Protein AF-A0A2A4X3H1-F1 (afdb_monomer)

Foldseek 3Di:
DDDPVRLLLLQLLCCLQLVFQCFQPSSVVLSVVVVVVQDQLNSLVVVCPDCLDQNPPHPQHPPDQQLRSLLSSLCSQCNPQADPVVSVVSSVVSSVVVVVPDDPSNSSSVVSVCLCPDPDPRSLFSNLQSVLLSLQSCCLRPVVRGDDPDSVLRNQLSVQQTSDPCSNVVSNVVSVVSVVVVPVVVVVVVVVVVVVVVVVVVVVVVVDDPPPPDDDDDPPVVVVVVVVVVVVVVVVVSVPVVVLVVDDPVVVVVVVVVVVVVVVVVVVVVVVVVVVVVVVCVVLPCLVVLVVQLVVLLVQLLVLVLQLVVLVVQLVVLVVVQQVVQVVVVPDDDDDDDDDDPPDPPDDPDQPQWDADPVRQIDGDPPRDCVVRPSSVSNSVSVRSNVVSVVSNVVSVVSSVVSVVVSVVSLVVVLVVVVVVVVVVVVPPDPDPPDDDPVRVVVVVVVVVVVLVVVLVVLLVQLVPLDDPPDPDDPVVSLVSLLVSLVVCCVVVQAPPVLSVVLSVLVVVVVVVPDPPCVVVSSVVSSVSSVVRNVVSVCPPVVVVVVVVVCVVCVCVPDDDVVVVVVCVVVVVSVVVVVVSVVVVVVVVVVVVVVSVVSNVVSVVVVVVVVVVVVVVVCVVQVEAEEEAAEEEEDDLEAYEYEDDLAEYEYECAQPNYWYKYADDQAQEDEDQDDPQADADQPGWYWYWDADPQQKIKIWGAPHRDGSPDPDTRTHIYIYHNHHSVQWDQDNRRMITGD

Solvent-accessible surface area (backbone atoms only — not comparable to full-atom values): 40283 Å² total; per-residue (Å²): 122,56,50,73,70,52,48,52,50,52,46,38,49,41,30,57,68,72,50,22,33,63,16,30,63,55,42,54,54,53,37,54,48,40,57,73,70,49,50,73,50,59,47,36,36,54,51,49,69,32,54,73,30,25,24,98,86,19,82,56,34,68,87,52,52,58,60,57,46,28,43,57,50,47,45,70,57,37,46,89,42,37,52,72,69,56,50,52,53,49,28,53,51,48,24,52,44,42,74,74,66,51,51,71,20,51,52,50,45,54,50,50,54,48,41,69,67,54,83,52,77,75,43,47,43,26,29,40,16,54,50,31,29,31,52,24,27,44,41,37,20,62,73,71,50,40,67,72,94,47,67,68,62,28,22,58,47,32,66,84,31,40,55,56,94,55,24,41,64,56,24,42,51,52,36,50,49,59,57,58,59,52,58,58,52,57,49,52,53,50,53,50,51,51,49,50,50,49,51,54,49,49,58,54,53,74,68,54,66,88,90,74,83,79,84,84,94,82,81,50,72,67,50,57,52,43,49,49,50,46,52,51,49,49,48,56,60,69,69,35,69,84,46,57,86,74,46,55,72,67,54,44,50,51,52,49,51,51,51,51,49,54,52,46,54,51,50,50,53,51,48,51,54,51,50,53,51,48,52,57,38,56,69,42,85,64,42,52,64,29,49,54,49,25,55,55,24,47,51,42,25,50,56,25,45,54,50,24,54,53,27,48,52,51,30,50,54,26,48,53,51,22,50,54,43,41,60,70,63,73,77,60,77,88,76,81,89,72,83,97,56,94,77,65,74,92,84,64,89,88,74,62,65,63,39,72,43,99,85,69,50,77,41,66,28,94,87,62,41,59,91,79,41,48,46,52,64,57,32,51,52,27,51,52,50,26,55,53,26,46,51,47,23,54,51,23,51,51,51,24,53,55,29,49,54,52,37,60,53,54,56,55,49,57,57,52,49,52,52,50,51,52,54,54,53,61,73,66,59,82,71,64,92,84,64,82,48,75,68,53,51,52,51,49,53,54,47,50,53,53,54,49,53,52,51,53,55,49,52,54,51,55,64,66,65,62,74,83,86,85,61,96,74,72,68,59,70,54,53,54,50,51,53,53,50,46,53,52,33,36,75,69,66,57,35,51,74,68,47,45,56,51,49,49,50,52,55,54,56,51,68,71,52,91,51,98,81,46,64,68,57,51,54,46,53,46,48,54,49,51,53,52,40,32,58,56,46,56,62,52,54,57,48,47,54,49,49,48,51,48,45,56,61,56,62,42,67,79,82,77,38,69,68,56,54,51,42,50,68,50,43,53,59,52,50,50,52,49,51,53,51,50,48,54,51,51,53,50,51,53,52,50,52,52,51,52,54,53,50,53,51,54,48,54,52,51,52,48,52,51,48,49,51,52,50,53,51,51,36,54,74,71,57,33,50,77,46,68,34,58,49,79,44,70,54,55,70,45,41,34,39,33,36,65,52,98,41,40,28,38,32,34,49,57,49,71,61,22,74,28,34,36,39,74,49,84,64,80,65,45,85,37,78,52,52,75,69,75,61,39,49,63,84,48,36,42,32,30,46,42,62,46,100,84,40,26,18,39,38,34,38,47,81,53,61,47,37,38,78,58,94,68,82,58,57,41,45,35,36,32,45,76,31,53,48,88,38,56,42,76,47,100,72,29,34,36,31,63,113

pLDDT: mean 74.13, std 17.54, range [36.34, 98.5]

Secondary structure (DSSP, 8-state):
---HHHHHHHHHHHHHHHSS--HHHHHHHHHHHHHTT--HHHHHHHHHTSHHHHSTTSSS-TTS-HHHHHHHHHHHHHGGGS-HHHHHHHHHHHHHHHHHT--HHHHHHHHHHHHHT---GGGHHHHHHHHHHHHHHHIIIIIS----S-HHHHHHTTTT--SSTTHHHHHHHHHHHHHHHHHHHHHHHHHHHHHHHHHHHHHHHHTS-GGG-SS-----HHHHHHHHHHHHHHHHHHTTHHHHTTS-HHHHHHHHHHHHHHHHHHHHHHHHHHHHHHHHHHHSTTHHHHHHHHHHHHHHHHHHHHHHHHHHHHHHHHHHHHHHHHHHTS-S------SSS----TTSS---SEEE-TTS-EEEPTT--TTTSTTHHHHHHHHHHHHHHHHHHHHHHHHHHHHHHHHHHHHHHHHHHHHHHHHHHHTTS---TTSPPHHHHHHHHHHHHHHHHHHHHHHHHHHHH------SS--HHHHHHHHHHHHHHHHTTSS-HHHHHHHHHHHHHHHTS--TTSHHHHHHHHHHHHHHHHHHHHTTHHHHHHHHHHHHHHTTTTT--HHHHHHHHHHHHHHHHHHHHHHHHHHHHHHHHHHHHHHHHHHHHHHHHHHHHHHHHHHHHTT--EEEESS-EE--SS--EEEE-SS-EEEETTTTSS--EEE--SS-EEEE-S-TTTS--TTSEEEEEEE-TTS-EEEEEESS---TT-SS--EEEEEEET--GGGEEEETTTEEEE-

Structure (mmCIF, N/CA/C/O backbone):
data_AF-A0A2A4X3H1-F1
#
_entry.id   AF-A0A2A4X3H1-F1
#
loop_
_atom_site.group_PDB
_atom_site.id
_atom_site.type_symbol
_atom_site.label_atom_id
_atom_site.label_alt_id
_atom_site.label_comp_id
_atom_site.label_asym_id
_atom_site.label_entity_id
_atom_site.label_seq_id
_atom_site.pdbx_PDB_ins_code
_atom_site.Cartn_x
_atom_site.Cartn_y
_atom_site.Cartn_z
_atom_site.occupancy
_atom_site.B_iso_or_equiv
_atom_site.auth_seq_id
_atom_site.auth_comp_id
_atom_site.auth_asym_id
_atom_site.auth_atom_id
_atom_site.pdbx_PDB_model_num
ATOM 1 N N . MET A 1 1 ? -20.933 -8.069 47.876 1.00 69.81 1 MET A N 1
ATOM 2 C CA . MET A 1 1 ? -21.358 -8.147 46.479 1.00 69.81 1 MET A CA 1
ATOM 3 C C . MET A 1 1 ? -22.723 -7.532 46.434 1.00 69.81 1 MET A C 1
ATOM 5 O O . MET A 1 1 ? -23.604 -8.050 47.132 1.00 69.81 1 MET A O 1
ATOM 9 N N . ALA A 1 2 ? -22.853 -6.470 45.643 1.00 80.19 2 ALA A N 1
ATOM 10 C CA . ALA A 1 2 ? -24.124 -5.848 45.338 1.00 80.19 2 ALA A CA 1
ATOM 11 C C . ALA A 1 2 ? -25.121 -6.923 44.880 1.00 80.19 2 ALA A C 1
ATOM 13 O O . ALA A 1 2 ? -24.773 -7.917 44.232 1.00 80.19 2 ALA A O 1
ATOM 14 N N . THR A 1 3 ? -26.368 -6.786 45.306 1.00 90.81 3 THR A N 1
ATOM 15 C CA . THR A 1 3 ? -27.463 -7.588 44.766 1.00 90.81 3 THR A CA 1
ATOM 16 C C . THR A 1 3 ? -27.736 -7.171 43.324 1.00 90.81 3 THR A C 1
ATOM 18 O O . THR A 1 3 ? -27.481 -6.032 42.963 1.00 90.81 3 THR A O 1
ATOM 21 N N . ALA A 1 4 ? -28.343 -8.044 42.515 1.00 89.88 4 ALA A N 1
ATOM 22 C CA . ALA A 1 4 ? -28.697 -7.699 41.131 1.00 89.88 4 ALA A CA 1
ATOM 23 C C . ALA A 1 4 ? -29.527 -6.401 41.029 1.00 89.88 4 ALA A C 1
ATOM 25 O O . ALA A 1 4 ? -29.328 -5.611 40.121 1.00 89.88 4 ALA A O 1
ATOM 26 N N . ALA A 1 5 ? -30.409 -6.145 42.003 1.00 91.12 5 ALA A N 1
ATOM 27 C CA . ALA A 1 5 ? -31.168 -4.897 42.055 1.00 91.12 5 ALA A CA 1
ATOM 28 C C . ALA A 1 5 ? -30.280 -3.672 42.338 1.00 91.12 5 ALA A C 1
ATOM 30 O O . ALA A 1 5 ? -30.509 -2.616 41.764 1.00 91.12 5 ALA A O 1
ATOM 31 N N . GLU A 1 6 ? -29.271 -3.807 43.205 1.00 93.75 6 GLU A N 1
ATOM 32 C CA . GLU A 1 6 ? -28.295 -2.741 43.460 1.00 93.75 6 GLU A CA 1
ATOM 33 C C . GLU A 1 6 ? -27.394 -2.516 42.238 1.00 93.75 6 GLU A C 1
ATOM 35 O O . GLU A 1 6 ? -27.163 -1.365 41.886 1.00 93.75 6 GLU A O 1
ATOM 40 N N . THR A 1 7 ? -26.966 -3.576 41.543 1.00 95.56 7 THR A N 1
ATOM 41 C CA . THR A 1 7 ? -26.215 -3.486 40.279 1.00 95.56 7 THR A CA 1
ATOM 42 C C . THR A 1 7 ? -27.001 -2.712 39.218 1.00 95.56 7 THR A C 1
ATOM 44 O O . THR A 1 7 ? -26.487 -1.736 38.678 1.00 95.56 7 THR A O 1
ATOM 47 N N . THR A 1 8 ? -28.270 -3.061 38.973 1.00 96.19 8 THR A N 1
ATOM 48 C CA . THR A 1 8 ? -29.120 -2.318 38.026 1.00 96.19 8 THR A CA 1
ATOM 49 C C . THR A 1 8 ? -29.305 -0.858 38.458 1.00 96.19 8 THR A C 1
ATOM 51 O O . THR A 1 8 ? -29.253 0.029 37.613 1.00 96.19 8 THR A O 1
ATOM 54 N N . SER A 1 9 ? -29.455 -0.564 39.758 1.00 96.69 9 SER A N 1
ATOM 55 C CA . SER A 1 9 ? -29.528 0.825 40.243 1.00 96.69 9 SER A CA 1
ATOM 56 C C . SER A 1 9 ? -28.227 1.608 40.034 1.00 96.69 9 SER A C 1
ATOM 58 O O . SER A 1 9 ? -28.285 2.790 39.707 1.00 96.69 9 SER A O 1
ATOM 60 N N . ILE A 1 10 ? -27.059 0.973 40.188 1.00 97.44 10 ILE A N 1
ATOM 61 C CA . ILE A 1 10 ? -25.761 1.598 39.888 1.00 97.44 10 ILE A CA 1
ATOM 62 C C . ILE A 1 10 ? -25.666 1.910 38.391 1.00 97.44 10 ILE A C 1
ATOM 64 O O . ILE A 1 10 ? -25.318 3.029 38.023 1.00 97.44 10 ILE A O 1
ATOM 68 N N . ILE A 1 11 ? -26.015 0.951 37.529 1.00 97.69 11 ILE A N 1
ATOM 69 C CA . ILE A 1 11 ? -25.985 1.130 36.071 1.00 97.69 11 ILE A CA 1
ATOM 70 C C . ILE A 1 11 ? -26.954 2.236 35.651 1.00 97.69 11 ILE A C 1
ATOM 72 O O . ILE A 1 11 ? -26.564 3.123 34.901 1.00 97.69 11 ILE A O 1
ATOM 76 N N . GLN A 1 12 ? -28.181 2.239 36.176 1.00 98.06 12 GLN A N 1
ATOM 77 C CA . GLN A 1 12 ? -29.174 3.273 35.885 1.00 98.06 12 GLN A CA 1
ATOM 78 C C . GLN A 1 12 ? -28.701 4.663 36.322 1.00 98.06 12 GLN A C 1
ATOM 80 O O . GLN A 1 12 ? -28.912 5.633 35.594 1.00 98.06 12 GLN A O 1
ATOM 85 N N . LEU A 1 13 ? -28.041 4.768 37.482 1.00 97.56 13 LEU A N 1
ATOM 86 C CA . LEU A 1 13 ? -27.441 6.022 37.924 1.00 97.56 13 LEU A CA 1
ATOM 87 C C . LEU A 1 13 ? -26.372 6.489 36.929 1.00 97.56 13 LEU A C 1
ATOM 89 O O . LEU A 1 13 ? -26.417 7.637 36.502 1.00 97.56 13 LEU A O 1
ATOM 93 N N . VAL A 1 14 ? -25.441 5.616 36.530 1.00 96.44 14 VAL A N 1
ATOM 94 C CA . VAL A 1 14 ? -24.383 5.961 35.566 1.00 96.44 14 VAL A CA 1
ATOM 95 C C . VAL A 1 14 ? -24.992 6.364 34.224 1.00 96.44 14 VAL A C 1
ATOM 97 O O . VAL A 1 14 ? -24.710 7.454 33.742 1.00 96.44 14 VAL A O 1
ATOM 100 N N . VAL A 1 15 ? -25.892 5.560 33.659 1.00 97.00 15 VAL A N 1
ATOM 101 C CA . VAL A 1 15 ? -26.581 5.870 32.398 1.00 97.00 15 VAL A CA 1
ATOM 102 C C . VAL A 1 15 ? -27.314 7.209 32.484 1.00 97.00 15 VAL A C 1
ATOM 104 O O . VAL A 1 15 ? -27.185 8.031 31.584 1.00 97.00 15 VAL A O 1
ATOM 107 N N . GLY A 1 16 ? -28.039 7.474 33.572 1.00 96.06 16 GLY A N 1
ATOM 108 C CA . GLY A 1 16 ? -28.747 8.740 33.751 1.00 96.06 16 GLY A CA 1
ATOM 109 C C . GLY A 1 16 ? -27.826 9.939 34.002 1.00 96.06 16 GLY A C 1
ATOM 110 O O . GLY A 1 16 ? -28.188 11.058 33.653 1.00 96.06 16 GLY A O 1
ATOM 111 N N . MET A 1 17 ? -26.647 9.726 34.597 1.00 94.88 17 MET A N 1
ATOM 112 C CA . MET A 1 17 ? -25.642 10.766 34.824 1.00 94.88 17 MET A CA 1
ATOM 113 C C . MET A 1 17 ? -24.845 11.049 33.551 1.00 94.88 17 MET A C 1
ATOM 115 O O . MET A 1 17 ? -24.894 12.148 33.023 1.00 94.88 17 MET A O 1
ATOM 119 N N . VAL A 1 18 ? -24.089 10.080 33.045 1.00 92.00 18 VAL A N 1
ATOM 120 C CA . VAL A 1 18 ? -23.115 10.291 31.962 1.00 92.00 18 VAL A CA 1
ATOM 121 C C . VAL A 1 18 ? -23.662 9.982 30.569 1.00 92.00 18 VAL A C 1
ATOM 123 O O . VAL A 1 18 ? -23.009 10.341 29.593 1.00 92.00 18 VAL A O 1
ATOM 126 N N . ASN A 1 19 ? -24.838 9.354 30.451 1.00 94.56 19 ASN A N 1
ATOM 127 C CA . ASN A 1 19 ? -25.351 8.805 29.189 1.00 94.56 19 ASN A CA 1
ATOM 128 C C . ASN A 1 19 ? -24.338 7.860 28.517 1.00 94.56 19 ASN A C 1
ATOM 130 O O . ASN A 1 19 ? -24.066 7.962 27.324 1.00 94.56 19 ASN A O 1
ATOM 134 N N . ALA A 1 20 ? -23.762 6.967 29.322 1.00 94.06 20 ALA A N 1
ATOM 135 C CA . ALA A 1 20 ? -22.770 5.979 28.918 1.00 94.06 20 ALA A CA 1
ATOM 136 C C . ALA A 1 20 ? -22.974 4.675 29.699 1.00 94.06 20 ALA A C 1
ATOM 138 O O . ALA A 1 20 ? -23.498 4.693 30.819 1.00 94.06 20 ALA A O 1
ATOM 139 N N . ALA A 1 21 ? -22.529 3.553 29.137 1.00 95.75 21 ALA A N 1
ATOM 140 C CA . ALA A 1 21 ? -22.396 2.316 29.898 1.00 95.75 21 ALA A CA 1
ATOM 141 C C . ALA A 1 21 ? -21.182 2.412 30.847 1.00 95.75 21 ALA A C 1
ATOM 143 O O . ALA A 1 21 ? -20.152 2.953 30.452 1.00 95.75 21 ALA A O 1
ATOM 144 N N . PRO A 1 22 ? -21.243 1.890 32.087 1.00 94.81 22 PRO A N 1
ATOM 145 C CA . PRO A 1 22 ? -20.075 1.892 32.969 1.00 94.81 22 PRO A CA 1
ATOM 146 C C . PRO A 1 22 ? -18.946 0.982 32.459 1.00 94.81 22 PRO A C 1
ATOM 148 O O . PRO A 1 22 ? -17.780 1.273 32.692 1.00 94.81 22 PRO A O 1
ATOM 151 N N . GLY A 1 23 ? -19.269 -0.119 31.774 1.00 95.06 23 GLY A N 1
ATOM 152 C CA . GLY A 1 23 ? -18.307 -1.191 31.513 1.00 95.06 23 GLY A CA 1
ATOM 153 C C . GLY A 1 23 ? -18.019 -2.022 32.770 1.00 95.06 23 GLY A C 1
ATOM 154 O O . GLY A 1 23 ? -18.349 -1.625 33.891 1.00 95.06 23 GLY A O 1
ATOM 155 N N . ALA A 1 24 ? -17.437 -3.206 32.595 1.00 94.31 24 ALA A N 1
ATOM 156 C CA . ALA A 1 24 ? -17.284 -4.194 33.661 1.00 94.31 24 ALA A CA 1
ATOM 157 C C . ALA A 1 24 ? -16.355 -3.724 34.794 1.00 94.31 24 ALA A C 1
ATOM 159 O O . ALA A 1 24 ? -16.659 -3.943 35.968 1.00 94.31 24 ALA A O 1
ATOM 160 N N . ASP A 1 25 ? -15.257 -3.041 34.463 1.00 94.50 25 ASP A N 1
ATOM 161 C CA . ASP A 1 25 ? -14.257 -2.620 35.453 1.00 94.50 25 ASP A CA 1
ATOM 162 C C . ASP A 1 25 ? -14.767 -1.477 36.336 1.00 94.50 25 ASP A C 1
ATOM 164 O O . ASP A 1 25 ? -14.737 -1.582 37.565 1.00 94.50 25 ASP A O 1
ATOM 168 N N . ILE A 1 26 ? -15.313 -0.414 35.733 1.00 94.12 26 ILE A N 1
ATOM 169 C CA . ILE A 1 26 ? -15.884 0.710 36.491 1.00 94.12 26 ILE A CA 1
ATOM 170 C C . ILE A 1 26 ? -17.093 0.228 37.296 1.00 94.12 26 ILE A C 1
ATOM 172 O O . ILE A 1 26 ? -17.241 0.601 38.459 1.00 94.12 26 ILE A O 1
ATOM 176 N N . LEU A 1 27 ? -17.938 -0.642 36.729 1.00 96.19 27 LEU A N 1
ATOM 177 C CA . LEU A 1 27 ? -19.060 -1.218 37.467 1.00 96.19 27 LEU A CA 1
ATOM 178 C C . LEU A 1 27 ? -18.584 -1.974 38.714 1.00 96.19 27 LEU A C 1
ATOM 180 O O . LEU A 1 27 ? -19.137 -1.759 39.791 1.00 96.19 27 LEU A O 1
ATOM 184 N N . ALA A 1 28 ? -17.532 -2.790 38.611 1.00 95.56 28 ALA A N 1
ATOM 185 C CA . ALA A 1 28 ? -16.976 -3.510 39.755 1.00 95.56 28 ALA A CA 1
ATOM 186 C C . ALA A 1 28 ? -16.445 -2.566 40.853 1.00 95.56 28 ALA A C 1
ATOM 188 O O . ALA A 1 28 ? -16.602 -2.848 42.047 1.00 95.56 28 ALA A O 1
ATOM 189 N N . GLU A 1 29 ? -15.846 -1.431 40.479 1.00 94.38 29 GLU A N 1
ATOM 190 C CA . GLU A 1 29 ? -15.415 -0.405 41.436 1.00 94.38 29 GLU A CA 1
ATOM 191 C C . GLU A 1 29 ? -16.604 0.259 42.144 1.00 94.38 29 GLU A C 1
ATOM 193 O O . GLU A 1 29 ? -16.602 0.394 43.372 1.00 94.38 29 GLU A O 1
ATOM 198 N N . LEU A 1 30 ? -17.643 0.630 41.393 1.00 94.94 30 LEU A N 1
ATOM 199 C CA . LEU A 1 30 ? -18.853 1.245 41.940 1.00 94.94 30 LEU A CA 1
ATOM 200 C C . LEU A 1 30 ? -19.620 0.272 42.851 1.00 94.94 30 LEU A C 1
ATOM 202 O O . LEU A 1 30 ? -20.061 0.655 43.938 1.00 94.94 30 LEU A O 1
ATOM 206 N N . GLU A 1 31 ? -19.711 -1.003 42.471 1.00 95.69 31 GLU A N 1
ATOM 207 C CA . GLU A 1 31 ? -20.281 -2.060 43.311 1.00 95.69 31 GLU A CA 1
ATOM 208 C C . GLU A 1 31 ? -19.510 -2.220 44.624 1.00 95.69 31 GLU A C 1
ATOM 210 O O . GLU A 1 31 ? -20.123 -2.355 45.685 1.00 95.69 31 GLU A O 1
ATOM 215 N N . ALA A 1 32 ? -18.175 -2.151 44.587 1.00 94.31 32 ALA A N 1
ATOM 216 C CA . ALA A 1 32 ? -17.348 -2.222 45.789 1.00 94.31 32 ALA A CA 1
ATOM 217 C C . ALA A 1 32 ? -17.589 -1.033 46.739 1.00 94.31 32 ALA A C 1
ATOM 219 O O . ALA A 1 32 ? -17.539 -1.196 47.965 1.00 94.31 32 ALA A O 1
ATOM 220 N N . ILE A 1 33 ? -17.878 0.156 46.196 1.00 93.31 33 ILE A N 1
ATOM 221 C CA . ILE A 1 33 ? -18.243 1.338 46.985 1.00 93.31 33 ILE A CA 1
ATOM 222 C C . ILE A 1 33 ? -19.601 1.122 47.664 1.00 93.31 33 ILE A C 1
ATOM 224 O O . ILE A 1 33 ? -19.700 1.295 48.883 1.00 93.31 33 ILE A O 1
ATOM 228 N N . VAL A 1 34 ? -20.621 0.676 46.929 1.00 94.81 34 VAL A N 1
ATOM 229 C CA . VAL A 1 34 ? -21.956 0.396 47.494 1.00 94.81 34 VAL A CA 1
ATOM 230 C C . VAL A 1 34 ? -21.899 -0.728 48.535 1.00 94.81 34 VAL A C 1
ATOM 232 O O . VAL A 1 34 ? -22.468 -0.607 49.620 1.00 94.81 34 VAL A O 1
ATOM 235 N N . ASP A 1 35 ? -21.099 -1.768 48.292 1.00 93.12 35 ASP A N 1
ATOM 236 C CA . ASP A 1 35 ? -20.833 -2.856 49.243 1.00 93.12 35 ASP A CA 1
ATOM 237 C C . ASP A 1 35 ? -20.221 -2.379 50.572 1.00 93.12 35 ASP A C 1
ATOM 239 O O . ASP A 1 35 ? -20.358 -3.044 51.606 1.00 93.12 35 ASP A O 1
ATOM 243 N N . SER A 1 36 ? -19.549 -1.223 50.574 1.00 92.38 36 SER A N 1
ATOM 244 C CA . SER A 1 36 ? -19.010 -0.609 51.792 1.00 92.38 36 SER A CA 1
ATOM 245 C C . SER A 1 36 ? -20.080 0.085 52.654 1.00 92.38 36 SER A C 1
ATOM 247 O O . SER A 1 36 ? -19.789 0.505 53.779 1.00 92.38 36 SER A O 1
ATOM 249 N N . GLY A 1 37 ? -21.327 0.131 52.172 1.00 93.75 37 GLY A N 1
ATOM 250 C CA . GLY A 1 37 ? -22.487 0.724 52.836 1.00 93.75 37 GLY A CA 1
ATOM 251 C C . GLY A 1 37 ? -22.836 2.135 52.361 1.00 93.75 37 GLY A C 1
ATOM 252 O O . GLY A 1 37 ? -23.647 2.787 53.016 1.00 93.75 37 GLY A O 1
ATOM 253 N N . VAL A 1 38 ? -22.222 2.598 51.268 1.00 95.06 38 VAL A N 1
ATOM 254 C CA . VAL A 1 38 ? -22.544 3.871 50.608 1.00 95.06 38 VAL A CA 1
ATOM 255 C C . VAL A 1 38 ? -23.867 3.721 49.860 1.00 95.06 38 VAL A C 1
ATOM 257 O O . VAL A 1 38 ? -24.095 2.730 49.169 1.00 95.06 38 VAL A O 1
ATOM 260 N N . THR A 1 39 ? -24.761 4.688 50.022 1.00 95.88 39 THR A N 1
ATOM 261 C CA . THR A 1 39 ? -26.051 4.717 49.318 1.00 95.88 39 THR A CA 1
ATOM 262 C C . THR A 1 39 ? -25.894 5.186 47.866 1.00 95.88 39 THR A C 1
ATOM 264 O O . THR A 1 39 ? -24.910 5.835 47.531 1.00 95.88 39 THR A O 1
ATOM 267 N N . ILE A 1 40 ? -26.871 4.907 46.994 1.00 94.38 40 ILE A N 1
ATOM 268 C CA . ILE A 1 40 ? -26.844 5.367 45.588 1.00 94.38 40 ILE A CA 1
ATOM 269 C C . ILE A 1 40 ? -26.810 6.905 45.498 1.00 94.38 40 ILE A C 1
ATOM 271 O O . ILE A 1 40 ? -26.086 7.456 44.678 1.00 94.38 40 ILE A O 1
ATOM 275 N N . GLU A 1 41 ? -27.497 7.609 46.405 1.00 95.62 41 GLU A N 1
ATOM 276 C CA . GLU A 1 41 ? -27.430 9.076 46.507 1.00 9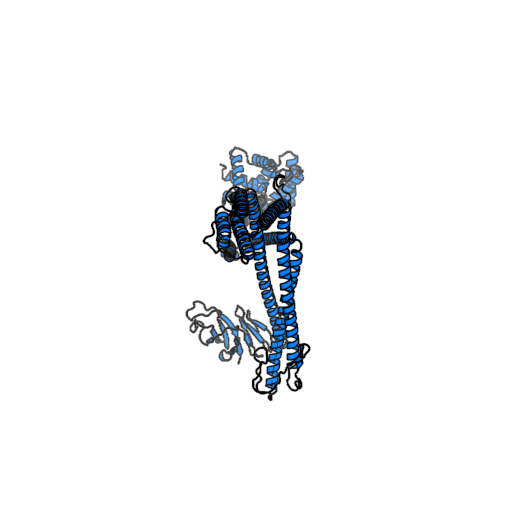5.62 41 GLU A CA 1
ATOM 277 C C . GLU A 1 41 ? -26.018 9.564 46.879 1.00 95.62 41 GLU A C 1
ATOM 279 O O . GLU A 1 41 ? -25.491 10.485 46.258 1.00 95.62 41 GLU A O 1
ATOM 284 N N . GLU A 1 42 ? -25.370 8.927 47.860 1.00 96.31 42 GLU A N 1
ATOM 285 C CA . GLU A 1 42 ? -23.985 9.251 48.229 1.00 96.31 42 GLU A CA 1
ATOM 286 C C . GLU A 1 42 ? -22.991 8.881 47.115 1.00 96.31 42 GLU A C 1
ATOM 288 O O . GLU A 1 42 ? -21.981 9.565 46.948 1.00 96.31 42 GLU A O 1
ATOM 293 N N . LEU A 1 43 ? -23.277 7.834 46.333 1.00 95.88 43 LEU A N 1
ATOM 294 C CA . LEU A 1 43 ? -22.501 7.480 45.147 1.00 95.88 43 LEU A CA 1
ATOM 295 C C . LEU A 1 43 ? -22.634 8.554 44.061 1.00 95.88 43 LEU A C 1
ATOM 297 O O . LEU A 1 43 ? -21.623 8.960 43.493 1.00 95.88 43 LEU A O 1
ATOM 301 N N . ALA A 1 44 ? -23.846 9.057 43.812 1.00 96.56 44 ALA A N 1
ATOM 302 C CA . ALA A 1 44 ? -24.079 10.161 42.884 1.00 96.56 44 ALA A CA 1
ATOM 303 C C . ALA A 1 44 ? -23.293 11.410 43.305 1.00 96.56 44 ALA A C 1
ATOM 305 O O . ALA A 1 44 ? -22.627 12.027 42.477 1.00 96.56 44 ALA A O 1
ATOM 306 N N . GLU A 1 45 ? -23.300 11.747 44.599 1.00 95.69 45 GLU A N 1
ATOM 307 C CA . GLU A 1 45 ? -22.500 12.856 45.129 1.00 95.69 45 GLU A CA 1
ATOM 308 C C . GLU A 1 45 ? -21.000 12.630 44.877 1.00 95.69 45 GLU A C 1
ATOM 310 O O . GLU A 1 45 ? -20.327 13.508 44.336 1.00 95.69 45 GLU A O 1
ATOM 315 N N . ALA A 1 46 ? -20.490 11.427 45.160 1.00 93.75 46 ALA A N 1
ATOM 316 C CA . ALA A 1 46 ? -19.091 11.079 44.918 1.00 93.75 46 ALA A CA 1
ATOM 317 C C . ALA A 1 46 ? -18.699 11.158 43.430 1.00 93.75 46 ALA A C 1
ATOM 319 O O . ALA A 1 46 ? -17.615 11.644 43.108 1.00 93.75 46 ALA A O 1
ATOM 320 N N . ILE A 1 47 ? -19.578 10.732 42.513 1.00 92.62 47 ILE A N 1
ATOM 321 C CA . ILE A 1 47 ? -19.361 10.871 41.065 1.00 92.62 47 ILE A CA 1
ATOM 322 C C . ILE A 1 47 ? -19.314 12.353 40.682 1.00 92.62 47 ILE A C 1
ATOM 324 O O . ILE A 1 47 ? -18.440 12.747 39.912 1.00 92.62 47 ILE A O 1
ATOM 328 N N . THR A 1 48 ? -20.183 13.199 41.253 1.00 94.38 48 THR A N 1
ATOM 329 C CA . THR A 1 48 ? -20.142 14.638 40.956 1.00 94.38 48 THR A CA 1
ATOM 330 C C . THR A 1 48 ? -18.866 15.332 41.434 1.00 94.38 48 THR A C 1
ATOM 332 O O . THR A 1 48 ? -18.456 16.320 40.832 1.00 94.38 48 THR A O 1
ATOM 335 N N . GLU A 1 49 ? -18.188 14.806 42.455 1.00 91.81 49 GLU A N 1
ATOM 336 C CA . GLU A 1 49 ? -16.887 15.309 42.922 1.00 91.81 49 GLU A CA 1
ATOM 337 C C . GLU A 1 49 ? -15.697 14.816 42.072 1.00 91.81 49 GLU A C 1
ATOM 339 O O . GLU A 1 49 ? -14.572 15.296 42.239 1.00 91.81 49 GLU A O 1
ATOM 344 N N . ASN A 1 50 ? -15.913 13.869 41.152 1.00 90.06 50 ASN A N 1
ATOM 345 C CA . ASN A 1 50 ? -14.858 13.365 40.280 1.00 90.06 50 ASN A CA 1
ATOM 346 C C . ASN A 1 50 ? -14.417 14.457 39.282 1.00 90.06 50 ASN A C 1
ATOM 348 O O . ASN A 1 50 ? -15.264 15.007 38.579 1.00 90.06 50 ASN A O 1
ATOM 352 N N . PRO A 1 51 ? -13.107 14.738 39.126 1.00 89.94 51 PRO A N 1
ATOM 353 C CA . PRO A 1 51 ? -12.617 15.722 38.160 1.00 89.94 51 PRO A CA 1
ATOM 354 C C . PRO A 1 51 ? -13.045 15.480 36.705 1.00 89.94 51 PRO A C 1
ATOM 356 O O . PRO A 1 51 ? -13.185 16.448 35.961 1.00 89.94 51 PRO A O 1
ATOM 359 N N . ALA A 1 52 ? -13.271 14.227 36.294 1.00 86.19 52 ALA A N 1
ATOM 360 C CA . ALA A 1 52 ? -13.807 13.904 34.967 1.00 86.19 52 ALA A CA 1
ATOM 361 C C . ALA A 1 52 ? -15.242 14.430 34.775 1.00 86.19 52 ALA A C 1
ATOM 363 O O . ALA A 1 52 ? -15.669 14.718 33.658 1.00 86.19 52 ALA A O 1
ATOM 364 N N . TRP A 1 53 ? -15.973 14.610 35.874 1.00 90.56 53 TRP A N 1
ATOM 365 C CA . TRP A 1 53 ? -17.311 15.175 35.889 1.00 90.56 53 TRP A CA 1
ATOM 366 C C . TRP A 1 53 ? -17.300 16.690 36.131 1.00 90.56 53 TRP A C 1
ATOM 368 O O . TRP A 1 53 ? -17.813 17.442 35.308 1.00 90.56 53 TRP A O 1
ATOM 378 N N . SER A 1 54 ? -16.700 17.157 37.228 1.00 91.62 54 SER A N 1
ATOM 379 C CA . SER A 1 54 ? -16.801 18.547 37.710 1.00 91.62 54 SER A CA 1
ATOM 380 C C . SER A 1 54 ? -15.604 19.449 37.404 1.00 91.62 54 SER A C 1
ATOM 382 O O . SER A 1 54 ? -15.673 20.662 37.632 1.00 91.62 54 SER A O 1
ATOM 384 N N . GLY A 1 55 ? -14.501 18.893 36.895 1.00 87.88 55 GLY A N 1
ATOM 385 C CA . GLY A 1 55 ? -13.289 19.650 36.585 1.00 87.88 55 GLY A CA 1
ATOM 386 C C . GLY A 1 55 ? -13.496 20.716 35.503 1.00 87.88 55 GLY A C 1
ATOM 387 O O . GLY A 1 55 ? -14.526 20.767 34.836 1.00 87.88 55 GLY A O 1
ATOM 388 N N . ASP A 1 56 ? -12.480 21.556 35.280 1.00 85.69 56 ASP A N 1
ATOM 389 C CA . ASP A 1 56 ? -12.550 22.659 34.303 1.00 85.69 56 ASP A CA 1
ATOM 390 C C . ASP A 1 56 ? -12.858 22.188 32.865 1.00 85.69 56 ASP A C 1
ATOM 392 O O . ASP A 1 56 ? -13.385 22.956 32.061 1.00 85.69 56 ASP A O 1
ATOM 396 N N . THR A 1 57 ? -12.536 20.929 32.557 1.00 84.38 57 THR A N 1
ATOM 397 C CA . THR A 1 57 ? -12.817 20.237 31.288 1.00 84.38 57 THR A CA 1
ATOM 398 C C . THR A 1 57 ? -13.717 19.011 31.474 1.00 84.38 57 THR A C 1
ATOM 400 O O . THR A 1 57 ? -13.766 18.162 30.589 1.00 84.38 57 THR A O 1
ATOM 403 N N . GLY A 1 58 ? -14.351 18.868 32.642 1.00 85.75 58 GLY A N 1
ATOM 404 C CA . GLY A 1 58 ? -15.258 17.761 32.933 1.00 85.75 58 GLY A CA 1
ATOM 405 C C . GLY A 1 58 ? -16.604 17.917 32.226 1.00 85.75 58 GLY A C 1
ATOM 406 O O . GLY A 1 58 ? -16.892 18.972 31.654 1.00 85.75 58 GLY A O 1
ATOM 407 N N . LEU A 1 59 ? -17.438 16.875 32.278 1.00 87.88 59 LEU A N 1
ATOM 408 C CA . LEU A 1 59 ? -18.737 16.860 31.591 1.00 87.88 59 LEU A CA 1
ATOM 409 C C . LEU A 1 59 ? -19.675 17.990 32.056 1.00 87.88 59 LEU A C 1
ATOM 411 O O . LEU A 1 59 ? -20.363 18.609 31.247 1.00 87.88 59 LEU A O 1
ATOM 415 N N . PHE A 1 60 ? -19.657 18.306 33.353 1.00 93.12 60 PHE A N 1
ATOM 416 C CA . PHE A 1 60 ? -20.445 19.372 33.968 1.00 93.12 60 PHE A CA 1
ATOM 417 C C . PHE A 1 60 ? -19.591 20.205 34.935 1.00 93.12 60 PHE A C 1
ATOM 419 O O . PHE A 1 60 ? -19.683 20.023 36.154 1.00 93.12 60 PHE A O 1
ATOM 426 N N . PRO A 1 61 ? -18.802 21.173 34.430 1.00 93.06 61 PRO A N 1
ATOM 427 C CA . PRO A 1 61 ? -17.870 21.923 35.262 1.00 93.06 61 PRO A CA 1
ATOM 428 C C . PRO A 1 61 ? -18.523 22.618 36.469 1.00 93.06 61 PRO A C 1
ATOM 430 O O . PRO A 1 61 ? -19.634 23.164 36.402 1.00 93.06 61 PRO A O 1
ATOM 433 N N . ASP A 1 62 ? -17.812 22.666 37.594 1.00 91.31 62 ASP A N 1
ATOM 434 C CA . ASP A 1 62 ? -18.327 23.233 38.851 1.00 91.31 62 ASP A CA 1
ATOM 435 C C . ASP A 1 62 ? -18.631 24.731 38.773 1.00 91.31 62 ASP A C 1
ATOM 437 O O . ASP A 1 62 ? -19.483 25.248 39.499 1.00 91.31 62 ASP A O 1
ATOM 441 N N . PHE A 1 63 ? -17.986 25.447 37.850 1.00 91.69 63 PHE A N 1
ATOM 442 C CA . PHE A 1 63 ? -18.237 26.872 37.644 1.00 91.69 63 PHE A CA 1
ATOM 443 C C . PHE A 1 63 ? -19.568 27.165 36.931 1.00 91.69 63 PHE A C 1
ATOM 445 O O . PHE A 1 63 ? -19.953 28.337 36.837 1.00 91.69 63 PHE A O 1
ATOM 452 N N . LEU A 1 64 ? -20.272 26.147 36.416 1.00 94.50 64 LEU A N 1
ATOM 453 C CA . LEU A 1 64 ? -21.560 26.342 35.753 1.00 94.50 64 LEU A CA 1
ATOM 454 C C . LEU A 1 64 ? -22.602 26.917 36.734 1.00 94.50 64 LEU A C 1
ATOM 456 O O . LEU A 1 64 ? -22.782 26.401 37.837 1.00 94.50 64 LEU A O 1
ATOM 460 N N . PRO A 1 65 ? -23.346 27.971 36.363 1.00 96.88 65 PRO A N 1
ATOM 461 C CA . PRO A 1 65 ? -24.495 28.404 37.149 1.00 96.88 65 PRO A CA 1
ATOM 462 C C . PRO A 1 65 ? -25.562 27.304 37.222 1.00 96.88 65 PRO A C 1
ATOM 464 O O . PRO A 1 65 ? -25.779 26.604 36.237 1.00 96.88 65 PRO A O 1
ATOM 467 N N . ASN A 1 66 ? -26.295 27.218 38.339 1.00 97.81 66 ASN A N 1
ATOM 468 C CA . ASN A 1 66 ? -27.335 26.198 38.559 1.00 97.81 66 ASN A CA 1
ATOM 469 C C . ASN A 1 66 ? -28.319 26.047 37.389 1.00 97.81 66 ASN A C 1
ATOM 471 O O . ASN A 1 66 ? -28.654 24.929 37.027 1.00 97.81 66 ASN A O 1
ATOM 475 N N . ALA A 1 67 ? -28.744 27.160 36.783 1.00 96.88 67 ALA A N 1
ATOM 476 C CA . ALA A 1 67 ? -29.661 27.134 35.644 1.00 96.88 67 ALA A CA 1
ATOM 477 C C . ALA A 1 67 ? -29.041 26.512 34.382 1.00 96.88 67 ALA A C 1
ATOM 479 O O . ALA A 1 67 ? -29.722 25.795 33.667 1.00 96.88 67 ALA A O 1
ATOM 480 N N . ILE A 1 68 ? -27.752 26.766 34.126 1.00 97.44 68 ILE A N 1
ATOM 481 C CA . ILE A 1 68 ? -27.042 26.197 32.970 1.00 97.44 68 ILE A CA 1
ATOM 482 C C . ILE A 1 68 ? -26.782 24.709 33.198 1.00 97.44 68 ILE A C 1
ATOM 484 O O . ILE A 1 68 ? -26.978 23.909 32.297 1.00 97.44 68 ILE A O 1
ATOM 488 N N . PHE A 1 69 ? -26.394 24.331 34.418 1.00 97.50 69 PHE A N 1
ATOM 489 C CA . PHE A 1 69 ? -26.236 22.926 34.779 1.00 97.50 69 PHE A CA 1
ATOM 490 C C . PHE A 1 69 ? -27.555 22.149 34.632 1.00 97.50 69 PHE A C 1
ATOM 492 O O . PHE A 1 69 ? -27.561 21.102 33.996 1.00 97.50 69 PHE A O 1
ATOM 499 N N . ALA A 1 70 ? -28.664 22.672 35.172 1.00 98.12 70 ALA A N 1
ATOM 500 C CA . ALA A 1 70 ? -29.975 22.030 35.071 1.00 98.12 70 ALA A CA 1
ATOM 501 C C . ALA A 1 70 ? -30.436 21.878 33.614 1.00 98.12 70 ALA A C 1
ATOM 503 O O . ALA A 1 70 ? -30.935 20.820 33.247 1.00 98.12 70 ALA A O 1
ATOM 504 N N . ASP A 1 71 ? -30.236 22.914 32.794 1.00 97.75 71 ASP A N 1
ATOM 505 C CA . ASP A 1 71 ? -30.519 22.895 31.356 1.00 97.75 71 ASP A CA 1
ATOM 506 C C . ASP A 1 71 ? -29.727 21.793 30.640 1.00 97.75 71 ASP A C 1
ATOM 508 O O . ASP A 1 71 ? -30.311 20.923 29.998 1.00 97.75 71 ASP A O 1
ATOM 512 N N . SER A 1 72 ? -28.403 21.763 30.819 1.00 95.94 72 SER A N 1
ATOM 513 C CA . SER A 1 72 ? -27.543 20.765 30.176 1.00 95.94 72 SER A CA 1
ATOM 514 C C . SER A 1 72 ? -27.841 19.336 30.645 1.00 95.94 72 SER A C 1
ATOM 516 O O . SER A 1 72 ? -27.959 18.441 29.812 1.00 95.94 72 SER A O 1
ATOM 518 N N . PHE A 1 73 ? -28.003 19.116 31.954 1.00 97.50 73 PHE A N 1
ATOM 519 C CA . PHE A 1 73 ? -28.258 17.784 32.511 1.00 97.50 73 PHE A CA 1
ATOM 520 C C . PHE A 1 73 ? -29.628 17.243 32.087 1.00 97.50 73 PHE A C 1
ATOM 522 O O . PHE A 1 73 ? -29.728 16.120 31.603 1.00 97.50 73 PHE A O 1
ATOM 529 N N . LEU A 1 74 ? -30.697 18.037 32.207 1.00 97.88 74 LEU A N 1
ATOM 530 C CA . LEU A 1 74 ? -32.033 17.561 31.839 1.00 97.88 74 LEU A CA 1
ATOM 531 C C . LEU A 1 74 ? -32.226 17.458 30.327 1.00 97.88 74 LEU A C 1
ATOM 533 O O . LEU A 1 74 ? -32.988 16.606 29.883 1.00 97.88 74 LEU A O 1
ATOM 537 N N . THR A 1 75 ? -31.514 18.257 29.530 1.00 96.75 75 THR A N 1
ATOM 538 C CA . THR A 1 75 ? -31.480 18.058 28.075 1.00 96.75 75 THR A CA 1
ATOM 539 C C . THR A 1 75 ? -30.817 16.729 27.713 1.00 96.75 75 THR A C 1
ATOM 541 O O . THR A 1 75 ? -31.287 16.061 26.800 1.00 96.75 75 THR A O 1
ATOM 544 N N . GLN A 1 76 ? -29.778 16.304 28.437 1.00 95.25 76 GLN A N 1
ATOM 545 C CA . GLN A 1 76 ? -29.171 14.984 28.248 1.00 95.25 76 GLN A CA 1
ATOM 546 C C . GLN A 1 76 ? -30.103 13.849 28.705 1.00 95.25 76 GLN A C 1
ATOM 548 O O . GLN A 1 76 ? -30.251 12.861 27.991 1.00 95.25 76 GLN A O 1
ATOM 553 N N . LEU A 1 77 ? -30.735 13.994 29.875 1.00 96.38 77 LEU A N 1
ATOM 554 C CA . LEU A 1 77 ? -31.571 12.948 30.472 1.00 96.38 77 LEU A CA 1
ATOM 555 C C . LEU A 1 77 ? -32.922 12.770 29.759 1.00 96.38 77 LEU A C 1
ATOM 557 O O . LEU A 1 77 ? -33.371 11.643 29.580 1.00 96.38 77 LEU A O 1
ATOM 561 N N . LEU A 1 78 ? -33.591 13.871 29.397 1.00 96.81 78 LEU A N 1
ATOM 562 C CA . LEU A 1 78 ? -34.950 13.862 28.835 1.00 96.81 78 LEU A CA 1
ATOM 563 C C . LEU A 1 78 ? -34.967 14.123 27.325 1.00 96.81 78 LEU A C 1
ATOM 565 O O . LEU A 1 78 ? -35.792 13.553 26.619 1.00 96.81 78 LEU A O 1
ATOM 569 N N . GLY A 1 79 ? -34.074 14.986 26.833 1.00 90.00 79 GLY A N 1
ATOM 570 C CA . GLY A 1 79 ? -33.859 15.254 25.410 1.00 90.00 79 GLY A CA 1
ATOM 571 C C . GLY A 1 79 ? -35.128 15.352 24.559 1.00 90.00 79 GLY A C 1
ATOM 572 O O . GLY A 1 79 ? -36.076 16.063 24.893 1.00 90.00 79 GLY A O 1
ATOM 573 N N . GLY A 1 80 ? -35.114 14.641 23.429 1.00 93.44 80 GLY A N 1
ATOM 574 C CA . GLY A 1 80 ? -36.232 14.565 22.485 1.00 93.44 80 GLY A CA 1
ATOM 575 C C . GLY A 1 80 ? -37.388 13.658 22.921 1.00 93.44 80 GLY A C 1
ATOM 576 O O . GLY A 1 80 ? -38.373 13.575 22.193 1.00 93.44 80 GLY A O 1
ATOM 577 N N . GLU A 1 81 ? -37.291 13.013 24.086 1.00 96.12 81 GLU A N 1
ATOM 578 C CA . GLU A 1 81 ? -38.289 12.066 24.609 1.00 96.12 81 GLU A CA 1
ATOM 579 C C . GLU A 1 81 ? -39.412 12.758 25.400 1.00 96.12 81 GLU A C 1
ATOM 581 O O . GLU A 1 81 ? -40.341 12.120 25.892 1.00 96.12 81 GLU A O 1
ATOM 586 N N . VAL A 1 82 ? -39.334 14.081 25.554 1.00 97.50 82 VAL A N 1
ATOM 587 C CA . VAL A 1 82 ? -40.399 14.907 26.127 1.00 97.50 82 VAL A CA 1
ATOM 588 C C . VAL A 1 82 ? -40.661 16.120 25.242 1.00 97.50 82 VAL A C 1
ATOM 590 O O . VAL A 1 82 ? -39.848 16.524 24.411 1.00 97.50 82 VAL A O 1
ATOM 593 N N . THR A 1 83 ? -41.812 16.759 25.436 1.00 97.38 83 THR A N 1
ATOM 594 C CA . THR A 1 83 ? -42.090 18.029 24.755 1.00 97.38 83 THR A CA 1
ATOM 595 C C . THR A 1 83 ? -41.238 19.170 25.321 1.00 97.38 83 THR A C 1
ATOM 597 O O . THR A 1 83 ? -40.873 19.172 26.497 1.00 97.38 83 THR A O 1
ATOM 600 N N . GLU A 1 84 ? -40.993 20.206 24.515 1.00 96.62 84 GLU A N 1
ATOM 601 C CA . GLU A 1 84 ? -40.231 21.398 24.930 1.00 96.62 84 GLU A CA 1
ATOM 602 C C . GLU A 1 84 ? -40.834 22.096 26.169 1.00 96.62 84 GLU A C 1
ATOM 604 O O . GLU A 1 84 ? -40.104 22.613 27.017 1.00 96.62 84 GLU A O 1
ATOM 609 N N . GLU A 1 85 ? -42.167 22.081 26.316 1.00 97.31 85 GLU A N 1
ATOM 610 C CA . GLU A 1 85 ? -42.861 22.641 27.487 1.00 97.31 85 GLU A CA 1
ATOM 611 C C . GLU A 1 85 ? -42.531 21.857 28.767 1.00 97.31 85 GLU A C 1
ATOM 613 O O . GLU A 1 85 ? -42.235 22.458 29.803 1.00 97.31 85 GLU A O 1
ATOM 618 N N . VAL A 1 86 ? -42.526 20.524 28.682 1.00 97.94 86 VAL A N 1
ATOM 619 C CA . VAL A 1 86 ? -42.203 19.622 29.799 1.00 97.94 86 VAL A CA 1
ATOM 620 C C . VAL A 1 86 ? -40.723 19.724 30.170 1.00 97.94 86 VAL A C 1
ATOM 622 O O . VAL A 1 86 ? -40.398 19.820 31.358 1.00 97.94 86 VAL A O 1
ATOM 625 N N . LEU A 1 87 ? -39.830 19.782 29.176 1.00 97.94 87 LEU A N 1
ATOM 626 C CA . LEU A 1 87 ? -38.398 19.988 29.397 1.00 97.94 87 LEU A CA 1
ATOM 627 C C . LEU A 1 87 ? -38.141 21.319 30.116 1.00 97.94 87 LEU A C 1
ATOM 629 O O . LEU A 1 87 ? -37.495 21.342 31.163 1.00 97.94 87 LEU A O 1
ATOM 633 N N . THR A 1 88 ? -38.729 22.414 29.624 1.00 97.88 88 THR A N 1
ATOM 634 C CA . THR A 1 88 ? -38.592 23.747 30.236 1.00 97.88 88 THR A CA 1
ATOM 635 C C . THR A 1 88 ? -39.082 23.755 31.686 1.00 97.88 88 THR A C 1
ATOM 637 O O . THR A 1 88 ? -38.398 24.267 32.573 1.00 97.88 88 THR A O 1
ATOM 640 N N . ALA A 1 89 ? -40.245 23.152 31.958 1.00 97.38 89 ALA A N 1
ATOM 641 C CA . ALA A 1 89 ? -40.790 23.068 33.312 1.00 97.38 89 ALA A CA 1
ATOM 642 C C . ALA A 1 89 ? -39.895 22.244 34.257 1.00 97.38 89 ALA A C 1
ATOM 644 O O . ALA A 1 89 ? -39.751 22.594 35.432 1.00 97.38 89 ALA A O 1
ATOM 645 N N . SER A 1 90 ? -39.272 21.180 33.745 1.00 97.94 90 SER A N 1
ATOM 646 C CA . SER A 1 90 ? -38.339 20.336 34.500 1.00 97.94 90 SER A CA 1
ATOM 647 C C . SER A 1 90 ? -37.045 21.089 34.832 1.00 97.94 90 SER A C 1
ATOM 649 O O . SER A 1 90 ? -36.588 21.053 35.976 1.00 97.94 90 SER A O 1
ATOM 651 N N . ILE A 1 91 ? -36.507 21.852 33.873 1.00 98.31 91 ILE A N 1
ATOM 652 C CA . ILE A 1 91 ? -35.330 22.716 34.064 1.00 98.31 91 ILE A CA 1
ATOM 653 C C . ILE A 1 91 ? -35.598 23.789 35.120 1.00 98.31 91 ILE A C 1
ATOM 655 O O . ILE A 1 91 ? -34.779 23.984 36.025 1.00 98.31 91 ILE A O 1
ATOM 659 N N . ASP A 1 92 ? -36.754 24.452 35.058 1.00 97.75 92 ASP A N 1
ATOM 660 C CA . ASP A 1 92 ? -37.161 25.444 36.056 1.00 97.75 92 ASP A CA 1
ATOM 661 C C . ASP A 1 92 ? -37.277 24.823 37.458 1.00 97.75 92 ASP A C 1
ATOM 663 O O . ASP A 1 92 ? -36.835 25.422 38.447 1.00 97.75 92 ASP A O 1
ATOM 667 N N . ALA A 1 93 ? -37.833 23.611 37.554 1.00 97.81 93 ALA A N 1
ATOM 668 C CA . ALA A 1 93 ? -37.985 22.892 38.814 1.00 97.81 93 ALA A CA 1
ATOM 669 C C . ALA A 1 93 ? -36.630 22.505 39.428 1.00 97.81 93 ALA A C 1
ATOM 671 O O . ALA A 1 93 ? -36.383 22.820 40.595 1.00 97.81 93 ALA A O 1
ATOM 672 N N . MET A 1 94 ? -35.726 21.900 38.650 1.00 98.38 94 MET A N 1
ATOM 673 C CA . MET A 1 94 ? -34.390 21.532 39.135 1.00 98.38 94 MET A CA 1
ATOM 674 C C . MET A 1 94 ? -33.562 22.774 39.488 1.00 98.38 94 MET A C 1
ATOM 676 O O . MET A 1 94 ? -32.906 22.816 40.527 1.00 98.38 94 MET A O 1
ATOM 680 N N . THR A 1 95 ? -33.651 23.840 38.687 1.00 98.50 95 THR A N 1
ATOM 681 C CA . THR A 1 95 ? -32.999 25.123 38.988 1.00 98.50 95 THR A CA 1
ATOM 682 C C . THR A 1 95 ? -33.481 25.697 40.320 1.00 98.50 95 THR A C 1
ATOM 684 O O . THR A 1 95 ? -32.679 26.207 41.109 1.00 98.50 95 THR A O 1
ATOM 687 N N . ALA A 1 96 ? -34.789 25.642 40.589 1.00 97.81 96 ALA A N 1
ATOM 688 C CA . ALA A 1 96 ? -35.355 26.102 41.851 1.00 97.81 96 ALA A CA 1
ATOM 689 C C . ALA A 1 96 ? -34.852 25.273 43.043 1.00 97.81 96 ALA A C 1
ATOM 691 O O . ALA A 1 96 ? -34.541 25.858 44.082 1.00 97.81 96 ALA A O 1
ATOM 692 N N . ASP A 1 97 ? -34.724 23.956 42.879 1.00 97.81 97 ASP A N 1
ATOM 693 C CA . ASP A 1 97 ? -34.239 23.045 43.919 1.00 97.81 97 ASP A CA 1
ATOM 694 C C . ASP A 1 97 ? -32.748 23.258 44.239 1.00 97.81 97 ASP A C 1
ATOM 696 O O . ASP A 1 97 ? -32.366 23.481 45.390 1.00 97.81 97 ASP A O 1
ATOM 700 N N . LEU A 1 98 ? -31.907 23.371 43.208 1.00 98.12 98 LEU A N 1
ATOM 701 C CA . LEU A 1 98 ? -30.489 23.712 43.360 1.00 98.12 98 LEU A CA 1
ATOM 702 C C . LEU A 1 98 ? -30.297 25.090 44.017 1.00 98.12 98 LEU A C 1
ATOM 704 O O . LEU A 1 98 ? -29.430 25.278 44.869 1.00 98.12 98 LEU A O 1
ATOM 708 N N . ASN A 1 99 ? -31.135 26.077 43.675 1.00 97.62 99 ASN A N 1
ATOM 709 C CA . ASN A 1 99 ? -31.112 27.394 44.323 1.00 97.62 99 ASN A CA 1
ATOM 710 C C . ASN A 1 99 ? -31.621 27.367 45.774 1.00 97.62 99 ASN A C 1
ATOM 712 O O . ASN A 1 99 ? -31.293 28.271 46.549 1.00 97.62 99 ASN A O 1
ATOM 716 N N . ALA A 1 100 ? -32.412 26.358 46.148 1.00 97.19 100 ALA A N 1
ATOM 717 C CA . ALA A 1 100 ? -32.824 26.113 47.527 1.00 97.19 100 ALA A CA 1
ATOM 718 C C . ALA A 1 100 ? -31.724 25.429 48.362 1.00 97.19 100 ALA A C 1
ATOM 720 O O . ALA A 1 100 ? -31.816 25.432 49.593 1.00 97.19 100 ALA A O 1
ATOM 721 N N . GLY A 1 101 ? -30.661 24.937 47.716 1.00 96.50 101 GLY A N 1
ATOM 722 C CA . GLY A 1 101 ? -29.457 24.411 48.354 1.00 96.50 101 GLY A CA 1
ATOM 723 C C . GLY A 1 101 ? -29.286 22.895 48.269 1.00 96.50 101 GLY A C 1
ATOM 724 O O . GLY A 1 101 ? -28.416 22.377 48.968 1.00 96.50 101 GLY A O 1
ATOM 725 N N . THR A 1 102 ? -30.083 22.191 47.459 1.00 97.56 102 THR A N 1
ATOM 726 C CA . THR A 1 102 ? -29.831 20.779 47.128 1.00 97.56 102 THR A CA 1
ATOM 727 C C . THR A 1 102 ? -28.496 20.657 46.387 1.00 97.56 102 THR A C 1
ATOM 729 O O . THR A 1 102 ? -28.174 21.507 45.552 1.00 97.56 102 THR A O 1
ATOM 732 N N . SER A 1 103 ? -27.692 19.638 46.708 1.00 96.56 103 SER A N 1
ATOM 733 C CA . SER A 1 103 ? -26.455 19.367 45.968 1.00 96.56 103 SER A CA 1
ATOM 734 C C . SER A 1 103 ? -26.766 18.861 44.557 1.00 96.56 103 SER A C 1
ATOM 736 O O . SER A 1 103 ? -27.866 18.382 44.278 1.00 96.56 103 SER A O 1
ATOM 738 N N . ARG A 1 104 ? -25.797 18.962 43.639 1.00 96.25 104 ARG A N 1
ATOM 739 C CA . ARG A 1 104 ? -25.979 18.456 42.272 1.00 96.25 104 ARG A CA 1
ATOM 740 C C . ARG A 1 104 ? -26.187 16.941 42.259 1.00 96.25 104 ARG A C 1
ATOM 742 O O . ARG A 1 104 ? -27.100 16.497 41.575 1.00 96.25 104 ARG A O 1
ATOM 749 N N . GLY A 1 105 ? -25.415 16.176 43.038 1.00 95.94 105 GLY A N 1
ATOM 750 C CA . GLY A 1 105 ? -25.562 14.720 43.130 1.00 95.94 105 GLY A CA 1
ATOM 751 C C . GLY A 1 105 ? -26.947 14.305 43.625 1.00 95.94 105 GLY A C 1
ATOM 752 O O . GLY A 1 105 ? -27.621 13.512 42.969 1.00 95.94 105 GLY A O 1
ATOM 753 N N . ALA A 1 106 ? -27.434 14.928 44.704 1.00 97.06 106 ALA A N 1
ATOM 754 C CA . ALA A 1 106 ? -28.779 14.668 45.221 1.00 97.06 106 ALA A CA 1
ATOM 755 C C . ALA A 1 106 ? -29.885 15.046 44.216 1.00 97.06 106 ALA A C 1
ATOM 757 O O . ALA A 1 106 ? -30.841 14.290 44.039 1.00 97.06 106 ALA A O 1
ATOM 758 N N . ALA A 1 107 ? -29.753 16.184 43.523 1.00 97.62 107 ALA A N 1
ATOM 759 C CA . ALA A 1 107 ? -30.721 16.612 42.512 1.00 97.62 107 ALA A CA 1
ATOM 760 C C . ALA A 1 107 ? -30.738 15.686 41.281 1.00 97.62 107 ALA A C 1
ATOM 762 O O . ALA A 1 107 ? -31.814 15.398 40.752 1.00 97.62 107 ALA A O 1
ATOM 763 N N . ILE A 1 108 ? -29.573 15.198 40.836 1.00 97.50 108 ILE A N 1
ATOM 764 C CA . ILE A 1 108 ? -29.461 14.216 39.748 1.00 97.50 108 ILE A CA 1
ATOM 765 C C . ILE A 1 108 ? -30.121 12.897 40.158 1.00 97.50 108 ILE A C 1
ATOM 767 O O . ILE A 1 108 ? -31.025 12.443 39.457 1.00 97.50 108 ILE A O 1
ATOM 771 N N . ASN A 1 109 ? -29.732 12.320 41.302 1.00 97.38 109 ASN A N 1
ATOM 772 C CA . ASN A 1 109 ? -30.294 11.051 41.771 1.00 97.38 109 ASN A CA 1
ATOM 773 C C . ASN A 1 109 ? -31.822 11.136 41.899 1.00 97.38 109 ASN A C 1
ATOM 775 O O . ASN A 1 109 ? -32.540 10.289 41.379 1.00 97.38 109 ASN A O 1
ATOM 779 N N . ALA A 1 110 ? -32.331 12.214 42.506 1.00 97.44 110 ALA A N 1
ATOM 780 C CA . ALA A 1 110 ? -33.768 12.436 42.629 1.00 97.44 110 ALA A CA 1
ATOM 781 C C . ALA A 1 110 ? -34.478 12.557 41.270 1.00 97.44 110 ALA A C 1
ATOM 783 O O . ALA A 1 110 ? -35.619 12.115 41.146 1.00 97.44 110 ALA A O 1
ATOM 784 N N . SER A 1 111 ? -33.829 13.142 40.258 1.00 98.00 111 SER A N 1
ATOM 785 C CA . SER A 1 111 ? -34.398 13.282 38.910 1.00 98.00 111 SER A CA 1
ATOM 786 C C . SER A 1 111 ? -34.458 11.942 38.175 1.00 98.00 111 SER A C 1
ATOM 788 O O . SER A 1 111 ? -35.489 11.625 37.586 1.00 98.00 111 SER A O 1
ATOM 790 N N . ILE A 1 112 ? -33.393 11.137 38.254 1.00 98.19 112 ILE A N 1
ATOM 791 C CA . ILE A 1 112 ? -33.331 9.790 37.663 1.00 98.19 112 ILE A CA 1
ATOM 792 C C . ILE A 1 112 ? -34.362 8.872 38.333 1.00 98.19 112 ILE A C 1
ATOM 794 O O . ILE A 1 112 ? -35.167 8.249 37.641 1.00 98.19 112 ILE A O 1
ATOM 798 N N . ASP A 1 113 ? -34.417 8.864 39.670 1.00 97.00 113 ASP A N 1
ATOM 799 C CA . ASP A 1 113 ? -35.393 8.085 40.440 1.00 97.00 113 ASP A CA 1
ATOM 800 C C . ASP A 1 113 ? -36.836 8.499 40.113 1.00 97.00 113 ASP A C 1
ATOM 802 O O . ASP A 1 113 ? -37.721 7.654 39.943 1.00 97.00 113 ASP A O 1
ATOM 806 N N . ALA A 1 114 ? -37.095 9.809 40.013 1.00 96.75 114 ALA A N 1
ATOM 807 C CA . ALA A 1 114 ? -38.415 10.327 39.674 1.00 96.75 114 ALA A CA 1
ATOM 808 C C . ALA A 1 114 ? -38.835 9.949 38.249 1.00 96.75 114 ALA A C 1
ATOM 810 O O . ALA A 1 114 ? -40.000 9.604 38.047 1.00 96.75 114 ALA A O 1
ATOM 811 N N . LEU A 1 115 ? -37.909 9.987 37.285 1.00 98.06 115 LEU A N 1
ATOM 812 C CA . LEU A 1 115 ? -38.165 9.583 35.905 1.00 98.06 115 LEU A CA 1
ATOM 813 C C . LEU A 1 115 ? -38.472 8.085 35.820 1.00 98.06 115 LEU A C 1
ATOM 815 O O . LEU A 1 115 ? -39.513 7.704 35.289 1.00 98.06 115 LEU A O 1
ATOM 819 N N . ALA A 1 116 ? -37.624 7.248 36.421 1.00 97.06 116 ALA A N 1
ATOM 820 C CA . ALA A 1 116 ? -37.787 5.796 36.435 1.00 97.06 116 ALA A CA 1
ATOM 821 C C . ALA A 1 116 ? -39.098 5.344 37.108 1.00 97.06 116 ALA A C 1
ATOM 823 O O . ALA A 1 116 ? -39.697 4.345 36.712 1.00 97.06 116 ALA A O 1
ATOM 824 N N . ALA A 1 117 ? -39.562 6.079 38.124 1.00 96.38 117 ALA A N 1
ATOM 825 C CA . ALA A 1 117 ? -40.813 5.801 38.829 1.00 96.38 117 ALA A CA 1
ATOM 826 C C . ALA A 1 117 ? -42.036 6.544 38.257 1.00 96.38 117 ALA A C 1
ATOM 828 O O . ALA A 1 117 ? -43.142 6.412 38.803 1.00 96.38 117 ALA A O 1
ATOM 829 N N . SER A 1 118 ? -41.859 7.356 37.210 1.00 96.25 118 SER A N 1
ATOM 830 C CA . SER A 1 118 ? -42.923 8.210 36.695 1.00 96.25 118 SER A CA 1
ATOM 831 C C . SER A 1 118 ? -44.083 7.385 36.137 1.00 96.25 118 SER A C 1
ATOM 833 O O . SER A 1 118 ? -43.921 6.341 35.513 1.00 96.25 118 SER A O 1
ATOM 835 N N . THR A 1 119 ? -45.296 7.877 36.369 1.00 96.06 119 THR A N 1
ATOM 836 C CA . THR A 1 119 ? -46.526 7.364 35.735 1.00 96.06 119 THR A CA 1
ATOM 837 C C . THR A 1 119 ? -47.245 8.460 34.956 1.00 96.06 119 THR A C 1
ATOM 839 O O . THR A 1 119 ? -48.379 8.269 34.511 1.00 96.06 119 THR A O 1
ATOM 842 N N . ASP A 1 120 ? -46.601 9.621 34.834 1.00 96.75 120 ASP A N 1
ATOM 843 C CA . ASP A 1 120 ? -47.108 10.744 34.072 1.00 96.75 120 ASP A CA 1
ATOM 844 C C . ASP A 1 120 ? -46.907 10.457 32.575 1.00 96.75 120 ASP A C 1
ATOM 846 O O . ASP A 1 120 ? -45.774 10.190 32.165 1.00 96.75 120 ASP A O 1
ATOM 850 N N . PRO A 1 121 ? -47.976 10.483 31.755 1.00 96.62 121 PRO A N 1
ATOM 851 C CA . PRO A 1 121 ? -47.867 10.275 30.316 1.00 96.62 121 PRO A CA 1
ATOM 852 C C . PRO A 1 121 ? -46.860 11.200 29.626 1.00 96.62 121 PRO A C 1
ATOM 854 O O . PRO A 1 121 ? -46.282 10.789 28.627 1.00 96.62 121 PRO A O 1
ATOM 857 N N . ASP A 1 122 ? -46.628 12.403 30.159 1.00 97.06 122 ASP A N 1
ATOM 858 C CA . ASP A 1 122 ? -45.698 13.379 29.578 1.00 97.06 122 ASP A CA 1
ATOM 859 C C . ASP A 1 122 ? -44.219 12.954 29.693 1.00 97.06 122 ASP A C 1
ATOM 861 O O . ASP A 1 122 ? -43.365 13.525 29.020 1.00 97.06 122 ASP A O 1
ATOM 865 N N . PHE A 1 123 ? -43.921 11.950 30.526 1.00 97.75 123 PHE A N 1
ATOM 866 C CA . PHE A 1 123 ? -42.583 11.385 30.736 1.00 97.75 123 PHE A CA 1
ATOM 867 C C . PHE A 1 123 ? -42.490 9.904 30.341 1.00 97.75 123 PHE A C 1
ATOM 869 O O . PHE A 1 123 ? -41.480 9.267 30.628 1.00 97.75 123 PHE A O 1
ATOM 876 N N . ALA A 1 124 ? -43.537 9.330 29.738 1.00 96.69 124 ALA A N 1
ATOM 877 C CA . ALA A 1 124 ? -43.586 7.897 29.449 1.00 96.69 124 ALA A CA 1
ATOM 878 C C . ALA A 1 124 ? -42.456 7.458 28.503 1.00 96.69 124 ALA A C 1
ATOM 880 O O . ALA A 1 124 ? -41.786 6.467 28.788 1.00 96.69 124 ALA A O 1
ATOM 881 N N . ASP A 1 125 ? -42.216 8.228 27.440 1.00 97.25 125 ASP A N 1
ATOM 882 C CA . ASP A 1 125 ? -41.178 7.934 26.449 1.00 97.25 125 ASP A CA 1
ATOM 883 C C . ASP A 1 125 ? -39.782 8.102 27.076 1.00 97.25 125 ASP A C 1
ATOM 885 O O . ASP A 1 125 ? -38.969 7.184 27.030 1.00 97.25 125 ASP A O 1
ATOM 889 N N . ALA A 1 126 ? -39.534 9.188 27.818 1.00 97.75 126 ALA A N 1
ATOM 890 C CA . ALA A 1 126 ? -38.260 9.387 28.522 1.00 97.75 126 ALA A CA 1
ATOM 891 C C . ALA A 1 126 ? -37.968 8.299 29.573 1.00 97.75 126 ALA A C 1
ATOM 893 O O . ALA A 1 126 ? -36.826 7.862 29.725 1.00 97.75 126 ALA A O 1
ATOM 894 N N . ALA A 1 127 ? -38.994 7.828 30.288 1.00 97.75 127 ALA A N 1
ATOM 895 C CA . ALA A 1 127 ? -38.855 6.721 31.229 1.00 97.75 127 ALA A CA 1
ATOM 896 C C . ALA A 1 127 ? -38.540 5.399 30.508 1.00 97.75 127 ALA A C 1
ATOM 898 O O . ALA A 1 127 ? -37.711 4.625 30.992 1.00 97.75 127 ALA A O 1
ATOM 899 N N . ALA A 1 128 ? -39.159 5.155 29.347 1.00 97.12 128 ALA A N 1
ATOM 900 C CA . ALA A 1 128 ? -38.866 3.998 28.504 1.00 97.12 128 ALA A CA 1
ATOM 901 C C . ALA A 1 128 ? -37.440 4.057 27.932 1.00 97.12 128 ALA A C 1
ATOM 903 O O . ALA A 1 128 ? -36.713 3.074 28.037 1.00 97.12 128 ALA A O 1
ATOM 904 N N . ALA A 1 129 ? -36.998 5.212 27.430 1.00 96.88 129 ALA A N 1
ATOM 905 C CA . ALA A 1 129 ? -35.639 5.406 26.926 1.00 96.88 129 ALA A CA 1
ATOM 906 C C . ALA A 1 129 ? -34.581 5.159 28.016 1.00 96.88 129 ALA A C 1
ATOM 908 O O . ALA A 1 129 ? -33.607 4.444 27.784 1.00 96.88 129 ALA A O 1
ATOM 909 N N . LEU A 1 130 ? -34.785 5.677 29.237 1.00 97.62 130 LEU A N 1
ATOM 910 C CA . LEU A 1 130 ? -33.890 5.399 30.367 1.00 97.62 130 LEU A CA 1
ATOM 911 C C . LEU A 1 130 ? -33.840 3.898 30.697 1.00 97.62 130 LEU A C 1
ATOM 913 O O . LEU A 1 130 ? -32.761 3.364 30.961 1.00 97.62 130 LEU A O 1
ATOM 917 N N . ALA A 1 131 ? -34.988 3.213 30.687 1.00 97.25 131 ALA A N 1
ATOM 918 C CA . ALA A 1 131 ? -35.052 1.774 30.933 1.00 97.25 131 ALA A CA 1
ATOM 919 C C . ALA A 1 131 ? -34.309 0.979 29.845 1.00 97.25 131 ALA A C 1
ATOM 921 O O . ALA A 1 131 ? -33.471 0.143 30.180 1.00 97.25 131 ALA A O 1
ATOM 922 N N . ASN A 1 132 ? -34.539 1.302 28.570 1.00 97.50 132 ASN A N 1
ATOM 923 C CA . ASN A 1 132 ? -33.884 0.659 27.432 1.00 97.50 132 ASN A CA 1
ATOM 924 C C . ASN A 1 132 ? -32.360 0.858 27.472 1.00 97.50 132 ASN A C 1
ATOM 926 O O . ASN A 1 132 ? -31.606 -0.107 27.355 1.00 97.50 132 ASN A O 1
ATOM 930 N N . LYS A 1 133 ? -31.887 2.089 27.718 1.00 97.38 133 LYS A N 1
ATOM 931 C CA . LYS A 1 133 ? -30.450 2.386 27.872 1.00 97.38 133 LYS A CA 1
ATOM 932 C C . LYS A 1 133 ? -29.824 1.629 29.039 1.00 97.38 133 LYS A C 1
ATOM 934 O O . LYS A 1 133 ? -28.704 1.142 28.922 1.00 97.38 133 LYS A O 1
ATOM 939 N N . THR A 1 134 ? -30.545 1.517 30.156 1.00 97.75 134 THR A N 1
ATOM 940 C CA . THR A 1 134 ? -30.089 0.748 31.324 1.00 97.75 134 THR A CA 1
ATOM 941 C C . THR A 1 134 ? -29.939 -0.733 30.972 1.00 97.75 134 THR A C 1
ATOM 943 O O . THR A 1 134 ? -28.930 -1.333 31.326 1.00 97.75 134 THR A O 1
ATOM 946 N N . GLU A 1 135 ? -30.893 -1.310 30.236 1.00 97.25 135 GLU A N 1
ATOM 947 C CA . GLU A 1 135 ? -30.845 -2.712 29.805 1.00 97.25 135 GLU A CA 1
ATOM 948 C C . GLU A 1 135 ? -29.675 -2.985 28.846 1.00 97.25 135 GLU A C 1
ATOM 950 O O . GLU A 1 135 ? -28.935 -3.950 29.040 1.00 97.25 135 GLU A O 1
ATOM 955 N N . VAL A 1 136 ? -29.437 -2.105 27.867 1.00 96.75 136 VAL A N 1
ATOM 956 C CA . VAL A 1 136 ? -28.292 -2.219 26.942 1.00 96.75 136 VAL A CA 1
ATOM 957 C C . VAL A 1 136 ? -26.958 -2.053 27.681 1.00 96.75 136 VAL A C 1
ATOM 959 O O . VAL A 1 136 ? -26.031 -2.838 27.475 1.00 96.75 136 VAL A O 1
ATOM 962 N N . ALA A 1 137 ? -26.859 -1.090 28.601 1.00 97.25 137 ALA A N 1
ATOM 963 C CA . ALA A 1 137 ? -25.664 -0.904 29.422 1.00 97.25 137 ALA A CA 1
ATOM 964 C C . ALA A 1 137 ? -25.399 -2.096 30.359 1.00 97.25 137 ALA A C 1
ATOM 966 O O . ALA A 1 137 ? -24.238 -2.456 30.576 1.00 97.25 137 ALA A O 1
ATOM 967 N N . GLU A 1 138 ? -26.449 -2.723 30.900 1.00 96.75 138 GLU A N 1
ATOM 968 C CA . GLU A 1 138 ? -26.348 -3.952 31.693 1.00 96.75 138 GLU A CA 1
ATOM 969 C C . GLU A 1 138 ? -25.894 -5.132 30.830 1.00 96.75 138 GLU A C 1
ATOM 971 O O . GLU A 1 138 ? -25.009 -5.887 31.236 1.00 96.75 138 GLU A O 1
ATOM 976 N N . TYR A 1 139 ? -26.407 -5.258 29.605 1.00 96.00 139 TYR A N 1
ATOM 977 C CA . TYR A 1 139 ? -25.919 -6.254 28.656 1.00 96.00 139 TYR A CA 1
ATOM 978 C C . TYR A 1 139 ? -24.414 -6.086 28.385 1.00 96.00 139 TYR A C 1
ATOM 980 O O . TYR A 1 139 ? -23.653 -7.030 28.609 1.00 96.00 139 TYR A O 1
ATOM 988 N N . TYR A 1 140 ? -23.971 -4.876 28.026 1.00 95.25 140 TYR A N 1
ATOM 989 C CA . TYR A 1 140 ? -22.562 -4.558 27.766 1.00 95.25 140 TYR A CA 1
ATOM 990 C C . TYR A 1 140 ? -21.654 -4.818 28.984 1.00 95.25 140 TYR A C 1
ATOM 992 O O . TYR A 1 140 ? -20.637 -5.507 28.893 1.00 95.25 140 TYR A O 1
ATOM 1000 N N . SER A 1 141 ? -22.042 -4.302 30.154 1.00 96.25 141 SER A N 1
ATOM 1001 C CA . SER A 1 141 ? -21.176 -4.279 31.343 1.00 96.25 141 SER A CA 1
ATOM 1002 C C . SER A 1 141 ? -21.209 -5.584 32.144 1.00 96.25 141 SER A C 1
ATOM 1004 O O . SER A 1 141 ? -20.231 -5.919 32.807 1.00 96.25 141 SER A O 1
ATOM 1006 N N . VAL A 1 142 ? -22.323 -6.325 32.110 1.00 94.81 142 VAL A N 1
ATOM 1007 C CA . VAL A 1 142 ? -22.530 -7.534 32.930 1.00 94.81 142 VAL A CA 1
ATOM 1008 C C . VAL A 1 142 ? -22.585 -8.796 32.080 1.00 94.81 142 VAL A C 1
ATOM 1010 O O . VAL A 1 142 ? -21.950 -9.790 32.431 1.00 94.81 142 VAL A O 1
ATOM 1013 N N . THR A 1 143 ? -23.353 -8.793 30.985 1.00 93.94 143 THR A N 1
ATOM 1014 C CA . THR A 1 143 ? -23.604 -10.022 30.210 1.00 93.94 143 THR A CA 1
ATOM 1015 C C . THR A 1 143 ? -22.401 -10.407 29.362 1.00 93.94 143 THR A C 1
ATOM 1017 O O . THR A 1 143 ? -21.934 -11.543 29.458 1.00 93.94 143 THR A O 1
ATOM 1020 N N . ILE A 1 144 ? -21.882 -9.468 28.569 1.00 91.44 144 ILE A N 1
ATOM 1021 C CA . ILE A 1 144 ? -20.658 -9.676 27.778 1.00 91.44 144 ILE A CA 1
ATOM 1022 C C . ILE A 1 144 ? -19.392 -9.247 28.534 1.00 91.44 144 ILE A C 1
ATOM 1024 O O . ILE A 1 144 ? -18.295 -9.615 28.128 1.00 91.44 144 ILE A O 1
ATOM 1028 N N . ALA A 1 145 ? -19.555 -8.547 29.665 1.00 92.50 145 ALA A N 1
ATOM 1029 C CA . ALA A 1 145 ? -18.490 -8.132 30.580 1.00 92.50 145 ALA A CA 1
ATOM 1030 C C . ALA A 1 145 ? -17.366 -7.325 29.904 1.00 92.50 145 ALA A C 1
ATOM 1032 O O . ALA A 1 145 ? -16.187 -7.541 30.186 1.00 92.50 145 ALA A O 1
ATOM 1033 N N . GLN A 1 146 ? -17.742 -6.396 29.024 1.00 90.31 146 GLN A N 1
ATOM 1034 C CA . GLN A 1 146 ? -16.800 -5.535 28.313 1.00 90.31 146 GLN A CA 1
ATOM 1035 C C . GLN A 1 146 ? -16.494 -4.252 29.086 1.00 90.31 146 GLN A C 1
ATOM 1037 O O . GLN A 1 146 ? -17.325 -3.740 29.836 1.00 90.31 146 GLN A O 1
ATOM 1042 N N . SER A 1 147 ? -15.295 -3.718 28.866 1.00 91.12 147 SER A N 1
ATOM 1043 C CA . SER A 1 147 ? -14.791 -2.471 29.450 1.00 91.12 147 SER A CA 1
ATOM 1044 C C . SER A 1 147 ? -14.088 -1.641 28.379 1.00 91.12 147 SER A C 1
ATOM 1046 O O . SER A 1 147 ? -13.559 -2.195 27.419 1.00 91.12 147 SER A O 1
ATOM 1048 N N . SER A 1 148 ? -14.037 -0.324 28.571 1.00 87.75 148 SER A N 1
ATOM 1049 C CA . SER A 1 148 ? -13.198 0.583 27.783 1.00 87.75 148 SER A CA 1
ATOM 1050 C C . SER A 1 148 ? -12.657 1.705 28.672 1.00 87.75 148 SER A C 1
ATOM 1052 O O . SER A 1 148 ? -13.300 2.098 29.646 1.00 87.75 148 SER A O 1
ATOM 1054 N N . GLU A 1 149 ? -11.471 2.218 28.339 1.00 85.75 149 GLU A N 1
ATOM 1055 C CA . GLU A 1 149 ? -10.910 3.440 28.932 1.00 85.75 149 GLU A CA 1
ATOM 1056 C C . GLU A 1 149 ? -11.348 4.709 28.170 1.00 85.75 149 GLU A C 1
ATOM 1058 O O . GLU A 1 149 ? -11.117 5.828 28.634 1.00 85.75 149 GLU A O 1
ATOM 1063 N N . SER A 1 150 ? -11.994 4.550 27.007 1.00 85.00 150 SER A N 1
ATOM 1064 C CA . SER A 1 150 ? -12.502 5.638 26.172 1.00 85.00 150 SER A CA 1
ATOM 1065 C C . SER A 1 150 ? -13.943 5.980 26.543 1.00 85.00 150 SER A C 1
ATOM 1067 O O . SER A 1 150 ? -14.860 5.176 26.368 1.00 85.00 150 SER A O 1
ATOM 1069 N N . LEU A 1 151 ? -14.166 7.208 27.021 1.00 84.56 151 LEU A N 1
ATOM 1070 C CA . LEU A 1 151 ? -15.516 7.695 27.316 1.00 84.56 151 LEU A CA 1
ATOM 1071 C C . LEU A 1 151 ? -16.405 7.696 26.065 1.00 84.56 151 LEU A C 1
ATOM 1073 O O . LEU A 1 151 ? -17.585 7.376 26.169 1.00 84.56 151 LEU A O 1
ATOM 1077 N N . ASP A 1 152 ? -15.845 8.011 24.896 1.00 85.88 152 ASP A N 1
ATOM 1078 C CA . ASP A 1 152 ? -16.602 8.056 23.642 1.00 85.88 152 ASP A CA 1
ATOM 1079 C C . ASP A 1 152 ? -17.126 6.665 23.254 1.00 85.88 152 ASP A C 1
ATOM 1081 O O . ASP A 1 152 ? -18.277 6.536 22.842 1.00 85.88 152 ASP A O 1
ATOM 1085 N N . GLU A 1 153 ? -16.332 5.611 23.472 1.00 87.88 153 GLU A N 1
ATOM 1086 C CA . GLU A 1 153 ? -16.768 4.227 23.246 1.00 87.88 153 GLU A CA 1
ATOM 1087 C C . GLU A 1 153 ? -17.874 3.823 24.225 1.00 87.88 153 GLU A C 1
ATOM 1089 O O . GLU A 1 153 ? -18.872 3.228 23.825 1.00 87.88 153 GLU A O 1
ATOM 1094 N N . LEU A 1 154 ? -17.744 4.195 25.502 1.00 91.25 154 LEU A N 1
ATOM 1095 C CA . LEU A 1 154 ? -18.761 3.908 26.516 1.00 91.25 154 LEU A CA 1
ATOM 1096 C C . LEU A 1 154 ? -20.079 4.665 26.271 1.00 91.25 154 LEU A C 1
ATOM 1098 O O . LEU A 1 154 ? -21.153 4.139 26.574 1.00 91.25 154 LEU A O 1
ATOM 1102 N N . VAL A 1 155 ? -20.017 5.886 25.729 1.00 91.12 155 VAL A N 1
ATOM 1103 C CA . VAL A 1 155 ? -21.194 6.669 25.310 1.00 91.12 155 VAL A CA 1
ATOM 1104 C C . VAL A 1 155 ? -21.856 6.038 24.085 1.00 91.12 155 VAL A C 1
ATOM 1106 O O . VAL A 1 155 ? -23.083 5.928 24.051 1.00 91.12 155 VAL A O 1
ATOM 1109 N N . ALA A 1 156 ? -21.065 5.587 23.107 1.00 89.81 156 ALA A N 1
ATOM 1110 C CA . ALA A 1 156 ? -21.569 4.994 21.868 1.00 89.81 156 ALA A CA 1
ATOM 1111 C C . ALA A 1 156 ? -22.452 3.757 22.109 1.00 89.81 156 ALA A C 1
ATOM 1113 O O . ALA A 1 156 ? -23.409 3.540 21.373 1.00 89.81 156 ALA A O 1
ATOM 1114 N N . VAL A 1 157 ? -22.207 2.993 23.183 1.00 93.25 157 VAL A N 1
ATOM 1115 C CA . VAL A 1 157 ? -23.027 1.822 23.559 1.00 93.25 157 VAL A CA 1
ATOM 1116 C C . VAL A 1 157 ? -24.512 2.169 23.750 1.00 93.25 157 VAL A C 1
ATOM 1118 O O . VAL A 1 157 ? -25.375 1.330 23.507 1.00 93.25 157 VAL A O 1
ATOM 1121 N N . VAL A 1 158 ? -24.833 3.388 24.200 1.00 94.06 158 VAL A N 1
ATOM 1122 C CA . VAL A 1 158 ? -26.210 3.790 24.548 1.00 94.06 158 VAL A CA 1
ATOM 1123 C C . VAL A 1 158 ? -26.697 5.041 23.810 1.00 94.06 158 VAL A C 1
ATOM 1125 O O . VAL A 1 158 ? -27.801 5.514 24.091 1.00 94.06 158 VAL A O 1
ATOM 1128 N N . SER A 1 159 ? -25.906 5.606 22.891 1.00 91.19 159 SER A N 1
ATOM 1129 C CA . SER A 1 159 ? -26.217 6.888 22.239 1.00 91.19 159 SER A CA 1
ATOM 1130 C C . SER A 1 159 ? -27.476 6.833 21.377 1.00 91.19 159 SER A C 1
ATOM 1132 O O . SER A 1 159 ? -28.256 7.786 21.388 1.00 91.19 159 SER A O 1
ATOM 1134 N N . ASP A 1 160 ? -27.687 5.705 20.697 1.00 88.56 160 ASP A N 1
ATOM 1135 C CA . ASP A 1 160 ? -28.757 5.514 19.709 1.00 88.56 160 ASP A CA 1
ATOM 1136 C C . ASP A 1 160 ? -29.963 4.752 20.285 1.00 88.56 160 ASP A C 1
ATOM 1138 O O . ASP A 1 160 ? -30.916 4.438 19.576 1.00 88.56 160 ASP A O 1
ATOM 1142 N N . VAL A 1 161 ? -29.934 4.455 21.586 1.00 93.75 161 VAL A N 1
ATOM 1143 C CA . VAL A 1 161 ? -31.011 3.750 22.285 1.00 93.75 161 VAL A CA 1
ATOM 1144 C C . VAL A 1 161 ? -32.061 4.765 22.739 1.00 93.75 161 VAL A C 1
ATOM 1146 O O . VAL A 1 161 ? -31.778 5.633 23.564 1.00 93.75 161 VAL A O 1
ATOM 1149 N N . ASP A 1 162 ? -33.278 4.646 22.218 1.00 94.75 162 ASP A N 1
ATOM 1150 C CA . ASP A 1 162 ? -34.405 5.546 22.477 1.00 94.75 162 ASP A CA 1
ATOM 1151 C C . ASP A 1 162 ? -35.598 4.811 23.126 1.00 94.75 162 ASP A C 1
ATOM 1153 O O . ASP A 1 162 ? -35.468 3.691 23.636 1.00 94.75 162 ASP A O 1
ATOM 1157 N N . SER A 1 163 ? -36.768 5.451 23.163 1.00 95.44 163 SER A N 1
ATOM 1158 C CA . SER A 1 163 ? -38.007 4.883 23.715 1.00 95.44 163 SER A CA 1
ATOM 1159 C C . SER A 1 163 ? -38.684 3.812 22.844 1.00 95.44 163 SER A C 1
ATOM 1161 O O . SER A 1 163 ? -39.704 3.250 23.253 1.00 95.44 163 SER A O 1
ATOM 1163 N N . SER A 1 164 ? -38.155 3.503 21.655 1.00 92.56 164 SER A N 1
ATOM 1164 C CA . SER A 1 164 ? -38.776 2.556 20.728 1.00 92.56 164 SER A CA 1
ATOM 1165 C C . SER A 1 164 ? -38.672 1.094 21.185 1.00 92.56 164 SER A C 1
ATOM 1167 O O . SER A 1 164 ? -37.746 0.686 21.886 1.00 92.56 164 SER A O 1
ATOM 1169 N N . ASP A 1 165 ? -39.622 0.264 20.737 1.00 74.38 165 ASP A N 1
ATOM 1170 C CA . ASP A 1 165 ? -39.684 -1.165 21.089 1.00 74.38 165 ASP A CA 1
ATOM 1171 C C . ASP A 1 165 ? -38.488 -1.984 20.551 1.00 74.38 165 ASP A C 1
ATOM 1173 O O . ASP A 1 165 ? -38.257 -3.100 21.021 1.00 74.38 165 ASP A O 1
ATOM 1177 N N . THR A 1 166 ? -37.748 -1.483 19.551 1.00 84.62 166 THR A N 1
ATOM 1178 C CA . THR A 1 166 ? -36.577 -2.179 18.981 1.00 84.62 166 THR A CA 1
ATOM 1179 C C . THR A 1 166 ? -35.254 -1.731 19.593 1.00 84.62 166 THR A C 1
ATOM 1181 O O . THR A 1 166 ? -34.277 -2.468 19.476 1.00 84.62 166 THR A O 1
ATOM 1184 N N . ALA A 1 167 ? -35.228 -0.607 20.320 1.00 84.06 167 ALA A N 1
ATOM 1185 C CA . ALA A 1 167 ? -34.007 0.029 20.812 1.00 84.06 167 ALA A CA 1
ATOM 1186 C C . ALA A 1 167 ? -33.107 -0.896 21.648 1.00 84.06 167 ALA A C 1
ATOM 1188 O O . ALA A 1 167 ? -31.887 -0.830 21.539 1.00 84.06 167 ALA A O 1
ATOM 1189 N N . VAL A 1 168 ? -33.683 -1.795 22.456 1.00 89.75 168 VAL A N 1
ATOM 1190 C CA . VAL A 1 168 ? -32.895 -2.772 23.231 1.00 89.75 168 VAL A CA 1
ATOM 1191 C C . VAL A 1 168 ? -32.239 -3.807 22.318 1.00 89.75 168 VAL A C 1
ATOM 1193 O O . VAL A 1 168 ? -31.058 -4.103 22.469 1.00 89.75 168 VAL A O 1
ATOM 1196 N N . ALA A 1 169 ? -32.978 -4.361 21.355 1.00 86.75 169 ALA A N 1
ATOM 1197 C CA . ALA A 1 169 ? -32.427 -5.352 20.432 1.00 86.75 169 ALA A CA 1
ATOM 1198 C C . ALA A 1 169 ? -31.332 -4.732 19.551 1.00 86.75 169 ALA A C 1
ATOM 1200 O O . ALA A 1 169 ? -30.251 -5.303 19.432 1.00 86.75 169 ALA A O 1
ATOM 1201 N N . ASP A 1 170 ? -31.591 -3.542 19.012 1.00 82.88 170 ASP A N 1
ATOM 1202 C CA . ASP A 1 170 ? -30.640 -2.805 18.179 1.00 82.88 170 ASP A CA 1
ATOM 1203 C C . ASP A 1 170 ? -29.403 -2.386 18.999 1.00 82.88 170 ASP A C 1
ATOM 1205 O O . ASP A 1 170 ? -28.269 -2.587 18.565 1.00 82.88 170 ASP A O 1
ATOM 1209 N N . GLY A 1 171 ? -29.600 -1.898 20.229 1.00 84.50 171 GLY A N 1
ATOM 1210 C CA . GLY A 1 171 ? -28.517 -1.503 21.131 1.00 84.50 171 GLY A CA 1
ATOM 1211 C C . GLY A 1 171 ? -27.663 -2.673 21.626 1.00 84.50 171 GLY A C 1
ATOM 1212 O O . GLY A 1 171 ? -26.442 -2.563 21.679 1.00 84.50 171 GLY A O 1
ATOM 1213 N N . THR A 1 172 ? -28.264 -3.823 21.950 1.00 89.19 172 THR A N 1
ATOM 1214 C CA . THR A 1 172 ? -27.492 -5.030 22.315 1.00 89.19 172 THR A CA 1
ATOM 1215 C C . THR A 1 172 ? -26.690 -5.584 21.138 1.00 89.19 172 THR A C 1
ATOM 1217 O O . THR A 1 172 ? -25.556 -6.009 21.342 1.00 89.19 172 THR A O 1
ATOM 1220 N N . ALA A 1 173 ? -27.212 -5.502 19.909 1.00 84.94 173 ALA A N 1
ATOM 1221 C CA . ALA A 1 173 ? -26.454 -5.849 18.708 1.00 84.94 173 ALA A CA 1
ATOM 1222 C C . ALA A 1 173 ? -25.272 -4.888 18.479 1.00 84.94 173 ALA A C 1
ATOM 1224 O O . ALA A 1 173 ? -24.161 -5.342 18.224 1.00 84.94 173 ALA A O 1
ATOM 1225 N N . ALA A 1 174 ? -25.471 -3.577 18.658 1.00 81.00 174 ALA A N 1
ATOM 1226 C CA . ALA A 1 174 ? -24.381 -2.602 18.591 1.00 81.00 174 ALA A CA 1
ATOM 1227 C C . ALA A 1 174 ? -23.312 -2.846 19.678 1.00 81.00 174 ALA A C 1
ATOM 1229 O O . ALA A 1 174 ? -22.116 -2.731 19.417 1.00 81.00 174 ALA A O 1
ATOM 1230 N N . ALA A 1 175 ? -23.722 -3.236 20.889 1.00 80.06 175 ALA A N 1
ATOM 1231 C CA . ALA A 1 175 ? -22.809 -3.623 21.965 1.00 80.06 175 ALA A CA 1
ATOM 1232 C C . ALA A 1 175 ? -21.989 -4.884 21.621 1.00 80.06 175 ALA A C 1
ATOM 1234 O O . ALA A 1 175 ? -20.793 -4.935 21.921 1.00 80.06 175 ALA A O 1
ATOM 1235 N N . ASP A 1 176 ? -22.605 -5.878 20.972 1.00 81.69 176 ASP A N 1
ATOM 1236 C CA . ASP A 1 176 ? -21.908 -7.061 20.452 1.00 81.69 176 ASP A CA 1
ATOM 1237 C C . ASP A 1 176 ? -20.905 -6.688 19.345 1.00 81.69 176 ASP A C 1
ATOM 1239 O O . ASP A 1 176 ? -19.798 -7.228 19.321 1.00 81.69 176 ASP A O 1
ATOM 1243 N N . ASP A 1 177 ? -21.238 -5.729 18.477 1.00 73.00 177 ASP A N 1
ATOM 1244 C CA . ASP A 1 177 ? -20.342 -5.237 17.420 1.00 73.00 177 ASP A CA 1
ATOM 1245 C C . ASP A 1 177 ? -19.111 -4.514 17.997 1.00 73.00 177 ASP A C 1
ATOM 1247 O O . ASP A 1 177 ? -17.981 -4.781 17.579 1.00 73.00 177 ASP A O 1
ATOM 1251 N N . VAL A 1 178 ? -19.292 -3.657 19.012 1.00 67.88 178 VAL A N 1
ATOM 1252 C CA . VAL A 1 178 ? -18.173 -3.025 19.745 1.00 67.88 178 VAL A CA 1
ATOM 1253 C C . VAL A 1 178 ? -17.275 -4.096 20.370 1.00 67.88 178 VAL A C 1
ATOM 1255 O O . VAL A 1 178 ? -16.047 -4.015 20.296 1.00 67.88 178 VAL A O 1
ATOM 1258 N N . ALA A 1 179 ? -17.873 -5.145 20.936 1.00 67.31 179 ALA A N 1
ATOM 1259 C CA . ALA A 1 179 ? -17.122 -6.247 21.516 1.00 67.31 179 ALA A CA 1
ATOM 1260 C C . ALA A 1 179 ? -16.358 -7.073 20.471 1.00 67.31 179 ALA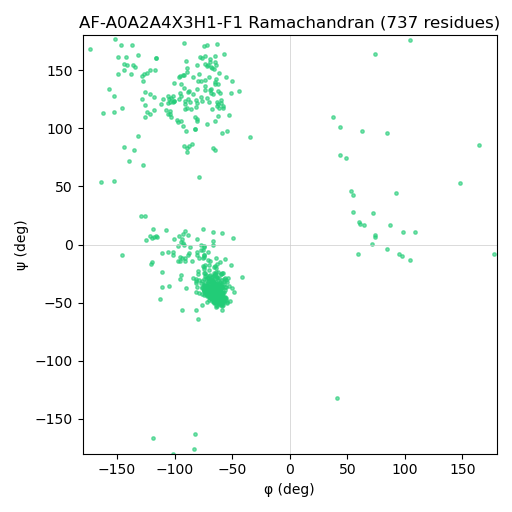 A C 1
ATOM 1262 O O . ALA A 1 179 ? -15.220 -7.480 20.718 1.00 67.31 179 ALA A O 1
ATOM 1263 N N . ALA A 1 180 ? -16.959 -7.288 19.302 1.00 64.62 180 ALA A N 1
ATOM 1264 C CA . ALA A 1 180 ? -16.347 -7.988 18.182 1.00 64.62 180 ALA A CA 1
ATOM 1265 C C . ALA A 1 180 ? -15.227 -7.173 17.514 1.00 64.62 180 ALA A C 1
ATOM 1267 O O . ALA A 1 180 ? -14.280 -7.772 17.019 1.00 64.62 180 ALA A O 1
ATOM 1268 N N . SER A 1 181 ? -15.286 -5.838 17.546 1.00 56.75 181 SER A N 1
ATOM 1269 C CA . SER A 1 181 ? -14.257 -4.935 17.002 1.00 56.75 181 SER A CA 1
ATOM 1270 C C . SER A 1 181 ? -12.926 -4.984 17.779 1.00 56.75 181 SER A C 1
ATOM 1272 O O . SER A 1 181 ? -11.846 -4.855 17.201 1.00 56.75 181 SER A O 1
ATOM 1274 N N . LEU A 1 182 ? -12.970 -5.260 19.089 1.00 50.97 182 LEU A N 1
ATOM 1275 C CA . LEU A 1 182 ? -11.778 -5.273 19.953 1.00 50.97 182 LEU A CA 1
ATOM 1276 C C . LEU A 1 182 ? -10.930 -6.554 19.846 1.00 50.97 182 LEU A C 1
ATOM 1278 O O . LEU A 1 182 ? -9.726 -6.523 20.108 1.00 50.97 182 LEU A O 1
ATOM 1282 N N . VAL A 1 183 ? -11.522 -7.687 19.457 1.00 50.94 183 VAL A N 1
ATOM 1283 C CA . VAL A 1 183 ? -10.813 -8.980 19.399 1.00 50.94 183 VAL A CA 1
ATOM 1284 C C . VAL A 1 183 ? -9.805 -9.056 18.233 1.00 50.94 183 VAL A C 1
ATOM 1286 O O . VAL A 1 183 ? -8.669 -9.473 18.477 1.00 50.94 183 VAL A O 1
ATOM 1289 N N . PRO A 1 184 ? -10.136 -8.619 17.000 1.00 52.25 184 PRO A N 1
ATOM 1290 C CA . PRO A 1 184 ? -9.187 -8.558 15.891 1.00 52.25 184 PRO A CA 1
ATOM 1291 C C . PRO A 1 184 ? -8.096 -7.517 16.126 1.00 52.25 184 PRO A C 1
ATOM 1293 O O . PRO A 1 184 ? -6.939 -7.785 15.834 1.00 52.25 184 PRO A O 1
ATOM 1296 N N . LEU A 1 185 ? -8.420 -6.360 16.716 1.00 47.16 185 LEU A N 1
ATOM 1297 C CA . LEU A 1 185 ? -7.452 -5.273 16.876 1.00 47.16 185 LEU A CA 1
ATOM 1298 C C . LEU A 1 185 ? -6.308 -5.647 17.831 1.00 47.16 185 LEU A C 1
ATOM 1300 O O . LEU A 1 185 ? -5.147 -5.371 17.542 1.00 47.16 185 LEU A O 1
ATOM 1304 N N . VAL A 1 186 ? -6.614 -6.341 18.933 1.00 48.75 186 VAL A N 1
ATOM 1305 C CA . VAL A 1 186 ? -5.596 -6.85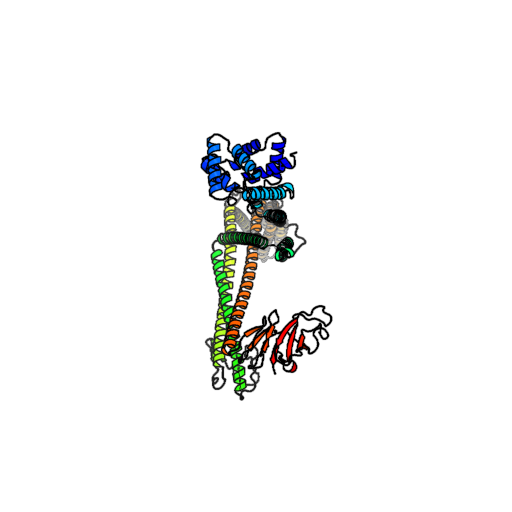0 19.869 1.00 48.75 186 VAL A CA 1
ATOM 1306 C C . VAL A 1 186 ? -4.778 -7.993 19.254 1.00 48.75 186 VAL A C 1
ATOM 1308 O O . VAL A 1 186 ? -3.586 -8.094 19.539 1.00 48.75 186 VAL A O 1
ATOM 1311 N N . SER A 1 187 ? -5.376 -8.834 18.400 1.00 47.78 187 SER A N 1
ATOM 1312 C CA . SER A 1 187 ? -4.618 -9.833 17.627 1.00 47.78 187 SER A CA 1
ATOM 1313 C C . SER A 1 187 ? -3.656 -9.142 16.665 1.00 47.78 187 SER A C 1
ATOM 1315 O O . SER A 1 187 ? -2.456 -9.358 16.759 1.00 47.78 187 SER A O 1
ATOM 1317 N N . ASN A 1 188 ? -4.157 -8.203 15.863 1.00 48.34 188 ASN A N 1
ATOM 1318 C CA . ASN A 1 188 ? -3.389 -7.463 14.864 1.00 48.34 188 ASN A CA 1
ATOM 1319 C C . ASN A 1 188 ? -2.246 -6.646 15.490 1.00 48.34 188 ASN A C 1
ATOM 1321 O O . ASN A 1 188 ? -1.161 -6.565 14.923 1.00 48.34 188 ASN A O 1
ATOM 1325 N N . LEU A 1 189 ? -2.447 -6.077 16.686 1.00 56.53 189 LEU A N 1
ATOM 1326 C CA . LEU A 1 189 ? -1.394 -5.398 17.453 1.00 56.53 189 LEU A CA 1
ATOM 1327 C C . LEU A 1 189 ? -0.313 -6.364 17.960 1.00 56.53 189 LEU A C 1
ATOM 1329 O O . LEU A 1 189 ? 0.865 -6.005 17.966 1.00 56.53 189 LEU A O 1
ATOM 1333 N N . ASN A 1 190 ? -0.688 -7.577 18.375 1.00 58.47 190 ASN A N 1
ATOM 1334 C CA . ASN A 1 190 ? 0.281 -8.603 18.765 1.00 58.47 190 ASN A CA 1
ATOM 1335 C C . ASN A 1 190 ? 1.031 -9.155 17.548 1.00 58.47 190 ASN A C 1
ATOM 1337 O O . ASN A 1 190 ? 2.250 -9.286 17.613 1.00 58.47 190 ASN A O 1
ATOM 1341 N N . ASP A 1 191 ? 0.340 -9.386 16.434 1.00 62.25 191 ASP A N 1
ATOM 1342 C CA . ASP A 1 191 ? 0.931 -9.859 15.181 1.00 62.25 191 ASP A CA 1
ATOM 1343 C C . ASP A 1 191 ? 1.896 -8.808 14.601 1.00 62.25 191 ASP A C 1
ATOM 1345 O O . ASP A 1 191 ? 3.003 -9.138 14.173 1.00 62.25 191 ASP A O 1
ATOM 1349 N N . LEU A 1 192 ? 1.551 -7.516 14.693 1.00 59.72 192 LEU A N 1
ATOM 1350 C CA . LEU A 1 192 ? 2.438 -6.409 14.325 1.00 59.72 192 LEU A CA 1
ATOM 1351 C C . LEU A 1 192 ? 3.660 -6.316 15.249 1.00 59.72 192 LEU A C 1
ATOM 1353 O O . LEU A 1 192 ? 4.778 -6.102 14.777 1.00 59.72 192 LEU A O 1
ATOM 1357 N N . ALA A 1 193 ? 3.481 -6.502 16.560 1.00 60.38 193 ALA A N 1
ATOM 1358 C CA . ALA A 1 193 ? 4.592 -6.527 17.508 1.00 60.38 193 ALA A CA 1
ATOM 1359 C C . ALA A 1 193 ? 5.523 -7.729 17.262 1.00 60.38 193 ALA A C 1
ATOM 1361 O O . ALA A 1 193 ? 6.746 -7.588 17.333 1.00 60.38 193 ALA A O 1
ATOM 1362 N N . GLU A 1 194 ? 4.975 -8.899 16.929 1.00 60.97 194 GLU A N 1
ATOM 1363 C CA . GLU A 1 194 ? 5.748 -10.086 16.553 1.00 60.97 194 GLU A CA 1
ATOM 1364 C C . GLU A 1 194 ? 6.493 -9.883 15.226 1.00 60.97 194 GLU A C 1
ATOM 1366 O O . GLU A 1 194 ? 7.678 -10.215 15.139 1.00 60.97 194 GLU A O 1
ATOM 1371 N N . ALA A 1 195 ? 5.862 -9.253 14.232 1.00 57.66 195 ALA A N 1
ATOM 1372 C CA . ALA A 1 195 ? 6.498 -8.885 12.969 1.00 57.66 195 ALA A CA 1
ATOM 1373 C C . ALA A 1 195 ? 7.638 -7.869 13.167 1.00 57.66 195 ALA A C 1
ATOM 1375 O O . ALA A 1 195 ? 8.720 -8.039 12.603 1.00 57.66 195 ALA A O 1
ATOM 1376 N N . GLN A 1 196 ? 7.455 -6.860 14.025 1.00 62.25 196 GLN A N 1
ATOM 1377 C CA . GLN A 1 196 ? 8.510 -5.901 14.377 1.00 62.25 196 GLN A CA 1
ATOM 1378 C C . GLN A 1 196 ? 9.677 -6.569 15.113 1.00 62.25 196 GLN A C 1
ATOM 1380 O O . GLN A 1 196 ? 10.838 -6.253 14.854 1.00 62.25 196 GLN A O 1
ATOM 1385 N N . VAL A 1 197 ? 9.396 -7.525 16.003 1.00 65.31 197 VAL A N 1
ATOM 1386 C CA . VAL A 1 197 ? 10.429 -8.320 16.683 1.00 65.31 197 VAL A CA 1
ATOM 1387 C C . VAL A 1 197 ? 11.176 -9.216 15.692 1.00 65.31 197 VAL A C 1
ATOM 1389 O O . VAL A 1 197 ? 12.398 -9.331 15.789 1.00 65.31 197 VAL A O 1
ATOM 1392 N N . ALA A 1 198 ? 10.481 -9.820 14.726 1.00 61.97 198 ALA A N 1
ATOM 1393 C CA . ALA A 1 198 ? 11.090 -10.630 13.674 1.00 61.97 198 ALA A CA 1
ATOM 1394 C C . ALA A 1 198 ? 11.976 -9.789 12.740 1.00 61.97 198 ALA A C 1
ATOM 1396 O O . ALA A 1 198 ? 13.103 -10.190 12.450 1.00 61.97 198 ALA A O 1
ATOM 1397 N N . LEU A 1 199 ? 11.517 -8.597 12.346 1.00 56.62 199 LEU A N 1
ATOM 1398 C CA . LEU A 1 199 ? 12.287 -7.641 11.547 1.00 56.62 199 LEU A CA 1
ATOM 1399 C C . LEU A 1 199 ? 13.531 -7.153 12.302 1.00 56.62 199 LEU A C 1
ATOM 1401 O O . LEU A 1 199 ? 14.635 -7.168 11.763 1.00 56.62 199 LEU A O 1
ATOM 1405 N N . ALA A 1 200 ? 13.385 -6.792 13.579 1.00 57.97 200 ALA A N 1
ATOM 1406 C CA . ALA A 1 200 ? 14.511 -6.399 14.420 1.00 57.97 200 ALA A CA 1
ATOM 1407 C C . ALA A 1 200 ? 15.515 -7.548 14.618 1.00 57.97 200 ALA A C 1
ATOM 1409 O O . ALA A 1 200 ? 16.721 -7.313 14.633 1.00 57.97 200 ALA A O 1
ATOM 1410 N N . ALA A 1 201 ? 15.043 -8.792 14.749 1.00 59.66 201 ALA A N 1
ATOM 1411 C CA . ALA A 1 201 ? 15.902 -9.969 14.846 1.00 59.66 201 ALA A CA 1
ATOM 1412 C C . ALA A 1 201 ? 16.637 -10.272 13.531 1.00 59.66 201 ALA A C 1
ATOM 1414 O O . ALA A 1 201 ? 17.803 -10.655 13.581 1.00 59.66 201 ALA A O 1
ATOM 1415 N N . TYR A 1 202 ? 15.990 -10.067 12.379 1.00 57.84 202 TYR A N 1
ATOM 1416 C CA . TYR A 1 202 ? 16.602 -10.185 11.054 1.00 57.84 202 TYR A CA 1
ATOM 1417 C C . TYR A 1 202 ? 17.721 -9.155 10.862 1.00 57.84 202 TYR A C 1
ATOM 1419 O O . TYR A 1 202 ? 18.863 -9.524 10.601 1.00 57.84 202 TYR A O 1
ATOM 1427 N N . LEU A 1 203 ? 17.426 -7.875 11.109 1.00 54.50 203 LEU A N 1
ATOM 1428 C CA . LEU A 1 203 ? 18.399 -6.783 11.006 1.00 54.50 203 LEU A CA 1
ATOM 1429 C C . LEU A 1 203 ? 19.577 -6.968 11.978 1.00 54.50 203 LEU A C 1
ATOM 1431 O O . LEU A 1 203 ? 20.721 -6.648 11.661 1.00 54.50 203 LEU A O 1
ATOM 1435 N N . LEU A 1 204 ? 19.320 -7.528 13.164 1.00 56.72 204 LEU A N 1
ATOM 1436 C CA . LEU A 1 204 ? 20.366 -7.848 14.134 1.00 56.72 204 LEU A CA 1
ATOM 1437 C C . LEU A 1 204 ? 21.193 -9.083 13.733 1.00 56.72 204 LEU A C 1
ATOM 1439 O O . LEU A 1 204 ? 22.367 -9.154 14.095 1.00 56.72 204 LEU A O 1
ATOM 1443 N N . ALA A 1 205 ? 20.603 -10.042 13.011 1.00 56.41 205 ALA A N 1
ATOM 1444 C CA . ALA A 1 205 ? 21.289 -11.222 12.488 1.00 56.41 205 ALA A CA 1
ATOM 1445 C C . ALA A 1 205 ? 22.181 -10.883 11.283 1.00 56.41 205 ALA A C 1
ATOM 1447 O O . ALA A 1 205 ? 23.307 -11.369 11.233 1.00 56.41 205 ALA A O 1
ATOM 1448 N N . GLU A 1 206 ? 21.745 -9.996 10.383 1.00 55.00 206 GLU A N 1
ATOM 1449 C CA . GLU A 1 206 ? 22.599 -9.476 9.302 1.00 55.00 206 GLU A CA 1
ATOM 1450 C C . GLU A 1 206 ? 23.724 -8.563 9.816 1.00 55.00 206 GLU A C 1
ATOM 1452 O O . GLU A 1 206 ? 24.798 -8.494 9.224 1.00 55.00 206 GLU A O 1
ATOM 1457 N N . GLY A 1 207 ? 23.534 -7.918 10.972 1.00 45.53 207 GLY A N 1
ATOM 1458 C CA . GLY A 1 207 ? 24.583 -7.155 11.654 1.00 45.53 207 GLY A CA 1
ATOM 1459 C C . GLY A 1 207 ? 25.658 -7.997 12.365 1.00 45.53 207 GLY A C 1
ATOM 1460 O O . GLY A 1 207 ? 26.570 -7.417 12.963 1.00 45.53 207 GLY A O 1
ATOM 1461 N N . GLN A 1 208 ? 25.578 -9.337 12.360 1.00 38.50 208 GLN A N 1
ATOM 1462 C CA . GLN A 1 208 ? 26.575 -10.207 13.000 1.00 38.50 208 GLN A CA 1
ATOM 1463 C C . GLN A 1 208 ? 27.611 -10.740 11.995 1.00 38.50 208 GLN A C 1
ATOM 1465 O O . GLN A 1 208 ? 27.337 -11.666 11.250 1.00 38.50 208 GLN A O 1
ATOM 1470 N N . ASP A 1 209 ? 28.822 -10.178 12.066 1.00 40.97 209 ASP A N 1
ATOM 1471 C CA . ASP A 1 209 ? 30.134 -10.766 11.719 1.00 40.97 209 ASP A CA 1
ATOM 1472 C C . ASP A 1 209 ? 30.212 -11.711 10.479 1.00 40.97 209 ASP A C 1
ATOM 1474 O O . ASP A 1 209 ? 29.823 -12.883 10.557 1.00 40.97 209 ASP A O 1
ATOM 1478 N N . PRO A 1 210 ? 30.858 -11.288 9.367 1.00 42.62 210 PRO A N 1
ATOM 1479 C CA . PRO A 1 210 ? 31.007 -12.089 8.144 1.00 42.62 210 PRO A CA 1
ATOM 1480 C C . PRO A 1 210 ? 31.897 -13.344 8.289 1.00 42.62 210 PRO A C 1
ATOM 1482 O O . PRO A 1 210 ? 32.117 -14.064 7.313 1.00 42.62 210 PRO A O 1
ATOM 1485 N N . ALA A 1 211 ? 32.417 -13.669 9.476 1.00 44.56 211 ALA A N 1
ATOM 1486 C CA . ALA A 1 211 ? 33.251 -14.854 9.677 1.00 44.56 211 ALA A CA 1
ATOM 1487 C C . ALA A 1 211 ? 32.489 -16.200 9.704 1.00 44.56 211 ALA A C 1
ATOM 1489 O O . ALA A 1 211 ? 33.137 -17.252 9.752 1.00 44.56 211 ALA A O 1
ATOM 1490 N N . THR A 1 212 ? 31.148 -16.211 9.649 1.00 43.22 212 THR A N 1
ATOM 1491 C CA . THR A 1 212 ? 30.352 -17.455 9.775 1.00 43.22 212 THR A CA 1
ATOM 1492 C C . THR A 1 212 ? 29.370 -17.723 8.629 1.00 43.22 212 THR A C 1
ATOM 1494 O O . THR A 1 212 ? 28.429 -18.493 8.786 1.00 43.22 212 THR A O 1
ATOM 1497 N N . GLU A 1 213 ? 29.626 -17.169 7.447 1.00 42.22 213 GLU A N 1
ATOM 1498 C CA . GLU A 1 213 ? 28.865 -17.439 6.221 1.00 42.22 213 GLU A CA 1
ATOM 1499 C C . GLU A 1 213 ? 29.463 -18.638 5.464 1.00 42.22 213 GLU A C 1
ATOM 1501 O O . GLU A 1 213 ? 30.272 -18.527 4.541 1.00 42.22 213 GLU A O 1
ATOM 1506 N N . ALA A 1 214 ? 29.071 -19.839 5.882 1.00 39.69 214 ALA A N 1
ATOM 1507 C CA . ALA A 1 214 ? 29.122 -21.011 5.022 1.00 39.69 214 ALA A CA 1
ATOM 1508 C C . ALA A 1 214 ? 27.776 -21.732 5.116 1.00 39.69 214 ALA A C 1
ATOM 1510 O O . ALA A 1 214 ? 27.596 -22.608 5.960 1.00 39.69 214 ALA A O 1
ATOM 1511 N N . ALA A 1 215 ? 26.898 -21.366 4.177 1.00 43.16 215 ALA A N 1
ATOM 1512 C CA . ALA A 1 215 ? 25.570 -21.906 3.890 1.00 43.16 215 ALA A CA 1
ATOM 1513 C C . ALA A 1 215 ? 24.415 -21.336 4.733 1.00 43.16 215 ALA A C 1
ATOM 1515 O O . ALA A 1 215 ? 24.090 -21.899 5.772 1.00 43.16 215 ALA A O 1
ATOM 1516 N N . ASP A 1 216 ? 23.710 -20.333 4.198 1.00 36.34 216 ASP A N 1
ATOM 1517 C CA . ASP A 1 216 ? 22.420 -20.576 3.526 1.00 36.34 216 ASP A CA 1
ATOM 1518 C C . ASP A 1 216 ? 22.000 -19.384 2.626 1.00 36.34 216 ASP A C 1
ATOM 1520 O O . ASP A 1 216 ? 21.732 -18.302 3.138 1.00 36.34 216 ASP A O 1
ATOM 1524 N N . PRO A 1 217 ? 21.946 -19.529 1.287 1.00 51.47 217 PRO A N 1
ATOM 1525 C CA . PRO A 1 217 ? 21.457 -18.495 0.385 1.00 51.47 217 PRO A CA 1
ATOM 1526 C C . PRO A 1 217 ? 19.970 -18.728 0.078 1.00 51.47 217 PRO A C 1
ATOM 1528 O O . PRO A 1 217 ? 19.674 -19.639 -0.692 1.00 51.47 217 PRO A O 1
ATOM 1531 N N . ALA A 1 218 ? 19.053 -17.922 0.632 1.00 42.09 218 ALA A N 1
ATOM 1532 C CA . ALA A 1 218 ? 17.758 -17.553 0.022 1.00 42.09 218 ALA A CA 1
ATOM 1533 C C . ALA A 1 218 ? 16.771 -16.946 1.040 1.00 42.09 218 ALA A C 1
ATOM 1535 O O . ALA A 1 218 ? 15.849 -17.614 1.503 1.00 42.09 218 ALA A O 1
ATOM 1536 N N . THR A 1 219 ? 16.853 -15.641 1.269 1.00 46.84 219 THR A N 1
ATOM 1537 C CA . THR A 1 219 ? 15.664 -14.834 1.594 1.00 46.84 219 THR A CA 1
ATOM 1538 C C . THR A 1 219 ? 15.614 -13.652 0.637 1.00 46.84 219 THR A C 1
ATOM 15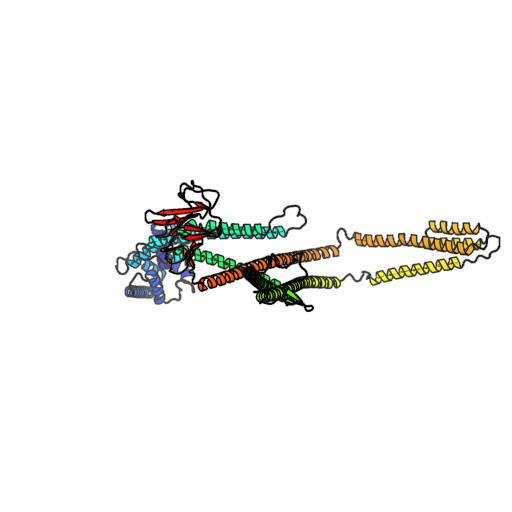40 O O . THR A 1 219 ? 15.850 -12.510 0.990 1.00 46.84 219 THR A O 1
ATOM 1543 N N . THR A 1 220 ? 15.363 -13.975 -0.633 1.00 49.72 220 THR A N 1
ATOM 1544 C CA . THR A 1 220 ? 15.089 -13.033 -1.732 1.00 49.72 220 THR A 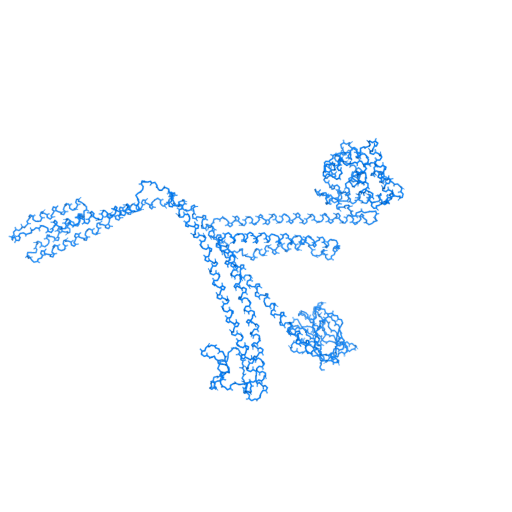CA 1
ATOM 1545 C C . THR A 1 220 ? 13.888 -12.133 -1.427 1.00 49.72 220 THR A C 1
ATOM 1547 O O . THR A 1 220 ? 13.031 -12.528 -0.645 1.00 49.72 220 THR A O 1
ATOM 1550 N N . THR A 1 221 ? 13.719 -11.031 -2.160 1.00 44.78 221 THR A N 1
ATOM 1551 C CA . THR A 1 221 ? 12.503 -10.191 -2.257 1.00 44.78 221 THR A CA 1
ATOM 1552 C C . THR A 1 221 ? 11.191 -10.992 -2.332 1.00 44.78 221 THR A C 1
ATOM 1554 O O . THR A 1 221 ? 10.169 -10.554 -1.822 1.00 44.78 221 THR A O 1
ATOM 1557 N N . ALA A 1 222 ? 11.208 -12.220 -2.867 1.00 45.88 222 ALA A N 1
ATOM 1558 C CA . ALA A 1 222 ? 10.070 -13.148 -2.849 1.00 45.88 222 ALA A CA 1
ATOM 1559 C C . ALA A 1 222 ? 9.664 -13.659 -1.446 1.00 45.88 222 ALA A C 1
ATOM 1561 O O . ALA A 1 222 ? 8.518 -14.043 -1.250 1.00 45.88 222 ALA A O 1
ATOM 1562 N N . ALA A 1 223 ? 10.573 -13.669 -0.469 1.00 48.50 223 ALA A N 1
ATOM 1563 C CA . ALA A 1 223 ? 10.301 -13.995 0.930 1.00 48.50 223 ALA A CA 1
ATOM 1564 C C . ALA A 1 223 ? 9.693 -12.797 1.673 1.00 48.50 223 ALA A C 1
ATOM 1566 O O . ALA A 1 223 ? 8.780 -12.994 2.463 1.00 48.50 223 ALA A O 1
ATOM 1567 N N . LEU A 1 224 ? 10.129 -11.569 1.364 1.00 47.16 224 LEU A N 1
ATOM 1568 C CA . LEU A 1 224 ? 9.518 -10.328 1.859 1.00 47.16 224 LEU A CA 1
ATOM 1569 C C . LEU A 1 224 ? 8.137 -10.081 1.236 1.00 47.16 224 LEU A C 1
ATOM 1571 O O . LEU A 1 224 ? 7.183 -9.837 1.962 1.00 47.16 224 LEU A O 1
ATOM 1575 N N . LEU A 1 225 ? 7.991 -10.249 -0.082 1.00 50.69 225 LEU A N 1
ATOM 1576 C CA . LEU A 1 225 ? 6.690 -10.270 -0.764 1.00 50.69 225 LEU A CA 1
ATOM 1577 C C . LEU A 1 225 ? 5.830 -11.454 -0.308 1.00 50.69 225 LEU A C 1
ATOM 1579 O O . LEU A 1 225 ? 4.613 -11.337 -0.244 1.00 50.69 225 LEU A O 1
ATOM 1583 N N . GLY A 1 226 ? 6.452 -12.582 0.041 1.00 56.22 226 GLY A N 1
ATOM 1584 C CA . GLY A 1 226 ? 5.784 -13.726 0.653 1.00 56.22 226 GLY A CA 1
ATOM 1585 C C . GLY A 1 226 ? 5.265 -13.407 2.053 1.00 56.22 226 GLY A C 1
ATOM 1586 O O . GLY A 1 226 ? 4.134 -13.744 2.356 1.00 56.22 226 GLY A O 1
ATOM 1587 N N . LEU A 1 227 ? 6.041 -12.707 2.881 1.00 52.56 227 LEU A N 1
ATOM 1588 C CA . LEU A 1 227 ? 5.632 -12.239 4.208 1.00 52.56 227 LEU A CA 1
ATOM 1589 C C . LEU A 1 227 ? 4.557 -11.151 4.124 1.00 52.56 227 LEU A C 1
ATOM 1591 O O . LEU A 1 227 ? 3.594 -11.210 4.876 1.00 52.56 227 LEU A O 1
ATOM 1595 N N . ALA A 1 228 ? 4.667 -10.212 3.181 1.00 50.72 228 ALA A N 1
ATOM 1596 C CA . ALA A 1 228 ? 3.642 -9.203 2.922 1.00 50.72 228 ALA A CA 1
ATOM 1597 C C . ALA A 1 228 ? 2.355 -9.829 2.363 1.00 50.72 228 ALA A C 1
ATOM 1599 O O . ALA A 1 228 ? 1.266 -9.466 2.784 1.00 50.72 228 ALA A O 1
ATOM 1600 N N . GLY A 1 229 ? 2.471 -10.812 1.467 1.00 57.16 229 GLY A N 1
ATOM 1601 C CA . GLY A 1 229 ? 1.345 -11.586 0.945 1.00 57.16 229 GLY A CA 1
ATOM 1602 C C . GLY A 1 229 ? 0.705 -12.498 1.994 1.00 57.16 229 GLY A C 1
ATOM 1603 O O . GLY A 1 229 ? -0.506 -12.682 1.970 1.00 57.16 229 GLY A O 1
ATOM 1604 N N . VAL A 1 230 ? 1.486 -13.030 2.940 1.00 59.00 230 VAL A N 1
ATOM 1605 C CA . VAL A 1 230 ? 0.976 -13.758 4.112 1.00 59.00 230 VAL A CA 1
ATOM 1606 C C . VAL A 1 230 ? 0.282 -12.794 5.071 1.00 59.00 230 VAL A C 1
ATOM 1608 O O . VAL A 1 230 ? -0.825 -13.092 5.481 1.00 59.00 230 VAL A O 1
ATOM 1611 N N . ALA A 1 231 ? 0.837 -11.609 5.338 1.00 50.19 231 ALA A N 1
ATOM 1612 C CA . ALA A 1 231 ? 0.184 -10.592 6.163 1.00 50.19 231 ALA A CA 1
ATOM 1613 C C . ALA A 1 231 ? -1.124 -10.079 5.530 1.00 50.19 231 ALA A C 1
ATOM 1615 O O . ALA A 1 231 ? -2.130 -9.963 6.220 1.00 50.19 231 ALA A O 1
ATOM 1616 N N . LEU A 1 232 ? -1.148 -9.842 4.213 1.00 51.31 232 LEU A N 1
ATOM 1617 C CA . LEU A 1 232 ? -2.366 -9.519 3.460 1.00 51.31 232 LEU A CA 1
ATOM 1618 C C . LEU A 1 232 ? -3.367 -10.677 3.478 1.00 51.31 232 LEU A C 1
ATOM 1620 O O . LEU A 1 232 ? -4.547 -10.444 3.707 1.00 51.31 232 LEU A O 1
ATOM 1624 N N . GLY A 1 233 ? -2.904 -11.916 3.298 1.00 53.28 233 GLY A N 1
ATOM 1625 C CA . GLY A 1 233 ? -3.744 -13.112 3.363 1.00 53.28 233 GLY A CA 1
ATOM 1626 C C . GLY A 1 233 ? -4.291 -13.400 4.764 1.00 53.28 233 GLY A C 1
ATOM 1627 O O . GLY A 1 233 ? -5.411 -13.886 4.884 1.00 53.28 233 GLY A O 1
ATOM 1628 N N . ASP A 1 234 ? -3.548 -13.066 5.819 1.00 52.59 234 ASP A N 1
ATOM 1629 C CA . ASP A 1 234 ? -3.963 -13.194 7.218 1.00 52.59 234 ASP A CA 1
ATOM 1630 C C . ASP A 1 234 ? -4.939 -12.072 7.607 1.00 52.59 234 ASP A C 1
ATOM 1632 O O . ASP A 1 234 ? -5.928 -12.331 8.297 1.00 52.59 234 ASP A O 1
ATOM 1636 N N . VAL A 1 235 ? -4.752 -10.852 7.083 1.00 47.62 235 VAL A N 1
ATOM 1637 C CA . VAL A 1 235 ? -5.773 -9.795 7.125 1.00 47.62 235 VAL A CA 1
ATOM 1638 C C . VAL A 1 235 ? -7.031 -10.298 6.419 1.00 47.62 235 VAL A C 1
ATOM 1640 O O . VAL A 1 235 ? -8.057 -10.433 7.071 1.00 47.62 235 VAL A O 1
ATOM 1643 N N . GLU A 1 236 ? -6.951 -10.719 5.158 1.00 50.81 236 GLU A N 1
ATOM 1644 C CA . GLU A 1 236 ? -8.080 -11.209 4.351 1.00 50.81 236 GLU A CA 1
ATOM 1645 C C . GLU A 1 236 ? -8.798 -12.428 4.977 1.00 50.81 236 GLU A C 1
ATOM 1647 O O . GLU A 1 236 ? -10.029 -12.541 4.926 1.00 50.81 236 GLU A O 1
ATOM 1652 N N . ALA A 1 237 ? -8.057 -13.309 5.658 1.00 50.91 237 ALA A N 1
ATOM 1653 C CA . ALA A 1 237 ? -8.596 -14.433 6.421 1.00 50.91 237 ALA A CA 1
ATOM 1654 C C . ALA A 1 237 ? -9.222 -14.019 7.768 1.00 50.91 237 ALA A C 1
ATOM 1656 O O . ALA A 1 237 ? -10.182 -14.661 8.206 1.00 50.91 237 ALA A O 1
ATOM 1657 N N . SER A 1 238 ? -8.722 -12.962 8.417 1.00 44.66 238 SER A N 1
ATOM 1658 C CA . SER A 1 238 ? -9.237 -12.452 9.699 1.00 44.66 238 SER A CA 1
ATOM 1659 C C . SER A 1 238 ? -10.476 -11.560 9.550 1.00 44.66 238 SER A C 1
ATOM 1661 O O . SER A 1 238 ? -11.356 -11.622 10.409 1.00 44.66 238 SER A O 1
ATOM 1663 N N . ILE A 1 239 ? -10.618 -10.819 8.439 1.00 49.31 239 ILE A N 1
ATOM 1664 C CA . ILE A 1 239 ? -11.864 -10.100 8.093 1.00 49.31 239 ILE A CA 1
ATOM 1665 C C . ILE A 1 239 ? -12.967 -11.024 7.568 1.00 49.31 239 ILE A C 1
ATOM 1667 O O . ILE A 1 239 ? -14.120 -10.606 7.501 1.00 49.31 239 ILE A O 1
ATOM 1671 N N . GLY A 1 240 ? -12.651 -12.285 7.249 1.00 42.91 240 GLY A N 1
ATOM 1672 C CA . GLY A 1 240 ? -13.637 -13.321 6.955 1.00 42.91 240 GLY A CA 1
ATOM 1673 C C . GLY A 1 240 ? -14.692 -12.861 5.947 1.00 42.91 240 GLY A C 1
ATOM 1674 O O . GLY A 1 240 ? -15.845 -12.644 6.311 1.00 42.91 240 GLY A O 1
ATOM 1675 N N . PHE A 1 241 ? -14.324 -12.762 4.668 1.00 44.88 241 PHE A N 1
ATOM 1676 C CA . PHE A 1 241 ? -15.184 -12.273 3.573 1.00 44.88 241 PHE A CA 1
ATOM 1677 C C . PHE A 1 241 ? -16.577 -12.940 3.468 1.00 44.88 241 PHE A C 1
ATOM 1679 O O . PHE A 1 241 ? -17.498 -12.385 2.871 1.00 44.88 241 PHE A O 1
ATOM 1686 N N . ALA A 1 242 ? -16.778 -14.105 4.096 1.00 46.16 242 ALA A N 1
ATOM 1687 C CA . ALA A 1 242 ? -18.090 -14.738 4.239 1.00 46.16 242 ALA A CA 1
ATOM 1688 C C . ALA A 1 242 ? -19.092 -13.924 5.093 1.00 46.16 242 ALA A C 1
ATOM 1690 O O . ALA A 1 242 ? -20.295 -14.144 4.970 1.00 46.16 242 ALA A O 1
ATOM 1691 N N . GLY A 1 243 ? -18.621 -12.999 5.939 1.00 48.50 243 GLY A N 1
ATOM 1692 C CA . GLY A 1 243 ? -19.445 -12.141 6.794 1.00 48.50 243 GLY A CA 1
ATOM 1693 C C . GLY A 1 243 ? -19.860 -10.820 6.142 1.00 48.50 243 GLY A C 1
ATOM 1694 O O . GLY A 1 243 ? -21.009 -10.412 6.312 1.00 48.50 243 GLY A O 1
ATOM 1695 N N . TYR A 1 244 ? -18.982 -10.192 5.348 1.00 48.28 244 TYR A N 1
ATOM 1696 C CA . TYR A 1 244 ? -19.201 -8.862 4.752 1.00 48.28 244 TYR A CA 1
ATOM 1697 C C . TYR A 1 244 ? -20.494 -8.795 3.928 1.00 48.28 244 TYR A C 1
ATOM 1699 O O . TYR A 1 244 ? -21.333 -7.922 4.141 1.00 48.28 244 TYR A O 1
ATOM 1707 N N . ALA A 1 245 ? -20.722 -9.777 3.048 1.00 47.22 245 ALA A N 1
ATOM 1708 C CA . ALA A 1 245 ? -21.916 -9.837 2.197 1.00 47.22 245 ALA A CA 1
ATOM 1709 C C . ALA A 1 245 ? -23.232 -10.043 2.980 1.00 47.22 245 ALA A C 1
ATOM 1711 O O . ALA A 1 245 ? -24.311 -9.762 2.461 1.00 47.22 245 ALA A O 1
ATOM 1712 N N . THR A 1 246 ? -23.152 -10.537 4.220 1.00 48.66 246 THR A N 1
ATOM 1713 C CA . THR A 1 246 ? -24.304 -10.773 5.110 1.00 48.66 246 THR A CA 1
ATOM 1714 C C . THR A 1 246 ? -24.427 -9.745 6.239 1.00 48.66 246 THR A C 1
ATOM 1716 O O . THR A 1 246 ? -25.411 -9.778 6.976 1.00 48.66 246 THR A O 1
ATOM 1719 N N . ALA A 1 247 ? -23.445 -8.852 6.389 1.00 52.81 247 ALA A N 1
ATOM 1720 C CA . ALA A 1 247 ? -23.401 -7.836 7.430 1.00 52.81 247 ALA A CA 1
ATOM 1721 C C . ALA A 1 247 ? -24.408 -6.707 7.164 1.00 52.81 247 ALA A C 1
ATOM 1723 O O . ALA A 1 247 ? -24.813 -6.456 6.026 1.00 52.81 247 ALA A O 1
ATOM 1724 N N . SER A 1 248 ? -24.828 -6.013 8.225 1.00 62.59 248 SER A N 1
ATOM 1725 C CA . SER A 1 248 ? -25.686 -4.838 8.075 1.00 62.59 248 SER A CA 1
ATOM 1726 C C . SER A 1 248 ? -24.936 -3.722 7.321 1.00 62.59 248 SER A C 1
ATOM 1728 O O . SER A 1 248 ? -23.706 -3.653 7.394 1.00 62.59 248 SER A O 1
ATOM 1730 N N . PRO A 1 249 ? -25.635 -2.799 6.634 1.00 57.28 249 PRO A N 1
ATOM 1731 C CA . PRO A 1 249 ? -24.983 -1.684 5.941 1.00 57.28 249 PRO A CA 1
ATOM 1732 C C . PRO A 1 249 ? -24.087 -0.820 6.843 1.00 57.28 249 PRO A C 1
ATOM 1734 O O . PRO A 1 249 ? -23.092 -0.277 6.374 1.00 57.28 249 PRO A O 1
ATOM 1737 N N . ALA A 1 250 ? -24.413 -0.705 8.136 1.00 48.59 250 ALA A N 1
ATOM 1738 C CA . ALA A 1 250 ? -23.601 0.032 9.105 1.00 48.59 250 ALA A CA 1
ATOM 1739 C C . ALA A 1 250 ? -22.263 -0.673 9.385 1.00 48.59 250 ALA A C 1
ATOM 1741 O O . ALA A 1 250 ? -21.217 -0.029 9.415 1.00 48.59 250 ALA A O 1
ATOM 1742 N N . VAL A 1 251 ? -22.285 -2.003 9.503 1.00 52.47 251 VAL A N 1
ATOM 1743 C CA . VAL A 1 251 ? -21.079 -2.820 9.692 1.00 52.47 251 VAL A CA 1
ATOM 1744 C C . VAL A 1 251 ? -20.223 -2.821 8.429 1.00 52.47 251 VAL A C 1
ATOM 1746 O O . VAL A 1 251 ? -19.013 -2.650 8.524 1.00 52.47 251 VAL A O 1
ATOM 1749 N N . GLN A 1 252 ? -20.833 -2.919 7.245 1.00 53.78 252 GLN A N 1
ATOM 1750 C CA . GLN A 1 252 ? -20.109 -2.791 5.975 1.00 53.78 252 GLN A CA 1
ATOM 1751 C C . GLN A 1 252 ? -19.415 -1.429 5.857 1.00 53.78 252 GLN A C 1
ATOM 1753 O O . GLN A 1 252 ? -18.252 -1.370 5.470 1.00 53.78 252 GLN A O 1
ATOM 1758 N N . ALA A 1 253 ? -20.099 -0.341 6.228 1.00 52.38 253 ALA A N 1
ATOM 1759 C CA . ALA A 1 253 ? -19.525 1.002 6.218 1.00 52.38 253 ALA A CA 1
ATOM 1760 C C . ALA A 1 253 ? -18.388 1.163 7.242 1.00 52.38 253 ALA A C 1
ATOM 1762 O O . ALA A 1 253 ? -17.369 1.766 6.923 1.00 52.38 253 ALA A O 1
ATOM 1763 N N . SER A 1 254 ? -18.527 0.597 8.445 1.00 54.72 254 SER A N 1
ATOM 1764 C CA . SER A 1 254 ? -17.472 0.619 9.465 1.00 54.72 254 SER A CA 1
ATOM 1765 C C . SER A 1 254 ? -16.261 -0.228 9.072 1.00 54.72 254 SER A C 1
ATOM 1767 O O . SER A 1 254 ? -15.133 0.182 9.324 1.00 54.72 254 SER A O 1
ATOM 1769 N N . GLN A 1 255 ? -16.473 -1.394 8.459 1.00 59.06 255 GLN A N 1
ATOM 1770 C CA . GLN A 1 255 ? -15.394 -2.250 7.958 1.00 59.06 255 GLN A CA 1
ATOM 1771 C C . GLN A 1 255 ? -14.655 -1.571 6.806 1.00 59.06 255 GLN A C 1
ATOM 1773 O O . GLN A 1 255 ? -13.430 -1.559 6.807 1.00 59.06 255 GLN A O 1
ATOM 1778 N N . LEU A 1 256 ? -15.387 -0.922 5.896 1.00 60.91 256 LEU A N 1
ATOM 1779 C CA . LEU A 1 256 ? -14.797 -0.135 4.817 1.00 60.91 256 LEU A CA 1
ATOM 1780 C C . LEU A 1 256 ? -14.005 1.066 5.355 1.00 60.91 256 LEU A C 1
ATOM 1782 O O . LEU A 1 256 ? -12.914 1.332 4.873 1.00 60.91 256 LEU A O 1
ATOM 1786 N N . ALA A 1 257 ? -14.512 1.761 6.377 1.00 58.75 257 ALA A N 1
ATOM 1787 C CA . ALA A 1 257 ? -13.799 2.872 7.009 1.00 58.75 257 ALA A CA 1
ATOM 1788 C C . ALA A 1 257 ? -12.534 2.411 7.757 1.00 58.75 257 ALA A C 1
ATOM 1790 O O . ALA A 1 257 ? -11.527 3.115 7.760 1.00 58.75 257 ALA A O 1
ATOM 1791 N N . ALA A 1 258 ? -12.567 1.233 8.386 1.00 59.47 258 ALA A N 1
ATOM 1792 C CA . ALA A 1 258 ? -11.396 0.640 9.028 1.00 59.47 258 ALA A CA 1
ATOM 1793 C C . ALA A 1 258 ? -10.350 0.190 7.995 1.00 59.47 258 ALA A C 1
ATOM 1795 O O . ALA A 1 258 ? -9.161 0.431 8.185 1.00 59.47 258 ALA A O 1
ATOM 1796 N N . GLU A 1 259 ? -10.787 -0.414 6.889 1.00 60.88 259 GLU A N 1
ATOM 1797 C CA . GLU A 1 259 ? -9.925 -0.760 5.756 1.00 60.88 259 GLU A CA 1
ATOM 1798 C C . GLU A 1 259 ? -9.306 0.495 5.127 1.00 60.88 259 GLU A C 1
ATOM 1800 O O . GLU A 1 259 ? -8.100 0.540 4.905 1.00 60.88 259 GLU A O 1
ATOM 1805 N N . GLU A 1 260 ? -10.101 1.549 4.930 1.00 61.56 260 GLU A N 1
ATOM 1806 C CA . GLU A 1 260 ? -9.631 2.853 4.458 1.00 61.56 260 GLU A CA 1
ATOM 1807 C C . GLU A 1 260 ? -8.587 3.452 5.411 1.00 61.56 260 GLU A C 1
ATOM 1809 O O . GLU A 1 260 ? -7.565 3.956 4.952 1.00 61.56 260 GLU A O 1
ATOM 1814 N N . ALA A 1 261 ? -8.780 3.336 6.729 1.00 60.28 261 ALA A N 1
ATOM 1815 C CA . ALA A 1 261 ? -7.811 3.801 7.719 1.00 60.28 261 ALA A CA 1
ATOM 1816 C C . ALA A 1 261 ? -6.497 3.000 7.687 1.00 60.28 261 ALA A C 1
ATOM 1818 O O . ALA A 1 261 ? -5.428 3.601 7.713 1.00 60.28 261 ALA A O 1
ATOM 1819 N N . VAL A 1 262 ? -6.556 1.667 7.583 1.00 59.78 262 VAL A N 1
ATOM 1820 C CA . VAL A 1 262 ? -5.358 0.812 7.465 1.00 59.78 262 VAL A CA 1
ATOM 1821 C C . VAL A 1 262 ? -4.603 1.101 6.169 1.00 59.78 262 VAL A C 1
ATOM 1823 O O . VAL A 1 262 ? -3.376 1.202 6.173 1.00 59.78 262 VAL A O 1
ATOM 1826 N N . LEU A 1 263 ? -5.326 1.267 5.058 1.00 56.31 263 LEU A N 1
ATOM 1827 C CA . LEU A 1 263 ? -4.735 1.653 3.780 1.00 56.31 263 LEU A CA 1
ATOM 1828 C C . LEU A 1 263 ? -4.093 3.040 3.862 1.00 56.31 263 LEU A C 1
ATOM 1830 O O . LEU A 1 263 ? -3.007 3.229 3.319 1.00 56.31 263 LEU A O 1
ATOM 1834 N N . GLN A 1 264 ? -4.719 3.989 4.559 1.00 65.06 264 GLN A N 1
ATOM 1835 C CA . GLN A 1 264 ? -4.157 5.322 4.754 1.00 65.06 264 GLN A CA 1
ATOM 1836 C C . GLN A 1 264 ? -2.879 5.288 5.606 1.00 65.06 264 GLN A C 1
ATOM 1838 O O . GLN A 1 264 ? -1.896 5.909 5.219 1.00 65.06 264 GLN A O 1
ATOM 1843 N N . ASP A 1 265 ? -2.845 4.515 6.694 1.00 62.41 265 ASP A N 1
ATOM 1844 C CA . ASP A 1 265 ? -1.650 4.344 7.540 1.00 62.41 265 ASP A CA 1
ATOM 1845 C C . ASP A 1 265 ? -0.486 3.703 6.759 1.00 62.41 265 ASP A C 1
ATOM 1847 O O . ASP A 1 265 ? 0.679 4.099 6.884 1.00 62.41 265 ASP A O 1
ATOM 1851 N N . ALA A 1 266 ? -0.798 2.728 5.896 1.00 54.28 266 ALA A N 1
ATOM 1852 C CA . ALA A 1 266 ? 0.178 2.114 5.002 1.00 54.28 266 ALA A CA 1
ATOM 1853 C C . ALA A 1 266 ? 0.709 3.115 3.960 1.00 54.28 266 ALA A C 1
ATOM 1855 O O . ALA A 1 266 ? 1.913 3.150 3.701 1.00 54.28 266 ALA A O 1
ATOM 1856 N N . VAL A 1 267 ? -0.167 3.949 3.383 1.00 57.81 267 VAL A N 1
ATOM 1857 C CA . VAL A 1 267 ? 0.221 5.036 2.469 1.00 57.81 267 VAL A CA 1
ATOM 1858 C C . VAL A 1 267 ? 1.124 6.045 3.176 1.00 57.81 267 VAL A C 1
ATOM 1860 O O . VAL A 1 267 ? 2.162 6.396 2.621 1.00 57.81 267 VAL A O 1
ATOM 1863 N N . ASP A 1 268 ? 0.783 6.459 4.395 1.00 64.19 268 ASP A N 1
ATOM 1864 C CA . ASP A 1 268 ? 1.569 7.419 5.175 1.00 64.19 268 ASP A CA 1
ATOM 1865 C C . ASP A 1 268 ? 2.954 6.847 5.523 1.00 64.19 268 ASP A C 1
ATOM 1867 O O . ASP A 1 268 ? 3.964 7.517 5.332 1.00 64.19 268 ASP A O 1
ATOM 1871 N N . THR A 1 269 ? 3.038 5.569 5.905 1.00 59.44 269 THR A N 1
ATOM 1872 C CA . THR A 1 269 ? 4.322 4.884 6.159 1.00 59.44 269 THR A CA 1
ATOM 1873 C C . THR A 1 269 ? 5.208 4.830 4.906 1.00 59.44 269 THR A C 1
ATOM 1875 O O . THR A 1 269 ? 6.424 5.037 4.977 1.00 59.44 269 THR A O 1
ATOM 1878 N N . ILE A 1 270 ? 4.613 4.555 3.739 1.00 55.84 270 ILE A N 1
ATOM 1879 C CA . ILE A 1 270 ? 5.322 4.582 2.451 1.00 55.84 270 ILE A CA 1
ATOM 1880 C C . ILE A 1 270 ? 5.794 6.005 2.135 1.00 55.84 270 ILE A C 1
ATOM 1882 O O . ILE A 1 270 ? 6.911 6.179 1.651 1.00 55.84 270 ILE A O 1
ATOM 1886 N N . GLN A 1 271 ? 4.964 7.011 2.412 1.00 65.25 271 GLN A N 1
ATOM 1887 C CA . GLN A 1 271 ? 5.272 8.420 2.188 1.00 65.25 271 GLN A CA 1
ATOM 1888 C C . GLN A 1 271 ? 6.450 8.877 3.061 1.00 65.25 271 GLN A C 1
ATOM 1890 O O . GLN A 1 271 ? 7.391 9.456 2.527 1.00 65.25 271 GLN A O 1
ATOM 1895 N N . ASP A 1 272 ? 6.443 8.541 4.353 1.00 61.62 272 ASP A N 1
ATOM 1896 C CA . ASP A 1 272 ? 7.534 8.839 5.289 1.00 61.62 272 ASP A CA 1
ATOM 1897 C C . ASP A 1 272 ? 8.843 8.165 4.849 1.00 61.62 272 ASP A C 1
ATOM 1899 O O . ASP A 1 272 ? 9.889 8.805 4.786 1.00 61.62 272 ASP A O 1
ATOM 1903 N N . THR A 1 273 ? 8.779 6.891 4.446 1.00 58.38 273 THR A N 1
ATOM 1904 C CA . THR A 1 273 ? 9.951 6.163 3.925 1.00 58.38 273 THR A CA 1
ATOM 1905 C C . THR A 1 273 ? 10.502 6.820 2.654 1.00 58.38 273 THR A C 1
ATOM 1907 O O . THR A 1 273 ? 11.716 6.898 2.460 1.00 58.38 273 THR A O 1
ATOM 1910 N N . LEU A 1 274 ? 9.620 7.295 1.768 1.00 58.66 274 LEU A N 1
ATOM 1911 C CA . LEU A 1 274 ? 10.002 7.994 0.542 1.00 58.66 274 LEU A CA 1
ATOM 1912 C C . LEU A 1 274 ? 10.642 9.356 0.844 1.00 58.66 274 LEU A C 1
ATOM 1914 O O . LEU A 1 274 ? 11.587 9.750 0.160 1.00 58.66 274 LEU A O 1
ATOM 1918 N N . ASP A 1 275 ? 10.132 10.071 1.845 1.00 66.06 275 ASP A N 1
ATOM 1919 C CA . ASP A 1 275 ? 10.675 11.350 2.294 1.00 66.06 275 ASP A CA 1
ATOM 1920 C C . ASP A 1 275 ? 12.065 11.167 2.928 1.00 66.06 275 ASP A C 1
ATOM 1922 O O . ASP A 1 275 ? 12.988 11.883 2.542 1.00 66.06 275 ASP A O 1
ATOM 1926 N N . ASP A 1 276 ? 12.263 10.148 3.772 1.00 62.53 276 ASP A N 1
ATOM 1927 C CA . ASP A 1 276 ? 13.578 9.787 4.328 1.00 62.53 276 ASP A CA 1
ATOM 1928 C C . ASP A 1 276 ? 14.592 9.443 3.216 1.00 62.53 276 ASP A C 1
ATOM 1930 O O . ASP A 1 276 ? 15.721 9.939 3.207 1.00 62.53 276 ASP A O 1
ATOM 1934 N N . LEU A 1 277 ? 14.176 8.658 2.214 1.00 58.22 277 LEU A N 1
ATOM 1935 C CA . LEU A 1 277 ? 14.990 8.352 1.028 1.00 58.22 277 LEU A CA 1
ATOM 1936 C C . LEU A 1 277 ? 15.353 9.610 0.226 1.00 58.22 277 LEU A C 1
ATOM 1938 O O . LEU A 1 277 ? 16.477 9.735 -0.264 1.00 58.22 277 LEU A O 1
ATOM 1942 N N . ASN A 1 278 ? 14.413 10.544 0.064 1.00 63.50 278 ASN A N 1
ATOM 1943 C CA . ASN A 1 278 ? 14.672 11.811 -0.618 1.00 63.50 278 ASN A C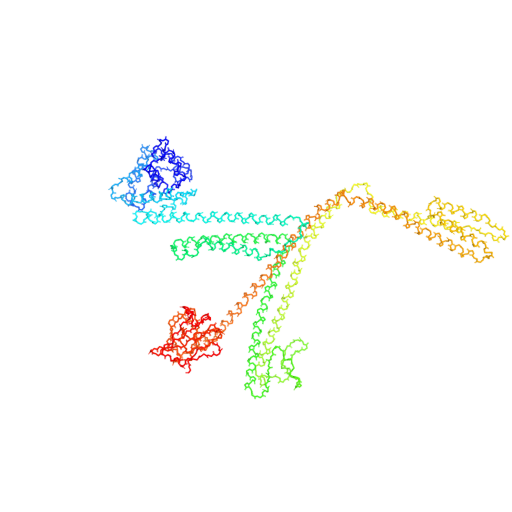A 1
ATOM 1944 C C . ASN A 1 278 ? 15.650 12.688 0.172 1.00 63.50 278 ASN A C 1
ATOM 1946 O O . ASN A 1 278 ? 16.530 13.300 -0.435 1.00 63.50 278 ASN A O 1
ATOM 1950 N N . ASP A 1 279 ? 15.538 12.714 1.499 1.00 64.50 279 ASP A N 1
ATOM 1951 C CA . ASP A 1 279 ? 16.466 13.423 2.380 1.00 64.50 279 ASP A CA 1
ATOM 1952 C C . ASP A 1 279 ? 17.887 12.835 2.288 1.00 64.50 279 ASP A C 1
ATOM 1954 O O . ASP A 1 279 ? 18.864 13.587 2.184 1.00 64.50 279 ASP A O 1
ATOM 1958 N N . ASP A 1 280 ? 18.017 11.507 2.225 1.00 61.59 280 ASP A N 1
ATOM 1959 C CA . ASP A 1 280 ? 19.296 10.821 2.004 1.00 61.59 280 ASP A CA 1
ATOM 1960 C C . ASP A 1 280 ? 19.888 11.127 0.613 1.00 61.59 280 ASP A C 1
ATOM 1962 O O . ASP A 1 280 ? 21.089 11.399 0.478 1.00 61.59 280 ASP A O 1
ATOM 1966 N N . ILE A 1 281 ? 19.052 11.169 -0.431 1.00 55.78 281 ILE A N 1
ATOM 1967 C CA . ILE A 1 281 ? 19.457 11.578 -1.787 1.00 55.78 281 ILE A CA 1
ATOM 1968 C C . ILE A 1 281 ? 19.938 13.036 -1.802 1.00 55.78 281 ILE A C 1
ATOM 1970 O O . ILE A 1 281 ? 20.944 13.357 -2.446 1.00 55.78 281 ILE A O 1
ATOM 1974 N N . ASP A 1 282 ? 19.244 13.929 -1.098 1.00 63.81 282 ASP A N 1
ATOM 1975 C CA . ASP A 1 282 ? 19.580 15.350 -1.023 1.00 63.81 282 ASP A CA 1
ATOM 1976 C C . ASP A 1 282 ? 20.833 15.615 -0.172 1.00 63.81 282 ASP A C 1
ATOM 1978 O O . ASP A 1 282 ? 21.567 16.583 -0.426 1.00 63.81 282 ASP A O 1
ATOM 1982 N N . ALA A 1 283 ? 21.145 14.735 0.786 1.00 65.62 283 ALA A N 1
ATOM 1983 C CA . ALA A 1 283 ? 22.385 14.782 1.554 1.00 65.62 283 ALA A CA 1
ATOM 1984 C C . ALA A 1 283 ? 23.630 14.592 0.663 1.00 65.62 283 ALA A C 1
ATOM 1986 O O . ALA A 1 283 ? 24.686 15.191 0.922 1.00 65.62 283 ALA A O 1
ATOM 1987 N N . VAL A 1 284 ? 23.516 13.837 -0.437 1.00 61.66 284 VAL A N 1
ATOM 1988 C CA . VAL A 1 284 ? 24.579 13.707 -1.442 1.00 61.66 284 VAL A CA 1
ATOM 1989 C C . VAL A 1 284 ? 24.519 14.894 -2.404 1.00 61.66 284 VAL A C 1
ATOM 1991 O O . VAL A 1 284 ? 23.743 14.948 -3.359 1.00 61.66 284 VAL A O 1
ATOM 1994 N N . THR A 1 285 ? 25.390 15.883 -2.175 1.00 69.00 285 THR A N 1
ATOM 1995 C CA . THR A 1 285 ? 25.415 17.128 -2.962 1.00 69.00 285 THR A CA 1
ATOM 1996 C C . THR A 1 285 ? 25.501 16.850 -4.470 1.00 69.00 285 THR A C 1
ATOM 1998 O O . THR A 1 285 ? 26.540 16.444 -4.986 1.00 69.00 285 THR A O 1
ATOM 2001 N N . GLY A 1 286 ? 24.419 17.154 -5.192 1.00 71.12 286 GLY A N 1
ATOM 2002 C CA . GLY A 1 286 ? 24.323 17.000 -6.646 1.00 71.12 286 GLY A CA 1
ATOM 2003 C C . GLY A 1 286 ? 23.639 15.714 -7.122 1.00 71.12 286 GLY A C 1
ATOM 2004 O O . GLY A 1 286 ? 23.307 15.648 -8.307 1.00 71.12 286 GLY A O 1
ATOM 2005 N N . LEU A 1 287 ? 23.365 14.749 -6.236 1.00 68.69 287 LEU A N 1
ATOM 2006 C CA . LEU A 1 287 ? 22.686 13.499 -6.585 1.00 68.69 287 LEU A CA 1
ATOM 2007 C C . LEU A 1 287 ? 21.217 13.733 -6.946 1.00 68.69 287 LEU A C 1
ATOM 2009 O O . LEU A 1 287 ? 20.795 13.269 -7.999 1.00 68.69 287 LEU A O 1
ATOM 2013 N N . GLY A 1 288 ? 20.477 14.554 -6.191 1.00 69.44 288 GLY A N 1
ATOM 2014 C CA . GLY A 1 288 ? 19.095 14.915 -6.545 1.00 69.44 288 GLY A CA 1
ATOM 2015 C C . GLY A 1 288 ? 18.966 15.535 -7.949 1.00 69.44 288 GLY A C 1
ATOM 2016 O O . GLY A 1 288 ? 18.081 15.185 -8.729 1.00 69.44 288 GLY A O 1
ATOM 2017 N N . ALA A 1 289 ? 19.918 16.388 -8.348 1.00 72.75 289 ALA A N 1
ATOM 2018 C CA . ALA A 1 289 ? 19.952 16.962 -9.697 1.00 72.75 289 ALA A CA 1
ATOM 2019 C C . ALA A 1 289 ? 20.326 15.934 -10.782 1.00 72.75 289 ALA A C 1
ATOM 2021 O O . ALA A 1 289 ? 19.815 16.010 -11.902 1.00 72.75 289 ALA A O 1
ATOM 2022 N N . ALA A 1 290 ? 21.218 14.989 -10.470 1.00 67.62 290 ALA A N 1
ATOM 2023 C CA . ALA A 1 290 ? 21.596 13.907 -11.376 1.00 67.62 290 ALA A CA 1
ATOM 2024 C C . ALA A 1 290 ? 20.460 12.886 -11.552 1.00 67.62 290 ALA A C 1
ATOM 2026 O O . ALA A 1 290 ? 20.170 12.503 -12.683 1.00 67.62 290 ALA A O 1
ATOM 2027 N N . SER A 1 291 ? 19.771 12.534 -10.465 1.00 70.31 291 SER A N 1
ATOM 2028 C CA . SER A 1 291 ? 18.574 11.689 -10.449 1.00 70.31 291 SER A CA 1
ATOM 2029 C C . SER A 1 291 ? 17.454 12.313 -11.284 1.00 70.31 291 SER A C 1
ATOM 2031 O O . SER A 1 291 ? 16.987 11.703 -12.242 1.00 70.31 291 SER A O 1
ATOM 2033 N N . ALA A 1 292 ? 17.118 13.589 -11.056 1.00 71.25 292 ALA A N 1
ATOM 2034 C CA . ALA A 1 292 ? 16.119 14.292 -11.865 1.00 71.25 292 ALA A CA 1
ATOM 2035 C C . ALA A 1 292 ? 16.481 14.335 -13.364 1.00 71.25 292 ALA A C 1
ATOM 2037 O O . ALA A 1 292 ? 15.605 14.222 -14.227 1.00 71.25 292 ALA A O 1
ATOM 2038 N N . ALA A 1 293 ? 17.770 14.482 -13.692 1.00 72.69 293 ALA A N 1
ATOM 2039 C CA . ALA A 1 293 ? 18.243 14.446 -15.072 1.00 72.69 293 ALA A CA 1
ATOM 2040 C C . ALA A 1 293 ? 18.143 13.043 -15.696 1.00 72.69 293 ALA A C 1
ATOM 2042 O O . ALA A 1 293 ? 17.769 12.939 -16.863 1.00 72.69 293 ALA A O 1
ATOM 2043 N N . LEU A 1 294 ? 18.443 11.985 -14.937 1.00 74.00 294 LEU A N 1
ATOM 2044 C CA . LEU A 1 294 ? 18.277 10.596 -15.367 1.00 74.00 294 LEU A CA 1
ATOM 2045 C C . LEU A 1 294 ? 16.798 10.261 -15.595 1.00 74.00 294 LEU A C 1
ATOM 2047 O O . LEU A 1 294 ? 16.450 9.748 -16.654 1.00 74.00 294 LEU A O 1
ATOM 2051 N N . THR A 1 295 ? 15.915 10.643 -14.672 1.00 76.00 295 THR A N 1
ATOM 2052 C CA . THR A 1 295 ? 14.461 10.473 -14.810 1.00 76.00 295 THR A CA 1
ATOM 2053 C C . THR A 1 295 ? 13.932 11.164 -16.066 1.00 76.00 295 THR A C 1
ATOM 2055 O O . THR A 1 295 ? 13.182 10.568 -16.841 1.00 76.00 295 THR A O 1
ATOM 2058 N N . ALA A 1 296 ? 14.356 12.405 -16.325 1.00 73.75 296 ALA A N 1
ATOM 2059 C CA . ALA A 1 296 ? 13.974 13.125 -17.539 1.00 73.75 296 ALA A CA 1
ATOM 2060 C C . ALA A 1 296 ? 14.490 12.441 -18.820 1.00 73.75 296 ALA A C 1
ATOM 2062 O O . ALA A 1 296 ? 13.773 12.405 -19.823 1.00 73.75 296 ALA A O 1
ATOM 2063 N N . ALA A 1 297 ? 15.704 11.882 -18.792 1.00 68.69 297 ALA A N 1
ATOM 2064 C CA . ALA A 1 297 ? 16.270 11.145 -19.918 1.00 68.69 297 ALA A CA 1
ATOM 2065 C C . ALA A 1 297 ? 15.532 9.814 -20.167 1.00 68.69 297 ALA A C 1
ATOM 2067 O O . ALA A 1 297 ? 15.173 9.527 -21.309 1.00 68.69 297 ALA A O 1
ATOM 2068 N N . ASN A 1 298 ? 15.200 9.053 -19.119 1.00 66.56 298 ASN A N 1
ATOM 2069 C CA . ASN A 1 298 ? 14.399 7.826 -19.223 1.00 66.56 298 ASN A CA 1
ATOM 2070 C C . ASN A 1 298 ? 12.991 8.111 -19.769 1.00 66.56 298 ASN A C 1
ATOM 2072 O O . ASN A 1 298 ? 12.511 7.405 -20.654 1.00 66.56 298 ASN A O 1
ATOM 2076 N N . LEU A 1 299 ? 12.349 9.199 -19.329 1.00 72.31 299 LEU A N 1
ATOM 2077 C CA . LEU A 1 299 ? 11.059 9.625 -19.880 1.00 72.31 299 LEU A CA 1
ATOM 2078 C C . LEU A 1 299 ? 11.153 9.975 -21.377 1.00 72.31 299 LEU A C 1
ATOM 2080 O O . LEU A 1 299 ? 10.220 9.711 -22.142 1.00 72.31 299 LEU A O 1
ATOM 2084 N N . ALA A 1 300 ? 12.276 10.548 -21.819 1.00 72.12 300 ALA A N 1
ATOM 2085 C CA . ALA A 1 300 ? 12.523 10.812 -23.233 1.00 72.12 300 ALA A CA 1
ATOM 2086 C C . ALA A 1 300 ? 12.697 9.513 -24.041 1.00 72.12 300 ALA A C 1
ATOM 2088 O O . ALA A 1 300 ? 12.129 9.415 -25.131 1.00 72.12 300 ALA A O 1
ATOM 2089 N N . VAL A 1 301 ? 13.407 8.508 -23.509 1.00 69.69 301 VAL A N 1
ATOM 2090 C CA . VAL A 1 301 ? 13.510 7.160 -24.113 1.00 69.69 301 VAL A CA 1
ATOM 2091 C C . VAL A 1 301 ? 12.124 6.555 -24.275 1.00 69.69 301 VAL A C 1
ATOM 2093 O O . VAL A 1 301 ? 11.754 6.127 -25.363 1.00 69.69 301 VAL A O 1
ATOM 2096 N N . LEU A 1 302 ? 11.323 6.607 -23.214 1.00 66.50 302 LEU A N 1
ATOM 2097 C CA . LEU A 1 302 ? 9.971 6.070 -23.201 1.00 66.50 302 LEU A CA 1
ATOM 2098 C C . LEU A 1 302 ? 9.094 6.741 -24.273 1.00 66.50 302 LEU A C 1
ATOM 2100 O O . LEU A 1 302 ? 8.517 6.082 -25.135 1.00 66.50 302 LEU A O 1
ATOM 2104 N N . THR A 1 303 ? 9.061 8.075 -24.284 1.00 70.06 303 THR A N 1
ATOM 2105 C CA . THR A 1 303 ? 8.258 8.861 -25.237 1.00 70.06 303 THR A CA 1
ATOM 2106 C C . THR A 1 303 ? 8.676 8.610 -26.690 1.00 70.06 303 THR A C 1
ATOM 2108 O O . THR A 1 303 ? 7.828 8.518 -27.578 1.00 70.06 303 THR A O 1
ATOM 2111 N N . THR A 1 304 ? 9.980 8.500 -26.951 1.00 70.12 304 THR A N 1
ATOM 2112 C CA . THR A 1 304 ? 10.501 8.251 -28.304 1.00 70.12 304 THR A CA 1
ATOM 2113 C C . THR A 1 304 ? 10.296 6.806 -28.755 1.00 70.12 304 THR A C 1
ATOM 2115 O O . THR A 1 304 ? 9.971 6.597 -29.921 1.00 70.12 304 THR A O 1
ATOM 2118 N N . GLY A 1 305 ? 10.375 5.829 -27.847 1.00 68.06 305 GLY A N 1
ATOM 2119 C CA . GLY A 1 305 ? 10.017 4.435 -28.116 1.00 68.06 305 GLY A CA 1
ATOM 2120 C C . GLY A 1 305 ? 8.532 4.256 -28.450 1.00 68.06 305 GLY A C 1
ATOM 2121 O O . GLY A 1 305 ? 8.198 3.561 -29.405 1.00 68.06 305 GLY A O 1
ATOM 2122 N N . ALA A 1 306 ? 7.634 4.951 -27.742 1.00 63.25 306 ALA A N 1
ATOM 2123 C CA . ALA A 1 306 ? 6.204 4.964 -28.072 1.00 63.25 306 ALA A CA 1
ATOM 2124 C C . ALA A 1 306 ? 5.937 5.532 -29.476 1.00 63.25 306 ALA A C 1
ATOM 2126 O O . ALA A 1 306 ? 5.146 4.981 -30.241 1.00 63.25 306 ALA A O 1
ATOM 2127 N N . ALA A 1 307 ? 6.607 6.638 -29.817 1.00 69.12 307 ALA A N 1
ATOM 2128 C CA . ALA A 1 307 ? 6.499 7.250 -31.137 1.00 69.12 307 ALA A CA 1
ATOM 2129 C C . ALA A 1 307 ? 7.015 6.312 -32.240 1.00 69.12 307 ALA A C 1
ATOM 2131 O O . ALA A 1 307 ? 6.374 6.194 -33.279 1.00 69.12 307 ALA A O 1
ATOM 2132 N N . LEU A 1 308 ? 8.124 5.606 -31.989 1.00 72.81 308 LEU A N 1
ATOM 2133 C CA . LEU A 1 308 ? 8.653 4.590 -32.896 1.00 72.81 308 LEU A CA 1
ATOM 2134 C C . LEU A 1 308 ? 7.652 3.450 -33.123 1.00 72.81 308 LEU A C 1
ATOM 2136 O O . LEU A 1 308 ? 7.394 3.116 -34.271 1.00 72.81 308 LEU A O 1
ATOM 2140 N N . ALA A 1 309 ? 7.034 2.916 -32.066 1.00 66.69 309 ALA A N 1
ATOM 2141 C CA . ALA A 1 309 ? 6.041 1.847 -32.196 1.00 66.69 309 ALA A CA 1
ATOM 2142 C C . ALA A 1 309 ? 4.814 2.275 -33.026 1.00 66.69 309 ALA A C 1
ATOM 2144 O O . ALA A 1 309 ? 4.307 1.505 -33.840 1.00 66.69 309 ALA A O 1
ATOM 2145 N N . LEU A 1 310 ? 4.343 3.518 -32.863 1.00 64.75 310 LEU A N 1
ATOM 2146 C CA . LEU A 1 310 ? 3.272 4.069 -33.702 1.00 64.75 310 LEU A CA 1
ATOM 2147 C C . LEU A 1 310 ? 3.709 4.221 -35.165 1.00 64.75 310 LEU A C 1
ATOM 2149 O O . LEU A 1 310 ? 2.931 3.919 -36.071 1.00 64.75 310 LEU A O 1
ATOM 2153 N N . ASP A 1 311 ? 4.945 4.661 -35.401 1.00 72.75 311 ASP A N 1
ATOM 2154 C CA . ASP A 1 311 ? 5.499 4.777 -36.749 1.00 72.75 311 ASP A CA 1
ATOM 2155 C C . ASP A 1 311 ? 5.762 3.400 -37.393 1.00 72.75 311 ASP A C 1
ATOM 2157 O O . ASP A 1 311 ? 5.623 3.282 -38.608 1.00 72.75 311 ASP A O 1
ATOM 2161 N N . ASP A 1 312 ? 6.093 2.358 -36.620 1.00 67.69 312 ASP A N 1
ATOM 2162 C CA . ASP A 1 312 ? 6.170 0.958 -37.080 1.00 67.69 312 ASP A CA 1
ATOM 2163 C C . ASP A 1 312 ? 4.796 0.459 -37.546 1.00 67.69 312 ASP A C 1
ATOM 2165 O O . ASP A 1 312 ? 4.676 -0.107 -38.632 1.00 67.69 312 ASP A O 1
ATOM 2169 N N . ILE A 1 313 ? 3.736 0.724 -36.772 1.00 67.25 313 ILE A N 1
ATOM 2170 C CA . ILE A 1 313 ? 2.356 0.390 -37.161 1.00 67.25 313 ILE A CA 1
ATOM 2171 C C . ILE A 1 313 ? 1.965 1.139 -38.439 1.00 67.25 313 ILE A C 1
ATOM 2173 O O . ILE A 1 313 ? 1.405 0.549 -39.364 1.00 67.25 313 ILE A O 1
ATOM 2177 N N . ALA A 1 314 ? 2.271 2.437 -38.520 1.00 69.38 314 ALA A N 1
ATOM 2178 C CA . ALA A 1 314 ? 1.992 3.239 -39.707 1.00 69.38 314 ALA A CA 1
ATOM 2179 C C . ALA A 1 314 ? 2.780 2.748 -40.934 1.00 69.38 314 ALA A C 1
ATOM 2181 O O . ALA A 1 314 ? 2.255 2.769 -42.050 1.00 69.38 314 ALA A O 1
ATOM 2182 N N . LEU A 1 315 ? 4.020 2.291 -40.735 1.00 76.06 315 LEU A N 1
ATOM 2183 C CA . LEU A 1 315 ? 4.833 1.672 -41.775 1.00 76.06 315 LEU A CA 1
ATOM 2184 C C . LEU A 1 315 ? 4.220 0.350 -42.241 1.00 76.06 315 LEU A C 1
ATOM 2186 O O . LEU A 1 315 ? 4.015 0.198 -43.443 1.00 76.06 315 LEU A O 1
ATOM 2190 N N . GLN A 1 316 ? 3.846 -0.545 -41.325 1.00 74.56 316 GLN A N 1
ATOM 2191 C CA . GLN A 1 316 ? 3.194 -1.812 -41.662 1.00 74.56 316 GLN A CA 1
ATOM 2192 C C . GLN A 1 316 ? 1.887 -1.581 -42.433 1.00 74.56 316 GLN A C 1
ATOM 2194 O O . GLN A 1 316 ? 1.681 -2.162 -43.494 1.00 74.56 316 GLN A O 1
ATOM 2199 N N . ALA A 1 317 ? 1.043 -0.649 -41.981 1.00 67.06 317 ALA A N 1
ATOM 2200 C CA . ALA A 1 317 ? -0.192 -0.296 -42.681 1.00 67.06 317 ALA A CA 1
ATOM 2201 C C . ALA A 1 317 ? 0.067 0.269 -44.093 1.00 67.06 317 ALA A C 1
ATOM 2203 O O . ALA A 1 317 ? -0.705 0.020 -45.027 1.00 67.06 317 ALA A O 1
ATOM 2204 N N . ALA A 1 318 ? 1.152 1.032 -44.273 1.00 71.50 318 ALA A N 1
ATOM 2205 C CA . ALA A 1 318 ? 1.566 1.533 -45.580 1.00 71.50 318 ALA A CA 1
ATOM 2206 C C . ALA A 1 318 ? 2.107 0.414 -46.489 1.00 71.50 318 ALA A C 1
ATOM 2208 O O . ALA A 1 318 ? 1.822 0.436 -47.689 1.00 71.50 318 ALA A O 1
ATOM 2209 N N . GLU A 1 319 ? 2.836 -0.561 -45.939 1.00 76.31 319 GLU A N 1
ATOM 2210 C CA . GLU A 1 319 ? 3.285 -1.765 -46.651 1.00 76.31 319 GLU A CA 1
ATOM 2211 C C . GLU A 1 319 ? 2.097 -2.626 -47.094 1.00 76.31 319 GLU A C 1
ATOM 2213 O O . GLU A 1 319 ? 2.006 -2.992 -48.266 1.00 76.31 319 GLU A O 1
ATOM 2218 N N . ASP A 1 320 ? 1.136 -2.874 -46.206 1.00 72.12 320 ASP A N 1
ATOM 2219 C CA . ASP A 1 320 ? -0.070 -3.650 -46.507 1.00 72.12 320 ASP A CA 1
ATOM 2220 C C . ASP A 1 320 ? -0.912 -2.966 -47.593 1.00 72.12 320 ASP A C 1
ATOM 2222 O O . ASP A 1 320 ? -1.336 -3.596 -48.567 1.00 72.12 320 ASP A O 1
ATOM 2226 N N . SER A 1 321 ? -1.080 -1.643 -47.485 1.00 73.06 321 SER A N 1
ATOM 2227 C CA . SER A 1 321 ? -1.763 -0.829 -48.498 1.00 73.06 321 SER A CA 1
ATOM 2228 C C . SER A 1 321 ? -1.049 -0.881 -49.848 1.00 73.06 321 SER A C 1
ATOM 2230 O O . SER A 1 321 ? -1.693 -1.012 -50.892 1.00 73.06 321 SER A O 1
ATOM 2232 N N . TYR A 1 322 ? 0.284 -0.791 -49.845 1.00 78.31 322 TYR A N 1
ATOM 2233 C CA . TYR A 1 322 ? 1.094 -0.915 -51.050 1.00 78.31 322 TYR A CA 1
ATOM 2234 C C . TYR A 1 322 ? 0.932 -2.299 -51.691 1.00 78.31 322 TYR A C 1
ATOM 2236 O O . TYR A 1 322 ? 0.652 -2.384 -52.886 1.00 78.31 322 TYR A O 1
ATOM 2244 N N . ASN A 1 323 ? 1.025 -3.375 -50.906 1.00 71.50 323 ASN A N 1
ATOM 2245 C CA . ASN A 1 323 ? 0.879 -4.752 -51.380 1.00 71.50 323 ASN A CA 1
ATOM 2246 C C . ASN A 1 323 ? -0.515 -5.006 -51.977 1.00 71.50 323 ASN A C 1
ATOM 2248 O O . ASN A 1 323 ? -0.636 -5.610 -53.050 1.00 71.50 323 ASN A O 1
ATOM 2252 N N . LEU A 1 324 ? -1.571 -4.489 -51.341 1.00 71.75 324 LEU A N 1
ATOM 2253 C CA . LEU A 1 324 ? -2.942 -4.577 -51.845 1.00 71.75 324 LEU A CA 1
ATOM 2254 C C . LEU A 1 324 ? -3.097 -3.858 -53.196 1.00 71.75 324 LEU A C 1
ATOM 2256 O O . LEU A 1 324 ? -3.648 -4.416 -54.150 1.00 71.75 324 LEU A O 1
ATOM 2260 N N . LEU A 1 325 ? -2.577 -2.631 -53.303 1.00 73.44 325 LEU A N 1
ATOM 2261 C CA . LEU A 1 325 ? -2.646 -1.829 -54.527 1.00 73.44 325 LEU A CA 1
ATOM 2262 C C . LEU A 1 325 ? -1.781 -2.404 -55.657 1.00 73.44 325 LEU A C 1
ATOM 2264 O O . LEU A 1 325 ? -2.209 -2.404 -56.815 1.00 73.44 325 LEU A O 1
ATOM 2268 N N . ALA A 1 326 ? -0.597 -2.927 -55.337 1.00 70.44 326 ALA A N 1
ATOM 2269 C CA . ALA A 1 326 ? 0.290 -3.592 -56.288 1.00 70.44 326 ALA A CA 1
ATOM 2270 C C . ALA A 1 326 ? -0.364 -4.858 -56.861 1.00 70.44 326 ALA A C 1
ATOM 2272 O O . ALA A 1 326 ? -0.372 -5.054 -58.079 1.00 70.44 326 ALA A O 1
ATOM 2273 N N . THR A 1 327 ? -1.013 -5.656 -56.008 1.00 68.50 327 THR A N 1
ATOM 2274 C CA . THR A 1 327 ? -1.777 -6.845 -56.419 1.00 68.50 327 THR A CA 1
ATOM 2275 C C . THR A 1 327 ? -2.961 -6.467 -57.319 1.00 68.50 327 THR A C 1
ATOM 2277 O O . THR A 1 327 ? -3.214 -7.108 -58.343 1.00 68.50 327 THR A O 1
ATOM 2280 N N . ALA A 1 328 ? -3.666 -5.375 -57.000 1.00 68.69 328 ALA A N 1
ATOM 2281 C CA . ALA A 1 328 ? -4.774 -4.867 -57.809 1.00 68.69 328 ALA A CA 1
ATOM 2282 C C . ALA A 1 328 ? -4.330 -4.320 -59.182 1.00 68.69 328 ALA A C 1
ATOM 2284 O O . ALA A 1 328 ? -5.099 -4.377 -60.147 1.00 68.69 328 ALA A O 1
ATOM 2285 N N . ALA A 1 329 ? -3.090 -3.831 -59.299 1.00 68.56 329 ALA A N 1
ATOM 2286 C CA . ALA A 1 329 ? -2.535 -3.283 -60.537 1.00 68.56 329 ALA A CA 1
ATOM 2287 C C . ALA A 1 329 ? -2.237 -4.342 -61.623 1.00 68.56 329 ALA A C 1
ATOM 2289 O O . ALA A 1 329 ? -1.957 -3.971 -62.762 1.00 68.56 329 ALA A O 1
ATOM 2290 N N . LYS A 1 330 ? -2.382 -5.641 -61.318 1.00 51.97 330 LYS A N 1
ATOM 2291 C CA . LYS A 1 330 ? -2.471 -6.797 -62.242 1.00 51.97 330 LYS A CA 1
ATOM 2292 C C . LYS A 1 330 ? -1.302 -7.081 -63.204 1.00 51.97 330 LYS A C 1
ATOM 2294 O O . LYS A 1 330 ? -1.323 -8.140 -63.824 1.00 51.97 330 LYS A O 1
ATOM 2299 N N . ASP A 1 331 ? -0.309 -6.202 -63.309 1.00 49.56 331 ASP A N 1
ATOM 2300 C CA . ASP A 1 331 ? 0.873 -6.353 -64.178 1.00 49.56 331 ASP A CA 1
ATOM 2301 C C . ASP A 1 331 ? 2.204 -6.445 -63.397 1.00 49.56 331 ASP A C 1
ATOM 2303 O O . ASP A 1 331 ? 3.274 -6.454 -64.008 1.00 49.56 331 ASP A O 1
ATOM 2307 N N . ILE A 1 332 ? 2.167 -6.527 -62.062 1.00 53.50 332 ILE A N 1
ATOM 2308 C CA . ILE A 1 332 ? 3.365 -6.712 -61.231 1.00 53.50 332 ILE A CA 1
ATOM 2309 C C . ILE A 1 332 ? 3.400 -8.178 -60.787 1.00 53.50 332 ILE A C 1
ATOM 2311 O O . ILE A 1 332 ? 2.545 -8.615 -60.019 1.00 53.50 332 ILE A O 1
ATOM 2315 N N . ASP A 1 333 ? 4.350 -8.938 -61.340 1.00 53.94 333 ASP A N 1
ATOM 2316 C CA . ASP A 1 333 ? 4.686 -10.297 -60.898 1.00 53.94 333 ASP A CA 1
ATOM 2317 C C . ASP A 1 333 ? 4.910 -10.264 -59.376 1.00 53.94 333 ASP A C 1
ATOM 2319 O O . ASP A 1 333 ? 5.596 -9.375 -58.883 1.00 53.94 333 ASP A O 1
ATOM 2323 N N . GLU A 1 334 ? 4.274 -11.184 -58.656 1.00 51.78 334 GLU A N 1
ATOM 2324 C CA . GLU A 1 334 ? 4.158 -11.298 -57.194 1.00 51.78 334 GLU A CA 1
ATOM 2325 C C . GLU A 1 334 ? 5.412 -10.826 -56.415 1.00 51.78 334 GLU A C 1
ATOM 2327 O O . GLU A 1 334 ? 6.349 -11.589 -56.177 1.00 51.78 334 GLU A O 1
ATOM 2332 N N . VAL A 1 335 ? 5.443 -9.551 -56.006 1.00 54.50 335 VAL A N 1
ATOM 2333 C CA . VAL A 1 335 ? 6.466 -9.020 -55.091 1.00 54.50 335 VAL A CA 1
ATOM 2334 C C . VAL A 1 335 ? 5.939 -9.188 -53.672 1.00 54.50 335 VAL A C 1
ATOM 2336 O O . VAL A 1 335 ? 5.150 -8.377 -53.195 1.00 54.50 335 VAL A O 1
ATOM 2339 N N . VAL A 1 336 ? 6.362 -10.257 -52.999 1.00 52.47 336 VAL A N 1
ATOM 2340 C CA . VAL A 1 336 ? 6.092 -10.458 -51.571 1.00 52.47 336 VAL A CA 1
ATOM 2341 C C . VAL A 1 336 ? 7.118 -9.660 -50.767 1.00 52.47 336 VAL A C 1
ATOM 2343 O O . VAL A 1 336 ? 8.301 -10.002 -50.738 1.00 52.47 336 VAL A O 1
ATOM 2346 N N . MET A 1 337 ? 6.669 -8.588 -50.115 1.00 52.44 337 MET A N 1
ATOM 2347 C CA . MET A 1 337 ? 7.435 -7.901 -49.075 1.00 52.44 337 MET A CA 1
ATOM 2348 C C . MET A 1 337 ? 7.272 -8.692 -47.769 1.00 52.44 337 MET A C 1
ATOM 2350 O O . MET A 1 337 ? 6.197 -8.695 -47.180 1.00 52.44 337 MET A O 1
ATOM 2354 N N . THR A 1 338 ? 8.315 -9.386 -47.312 1.00 45.56 338 THR A N 1
ATOM 2355 C CA . THR A 1 338 ? 8.343 -10.015 -45.978 1.00 45.56 338 THR A CA 1
ATOM 2356 C C . THR A 1 338 ? 9.550 -9.508 -45.196 1.00 45.56 338 THR A C 1
ATOM 2358 O O . THR A 1 338 ? 10.681 -9.827 -45.557 1.00 45.56 338 THR A O 1
ATOM 2361 N N . GLY A 1 339 ? 9.310 -8.766 -44.107 1.00 44.25 339 GLY A N 1
ATOM 2362 C CA . GLY A 1 339 ? 10.295 -8.555 -43.037 1.00 44.25 339 GLY A CA 1
ATOM 2363 C C . GLY A 1 339 ? 11.198 -7.318 -43.130 1.00 44.25 339 GLY A C 1
ATOM 2364 O O . GLY A 1 339 ? 12.393 -7.433 -42.869 1.00 44.25 339 GLY A O 1
ATOM 2365 N N . GLY A 1 340 ? 10.660 -6.140 -43.467 1.00 49.25 340 GLY A N 1
ATOM 2366 C CA . GLY A 1 340 ? 11.282 -4.842 -43.136 1.00 49.25 340 GLY A CA 1
ATOM 2367 C C . GLY A 1 340 ? 12.558 -4.445 -43.895 1.00 49.25 340 GLY A C 1
ATOM 2368 O O . GLY A 1 340 ? 13.093 -3.361 -43.684 1.00 49.25 340 GLY A O 1
ATOM 2369 N N . PHE A 1 341 ? 13.055 -5.269 -44.816 1.00 43.47 341 PHE A N 1
ATOM 2370 C CA . PHE A 1 341 ? 14.092 -4.871 -45.766 1.00 43.47 341 PHE A CA 1
ATOM 2371 C C . PHE A 1 341 ? 13.954 -5.711 -47.035 1.00 43.47 341 PHE A C 1
ATOM 2373 O O . PHE A 1 341 ? 13.964 -6.941 -46.968 1.00 43.47 341 PHE A O 1
ATOM 2380 N N . VAL A 1 342 ? 13.890 -5.065 -48.205 1.00 46.62 342 VAL A N 1
ATOM 2381 C CA . VAL A 1 342 ? 14.051 -5.746 -49.500 1.00 46.62 342 VAL A CA 1
ATOM 2382 C C . VAL A 1 342 ? 15.493 -6.249 -49.578 1.00 46.62 342 VAL A C 1
ATOM 2384 O O . VAL A 1 342 ? 16.385 -5.593 -50.111 1.00 46.62 342 VAL A O 1
ATOM 2387 N N . THR A 1 343 ? 15.758 -7.412 -48.993 1.00 37.94 343 THR A N 1
ATOM 2388 C CA . THR A 1 343 ? 17.009 -8.135 -49.199 1.00 37.94 343 THR A CA 1
ATOM 2389 C C . THR A 1 343 ? 16.834 -9.010 -50.427 1.00 37.94 343 THR A C 1
ATOM 2391 O O . THR A 1 343 ? 16.453 -10.169 -50.354 1.00 37.94 343 THR A O 1
ATOM 2394 N N . SER A 1 344 ? 17.078 -8.377 -51.577 1.00 36.38 344 SER A N 1
ATOM 2395 C CA . SER A 1 344 ? 17.416 -8.991 -52.865 1.00 36.38 344 SER A CA 1
ATOM 2396 C C . SER A 1 344 ? 16.601 -10.225 -53.271 1.00 36.38 344 SER A C 1
ATOM 2398 O O . SER A 1 344 ? 16.943 -11.358 -52.935 1.00 36.38 344 SER A O 1
ATOM 2400 N N . VAL A 1 345 ? 15.627 -10.013 -54.157 1.00 38.84 345 VAL A N 1
ATOM 2401 C CA . VAL A 1 345 ? 15.257 -11.044 -55.132 1.00 38.84 345 VAL A CA 1
ATOM 2402 C C . VAL A 1 345 ? 16.495 -11.271 -56.000 1.00 38.84 345 VAL A C 1
ATOM 2404 O O . VAL A 1 345 ? 16.924 -10.382 -56.732 1.00 38.84 345 VAL A O 1
ATOM 2407 N N . GLU A 1 346 ? 17.123 -12.434 -55.859 1.00 42.00 346 GLU A N 1
ATOM 2408 C CA . GLU A 1 346 ? 18.451 -12.748 -56.405 1.00 42.00 346 GLU A CA 1
ATOM 2409 C C . GLU A 1 346 ? 18.530 -12.812 -57.947 1.00 42.00 346 GLU A C 1
ATOM 2411 O O . GLU A 1 346 ? 19.552 -13.234 -58.479 1.00 42.00 346 GLU A O 1
ATOM 2416 N N . ASP A 1 347 ? 17.507 -12.386 -58.696 1.00 42.47 347 ASP A N 1
ATOM 2417 C CA . ASP A 1 347 ? 17.528 -12.499 -60.159 1.00 42.47 347 ASP A CA 1
ATOM 2418 C C . ASP A 1 347 ? 16.684 -11.435 -60.898 1.00 42.47 347 ASP A C 1
ATOM 2420 O O . ASP A 1 347 ? 15.838 -11.739 -61.734 1.00 42.47 347 ASP A O 1
ATOM 2424 N N . ALA A 1 348 ? 16.938 -10.151 -60.627 1.00 40.50 348 ALA A N 1
ATOM 2425 C CA . ALA A 1 348 ? 16.781 -9.073 -61.612 1.00 40.50 348 ALA A CA 1
ATOM 2426 C C . ALA A 1 348 ? 17.658 -7.879 -61.204 1.00 40.50 348 ALA A C 1
ATOM 2428 O O . ALA A 1 348 ? 17.712 -7.502 -60.039 1.00 40.50 348 ALA A O 1
ATOM 2429 N N . ALA A 1 349 ? 18.399 -7.308 -62.150 1.00 44.31 349 ALA A N 1
ATOM 2430 C CA . ALA A 1 349 ? 19.334 -6.220 -61.889 1.00 44.31 349 ALA A CA 1
ATOM 2431 C C . ALA A 1 349 ? 18.641 -4.976 -61.288 1.00 44.31 349 ALA A C 1
ATOM 2433 O O . ALA A 1 349 ? 17.782 -4.399 -61.943 1.00 44.31 349 ALA A O 1
ATOM 2434 N N . ASP A 1 350 ? 19.089 -4.571 -60.094 1.00 49.62 350 ASP A N 1
ATOM 2435 C CA . ASP A 1 350 ? 19.010 -3.230 -59.490 1.00 49.62 350 ASP A CA 1
ATOM 2436 C C . ASP A 1 350 ? 17.683 -2.457 -59.609 1.00 49.62 350 ASP A C 1
ATOM 2438 O O . ASP A 1 350 ? 17.638 -1.464 -60.326 1.00 49.62 350 ASP A O 1
ATOM 2442 N N . ASP A 1 351 ? 16.658 -2.787 -58.818 1.00 59.69 351 ASP A N 1
ATOM 2443 C CA . ASP A 1 351 ? 15.571 -1.831 -58.535 1.00 59.69 351 ASP A CA 1
ATOM 2444 C C . ASP A 1 351 ? 15.136 -1.907 -57.060 1.00 59.69 351 ASP A C 1
ATOM 2446 O O . ASP A 1 351 ? 14.049 -2.363 -56.710 1.00 59.69 351 ASP A O 1
ATOM 2450 N N . ASN A 1 352 ? 15.989 -1.414 -56.155 1.00 74.94 352 ASN A N 1
ATOM 2451 C CA . ASN A 1 352 ? 15.492 -0.975 -54.848 1.00 74.94 352 ASN A CA 1
ATOM 2452 C C . ASN A 1 352 ? 14.469 0.136 -55.102 1.00 74.94 352 ASN A C 1
ATOM 2454 O O . ASN A 1 352 ? 14.816 1.123 -55.737 1.00 74.94 352 ASN A O 1
ATOM 2458 N N . LEU A 1 353 ? 13.231 0.025 -54.619 1.00 81.88 353 LEU A N 1
ATOM 2459 C CA . LEU A 1 353 ? 12.209 1.059 -54.857 1.00 81.88 353 LEU A CA 1
ATOM 2460 C C . LEU A 1 353 ? 12.515 2.371 -54.112 1.00 81.88 353 LEU A C 1
ATOM 2462 O O . LEU A 1 353 ? 12.183 3.461 -54.587 1.00 81.88 353 LEU A O 1
ATOM 2466 N N . ILE A 1 354 ? 13.192 2.254 -52.967 1.00 82.38 354 ILE A N 1
ATOM 2467 C CA . ILE A 1 354 ? 13.675 3.353 -52.131 1.00 82.38 354 ILE A CA 1
ATOM 2468 C C . ILE A 1 354 ? 15.198 3.228 -52.002 1.00 82.38 354 ILE A C 1
ATOM 2470 O O . ILE A 1 354 ? 15.717 2.169 -51.656 1.00 82.38 354 ILE A O 1
ATOM 2474 N N . GLU A 1 355 ? 15.921 4.316 -52.260 1.00 86.19 355 GLU A N 1
ATOM 2475 C CA . GLU A 1 355 ? 17.375 4.400 -52.129 1.00 86.19 355 GLU A CA 1
ATOM 2476 C C . GLU A 1 355 ? 17.798 5.493 -51.137 1.00 86.19 355 GLU A C 1
ATOM 2478 O O . GLU A 1 355 ? 17.155 6.539 -50.990 1.00 86.19 355 GLU A O 1
ATOM 2483 N N . THR A 1 356 ? 18.941 5.281 -50.487 1.00 86.38 356 THR A N 1
ATOM 2484 C CA . THR A 1 356 ? 19.564 6.270 -49.604 1.00 86.38 356 THR A CA 1
ATOM 2485 C C . THR A 1 356 ? 20.488 7.184 -50.407 1.00 86.38 356 THR A C 1
ATOM 2487 O O . THR A 1 356 ? 21.405 6.742 -51.097 1.00 86.38 356 THR A O 1
ATOM 2490 N N . THR A 1 357 ? 20.280 8.495 -50.315 1.00 86.44 357 THR A N 1
ATOM 2491 C CA . THR A 1 357 ? 21.187 9.500 -50.888 1.00 86.44 357 THR A CA 1
ATOM 2492 C C . THR A 1 357 ? 22.556 9.469 -50.201 1.00 86.44 357 THR A C 1
ATOM 2494 O O . THR A 1 357 ? 22.696 9.048 -49.056 1.00 86.44 357 THR A O 1
ATOM 2497 N N . THR A 1 358 ? 23.576 10.050 -50.838 1.00 80.50 358 THR A N 1
ATOM 2498 C CA . THR A 1 358 ? 24.894 10.280 -50.212 1.00 80.50 358 THR A CA 1
ATOM 2499 C C . THR A 1 358 ? 24.850 11.177 -48.968 1.00 80.50 358 THR A C 1
ATOM 2501 O O . THR A 1 358 ? 25.818 11.208 -48.216 1.00 80.50 358 THR A O 1
ATOM 2504 N N . ALA A 1 359 ? 23.748 11.902 -48.745 1.00 81.06 359 ALA A N 1
ATOM 2505 C CA . ALA A 1 359 ? 23.504 12.699 -47.545 1.00 81.06 359 ALA A CA 1
ATOM 2506 C C . ALA A 1 359 ? 22.702 11.944 -46.461 1.00 81.06 359 ALA A C 1
ATOM 2508 O O . ALA A 1 359 ? 22.380 12.538 -45.437 1.00 81.06 359 ALA A O 1
ATOM 2509 N N . GLY A 1 360 ? 22.356 10.669 -46.683 1.00 80.81 360 GLY A N 1
ATOM 2510 C CA . GLY A 1 360 ? 21.586 9.838 -45.750 1.00 80.81 360 GLY A CA 1
ATOM 2511 C C . GLY A 1 360 ? 20.062 9.993 -45.838 1.00 80.81 360 GLY A C 1
ATOM 2512 O O . GLY A 1 360 ? 19.347 9.272 -45.158 1.00 80.81 360 GLY A O 1
ATOM 2513 N N . ALA A 1 361 ? 19.544 10.901 -46.671 1.00 83.44 361 ALA A N 1
ATOM 2514 C CA . ALA A 1 361 ? 18.103 11.036 -46.899 1.00 83.44 361 ALA A CA 1
ATOM 2515 C C . ALA A 1 361 ? 17.587 9.929 -47.826 1.00 83.44 361 ALA A C 1
ATOM 2517 O O . ALA A 1 361 ? 18.251 9.619 -48.816 1.00 83.44 361 ALA A O 1
ATOM 2518 N N . LEU A 1 362 ? 16.403 9.393 -47.547 1.00 87.56 362 LEU A N 1
ATOM 2519 C CA . LEU A 1 362 ? 15.742 8.398 -48.389 1.00 87.56 362 LEU A CA 1
ATOM 2520 C C . LEU A 1 362 ? 14.968 9.069 -49.523 1.00 87.56 362 LEU A C 1
ATOM 2522 O O . LEU A 1 362 ? 14.401 10.151 -49.354 1.00 87.56 362 LEU A O 1
ATOM 2526 N N . LYS A 1 363 ? 14.954 8.436 -50.693 1.00 88.75 363 LYS A N 1
ATOM 2527 C CA . LYS A 1 363 ? 14.190 8.881 -51.863 1.00 88.75 363 LYS A CA 1
ATOM 2528 C C . LYS A 1 363 ? 13.753 7.687 -52.700 1.00 88.75 363 LYS A C 1
ATOM 2530 O O . LYS A 1 363 ? 14.354 6.624 -52.618 1.00 88.75 363 LYS A O 1
ATOM 2535 N N . LEU A 1 364 ? 12.758 7.892 -53.556 1.00 88.00 364 LEU A N 1
ATOM 2536 C CA . LEU A 1 364 ? 12.423 6.915 -54.589 1.00 88.00 364 LEU A CA 1
ATOM 2537 C C . LEU A 1 364 ? 13.576 6.786 -55.591 1.00 88.00 364 LEU A C 1
ATOM 2539 O O . LEU A 1 364 ? 14.174 7.794 -55.992 1.00 88.00 364 LEU A O 1
ATOM 2543 N N . THR A 1 365 ? 13.849 5.559 -56.017 1.00 88.75 365 THR A N 1
ATOM 2544 C CA . THR A 1 365 ? 14.823 5.282 -57.077 1.00 88.75 365 THR A CA 1
ATOM 2545 C C . THR A 1 365 ? 14.349 5.850 -58.411 1.00 88.75 365 THR A C 1
ATOM 2547 O O . THR A 1 365 ? 13.155 6.028 -58.670 1.00 88.75 365 THR A O 1
ATOM 2550 N N . PHE A 1 366 ? 15.297 6.216 -59.275 1.00 83.12 366 PHE A N 1
ATOM 2551 C CA . PHE A 1 366 ? 14.994 6.866 -60.546 1.00 83.12 366 PHE A CA 1
ATOM 2552 C C . PHE A 1 366 ? 14.066 6.007 -61.424 1.00 83.12 366 PHE A C 1
ATOM 2554 O O . PHE A 1 366 ? 14.451 4.936 -61.872 1.00 83.12 366 PHE A O 1
ATOM 2561 N N . GLY A 1 367 ? 12.867 6.517 -61.727 1.00 83.50 367 GLY A N 1
ATOM 2562 C CA . GLY A 1 367 ? 11.854 5.813 -62.531 1.00 83.50 367 GLY A CA 1
ATOM 2563 C C . GLY A 1 367 ? 10.692 5.232 -61.716 1.00 83.50 367 GLY A C 1
ATOM 2564 O O . GLY A 1 367 ? 9.643 4.927 -62.288 1.00 83.50 367 GLY A O 1
ATOM 2565 N N . VAL A 1 368 ? 10.824 5.172 -60.389 1.00 83.19 368 VAL A N 1
ATOM 2566 C CA . VAL A 1 368 ? 9.742 4.810 -59.467 1.00 83.19 368 VAL A CA 1
ATOM 2567 C C . VAL A 1 368 ? 8.844 6.030 -59.244 1.00 83.19 368 VAL A C 1
ATOM 2569 O O . VAL A 1 368 ? 9.299 7.103 -58.848 1.00 83.19 368 VAL A O 1
ATOM 2572 N N . THR A 1 369 ? 7.557 5.891 -59.559 1.00 87.62 369 THR A N 1
ATOM 2573 C CA . THR A 1 369 ? 6.538 6.945 -59.436 1.00 87.62 369 THR A CA 1
ATOM 2574 C C . THR A 1 369 ? 5.226 6.331 -58.967 1.00 87.62 369 THR A C 1
ATOM 2576 O O . THR A 1 369 ? 5.012 5.146 -59.190 1.00 87.62 369 THR A O 1
ATOM 2579 N N . GLU A 1 370 ? 4.295 7.128 -58.440 1.00 86.75 370 GLU A N 1
ATOM 2580 C CA . GLU A 1 370 ? 2.961 6.613 -58.075 1.00 86.75 370 GLU A CA 1
ATOM 2581 C C . GLU A 1 370 ? 2.174 6.008 -59.235 1.00 86.75 370 GLU A C 1
ATOM 2583 O O . GLU A 1 370 ? 1.304 5.166 -59.054 1.00 86.75 370 GLU A O 1
ATOM 2588 N N . THR A 1 371 ? 2.473 6.437 -60.460 1.00 80.94 371 THR A N 1
ATOM 2589 C CA . THR A 1 371 ? 1.841 5.863 -61.648 1.00 80.94 371 THR A CA 1
ATOM 2590 C C . THR A 1 371 ? 2.363 4.459 -61.946 1.00 80.94 371 THR A C 1
ATOM 2592 O O . THR A 1 371 ? 1.634 3.659 -62.520 1.00 80.94 371 THR A O 1
ATOM 2595 N N . THR A 1 372 ? 3.618 4.169 -61.590 1.00 80.31 372 THR A N 1
ATOM 2596 C CA . THR A 1 372 ? 4.239 2.855 -61.808 1.00 80.31 372 THR A CA 1
ATOM 2597 C C . THR A 1 372 ? 4.131 1.942 -60.587 1.00 80.31 372 THR A C 1
ATOM 2599 O O . THR A 1 372 ? 4.114 0.733 -60.765 1.00 80.31 372 THR A O 1
ATOM 2602 N N . HIS A 1 373 ? 4.019 2.506 -59.381 1.00 83.06 373 HIS A N 1
ATOM 2603 C CA . HIS A 1 373 ? 3.958 1.790 -58.105 1.00 83.06 373 HIS A CA 1
ATOM 2604 C C . HIS A 1 373 ? 2.995 2.517 -57.146 1.00 83.06 373 HIS A C 1
ATOM 2606 O O . HIS A 1 373 ? 3.448 3.343 -56.351 1.00 83.06 373 HIS A O 1
ATOM 2612 N N . PRO A 1 374 ? 1.677 2.270 -57.240 1.00 80.00 374 PRO A N 1
ATOM 2613 C CA . PRO A 1 374 ? 0.687 2.943 -56.402 1.00 80.00 374 PRO A CA 1
ATOM 2614 C C . PRO A 1 374 ? 0.905 2.674 -54.903 1.00 80.00 374 PRO A C 1
ATOM 2616 O O . PRO A 1 374 ? 1.049 1.527 -54.498 1.00 80.00 374 PRO A O 1
ATOM 2619 N N . GLY A 1 375 ? 0.913 3.726 -54.085 1.00 80.06 375 GLY A N 1
ATOM 2620 C CA . GLY A 1 375 ? 1.158 3.685 -52.638 1.00 80.06 375 GLY A CA 1
ATOM 2621 C C . GLY A 1 375 ? 2.614 3.949 -52.231 1.00 80.06 375 GLY A C 1
ATOM 2622 O O . GLY A 1 375 ? 2.893 4.144 -51.047 1.00 80.06 375 GLY A O 1
ATOM 2623 N N . ILE A 1 376 ? 3.555 4.023 -53.181 1.00 84.94 376 ILE A N 1
ATOM 2624 C CA . ILE A 1 376 ? 4.995 4.080 -52.874 1.00 84.94 376 ILE A CA 1
ATOM 2625 C C . ILE A 1 376 ? 5.435 5.371 -52.159 1.00 84.94 376 ILE A C 1
ATOM 2627 O O . ILE A 1 376 ? 6.403 5.374 -51.403 1.00 84.94 376 ILE A O 1
ATOM 2631 N N . THR A 1 377 ? 4.730 6.485 -52.357 1.00 85.06 377 THR A N 1
ATOM 2632 C CA . THR A 1 377 ? 4.996 7.766 -51.679 1.00 85.06 377 THR A CA 1
ATOM 2633 C C . THR A 1 377 ? 4.538 7.719 -50.230 1.00 85.06 377 THR A C 1
ATOM 2635 O O . THR A 1 377 ? 5.223 8.272 -49.372 1.00 85.06 377 THR A O 1
ATOM 2638 N N . ALA A 1 378 ? 3.406 7.061 -49.953 1.00 77.75 378 ALA A N 1
ATOM 2639 C CA . ALA A 1 378 ? 2.932 6.848 -48.588 1.00 77.75 378 ALA A CA 1
ATOM 2640 C C . ALA A 1 378 ? 3.905 5.938 -47.825 1.00 77.75 378 ALA A C 1
ATOM 2642 O O . ALA A 1 378 ? 4.330 6.292 -46.729 1.00 77.75 378 ALA A O 1
ATOM 2643 N N . MET A 1 379 ? 4.359 4.855 -48.466 1.00 83.06 379 MET A N 1
ATOM 2644 C CA . MET A 1 379 ? 5.389 3.965 -47.927 1.00 83.06 379 MET A CA 1
ATOM 2645 C C . MET A 1 379 ? 6.712 4.705 -47.665 1.00 83.06 379 MET A C 1
ATOM 2647 O O . MET A 1 379 ? 7.268 4.606 -46.577 1.00 83.06 379 MET A O 1
ATOM 2651 N N . LEU A 1 380 ? 7.193 5.529 -48.610 1.00 87.62 380 LEU A N 1
ATOM 2652 C CA . LEU A 1 380 ? 8.394 6.350 -48.401 1.00 87.62 380 LEU A CA 1
ATOM 2653 C C . LEU A 1 380 ? 8.225 7.342 -47.239 1.00 87.62 380 LEU A C 1
ATOM 2655 O O . LEU A 1 380 ? 9.164 7.541 -46.472 1.00 87.62 380 LEU A O 1
ATOM 2659 N N . ALA A 1 381 ? 7.059 7.980 -47.108 1.00 81.88 381 ALA A N 1
ATOM 2660 C CA . ALA A 1 381 ? 6.791 8.914 -46.019 1.00 81.88 381 ALA A CA 1
ATOM 2661 C C . ALA A 1 381 ? 6.789 8.212 -44.651 1.00 81.88 381 ALA A C 1
ATOM 2663 O O . ALA A 1 381 ? 7.439 8.708 -43.731 1.00 81.88 381 ALA A O 1
ATOM 2664 N N . ALA A 1 382 ? 6.130 7.052 -44.545 1.00 75.06 382 ALA A N 1
ATOM 2665 C CA . ALA A 1 382 ? 6.113 6.239 -43.330 1.00 75.06 382 ALA A CA 1
ATOM 2666 C C . ALA A 1 382 ? 7.523 5.759 -42.958 1.00 75.06 382 ALA A C 1
ATOM 2668 O O . ALA A 1 382 ? 7.962 5.927 -41.826 1.00 75.06 382 ALA A O 1
ATOM 2669 N N . TYR A 1 383 ? 8.294 5.285 -43.938 1.00 82.06 383 TYR A N 1
ATOM 2670 C CA . TYR A 1 383 ? 9.663 4.824 -43.711 1.00 82.06 383 TYR A CA 1
ATOM 2671 C C . TYR A 1 383 ? 10.603 5.971 -43.277 1.00 82.06 383 TYR A C 1
ATOM 2673 O O . TYR A 1 383 ? 11.492 5.783 -42.443 1.00 82.06 383 TYR A O 1
ATOM 2681 N N . VAL A 1 384 ? 10.425 7.190 -43.807 1.00 83.12 384 VAL A N 1
ATOM 2682 C CA . VAL A 1 384 ? 11.167 8.385 -43.350 1.00 83.12 384 VAL A CA 1
ATOM 2683 C C . VAL A 1 384 ? 10.798 8.774 -41.915 1.00 83.12 384 VAL A C 1
ATOM 2685 O O . VAL A 1 384 ? 11.701 9.133 -41.156 1.00 83.12 384 VAL A O 1
ATOM 2688 N N . ALA A 1 385 ? 9.514 8.713 -41.549 1.00 76.38 385 ALA A N 1
ATOM 2689 C CA . ALA A 1 385 ? 9.050 8.978 -40.185 1.00 76.38 385 ALA A CA 1
ATOM 2690 C C . ALA A 1 385 ? 9.643 7.962 -39.199 1.00 76.38 385 ALA A C 1
ATOM 2692 O O . ALA A 1 385 ? 10.345 8.360 -38.272 1.00 76.38 385 ALA A O 1
ATOM 2693 N N . ASN A 1 386 ? 9.528 6.672 -39.518 1.00 77.50 386 ASN A N 1
ATOM 2694 C CA . ASN A 1 386 ? 10.082 5.578 -38.730 1.00 77.50 386 ASN A CA 1
ATOM 2695 C C . ASN A 1 386 ? 11.599 5.718 -38.487 1.00 77.50 386 ASN A C 1
ATOM 2697 O O . ASN A 1 386 ? 12.058 5.668 -37.348 1.00 77.50 386 ASN A O 1
ATOM 2701 N N . ASN A 1 387 ? 12.393 6.038 -39.520 1.00 77.31 387 ASN A N 1
ATOM 2702 C CA . ASN A 1 387 ? 13.834 6.285 -39.336 1.00 77.31 387 ASN A CA 1
ATOM 2703 C C . ASN A 1 387 ? 14.133 7.505 -38.452 1.00 77.31 387 ASN A C 1
ATOM 2705 O O . ASN A 1 387 ? 15.145 7.533 -37.746 1.00 77.31 387 ASN A O 1
ATOM 2709 N N . ALA A 1 388 ? 13.300 8.546 -38.519 1.00 78.19 388 ALA A N 1
ATOM 2710 C CA . ALA A 1 388 ? 13.451 9.712 -37.660 1.00 78.19 388 ALA A CA 1
ATOM 2711 C C . ALA A 1 388 ? 13.115 9.373 -36.198 1.00 78.19 388 ALA A C 1
ATOM 2713 O O . ALA A 1 388 ? 13.856 9.800 -35.308 1.00 78.19 388 ALA A O 1
ATOM 2714 N N . ALA A 1 389 ? 12.064 8.582 -35.963 1.00 69.94 389 ALA A N 1
ATOM 2715 C CA . ALA A 1 389 ? 11.688 8.090 -34.642 1.00 69.94 389 ALA A CA 1
ATOM 2716 C C . ALA A 1 389 ? 12.755 7.158 -34.051 1.00 69.94 389 ALA A C 1
ATOM 2718 O O . ALA A 1 389 ? 13.188 7.385 -32.922 1.00 69.94 389 ALA A O 1
ATOM 2719 N N . GLN A 1 390 ? 13.286 6.211 -34.833 1.00 79.25 390 GLN A N 1
ATOM 2720 C CA . GLN A 1 390 ? 14.373 5.326 -34.398 1.00 79.25 390 GLN A CA 1
ATOM 2721 C C . GLN A 1 390 ? 15.600 6.132 -33.969 1.00 79.25 390 GLN A C 1
ATOM 2723 O O . GLN A 1 390 ? 16.139 5.938 -32.884 1.00 79.25 390 GLN A O 1
ATOM 2728 N N . LYS A 1 391 ? 16.009 7.118 -34.775 1.00 80.19 391 LYS A N 1
ATOM 2729 C CA . LYS A 1 391 ? 17.139 7.989 -34.432 1.00 80.19 391 LYS A CA 1
ATOM 2730 C C . LYS A 1 391 ? 16.890 8.807 -33.160 1.00 80.19 391 LYS A C 1
ATOM 2732 O O . LYS A 1 391 ? 17.835 9.076 -32.412 1.00 80.19 391 LYS A O 1
ATOM 2737 N N . ALA A 1 392 ? 15.655 9.254 -32.934 1.00 76.50 392 ALA A N 1
ATOM 2738 C CA . ALA A 1 392 ? 15.280 9.951 -31.708 1.00 76.50 392 ALA A CA 1
ATOM 2739 C C . ALA A 1 392 ? 15.367 9.014 -30.492 1.00 76.50 392 ALA A C 1
ATOM 2741 O O . ALA A 1 392 ? 15.950 9.413 -29.485 1.00 76.50 392 ALA A O 1
ATOM 2742 N N . SER A 1 393 ? 14.891 7.771 -30.630 1.00 73.25 393 SER A N 1
ATOM 2743 C CA . SER A 1 393 ? 15.005 6.712 -29.619 1.00 73.25 393 SER A CA 1
ATOM 2744 C C . SER A 1 393 ? 16.465 6.406 -29.274 1.00 73.25 393 SER A C 1
ATOM 2746 O O . SER A 1 393 ? 16.852 6.465 -28.108 1.00 73.25 393 SER A O 1
ATOM 2748 N N . ASP A 1 394 ? 17.322 6.206 -30.278 1.00 77.69 394 ASP A N 1
ATOM 2749 C CA . ASP A 1 394 ? 18.756 5.949 -30.074 1.00 77.69 394 ASP A CA 1
ATOM 2750 C C . ASP A 1 394 ? 19.458 7.120 -29.357 1.00 77.69 394 ASP A C 1
ATOM 2752 O O . ASP A 1 394 ? 20.311 6.929 -28.482 1.00 77.69 394 ASP A O 1
ATOM 2756 N N . THR A 1 395 ? 19.095 8.357 -29.719 1.00 83.25 395 THR A N 1
ATOM 2757 C CA . THR A 1 395 ? 19.641 9.573 -29.095 1.00 83.25 395 THR A CA 1
ATOM 2758 C C . THR A 1 395 ? 19.224 9.668 -27.629 1.00 83.25 395 THR A C 1
ATOM 2760 O O . THR A 1 395 ? 20.063 9.965 -26.780 1.00 83.25 395 THR A O 1
ATOM 2763 N N . ALA A 1 396 ? 17.954 9.390 -27.327 1.00 72.25 396 ALA A N 1
ATOM 2764 C CA . ALA A 1 396 ? 17.451 9.375 -25.960 1.00 72.25 396 ALA A CA 1
ATOM 2765 C C . ALA A 1 396 ? 18.125 8.275 -25.124 1.00 72.25 396 ALA A C 1
ATOM 2767 O O . ALA A 1 396 ? 18.541 8.541 -23.999 1.00 72.25 396 ALA A O 1
ATOM 2768 N N . GLY A 1 397 ? 18.315 7.073 -25.687 1.00 72.38 397 GLY A N 1
ATOM 2769 C CA . GLY A 1 397 ? 18.989 5.966 -24.997 1.00 72.38 397 GLY A CA 1
ATOM 2770 C C . GLY A 1 397 ? 20.449 6.278 -24.658 1.00 72.38 397 GLY A C 1
ATOM 2771 O O . GLY A 1 397 ? 20.938 5.928 -23.581 1.00 72.38 397 GLY A O 1
ATOM 2772 N N . THR A 1 398 ? 21.134 7.004 -25.546 1.00 82.31 398 THR A N 1
ATOM 2773 C CA . THR A 1 398 ? 22.500 7.482 -25.291 1.00 82.31 398 THR A CA 1
ATOM 2774 C C . THR A 1 398 ? 22.527 8.514 -24.159 1.00 82.31 398 THR A C 1
ATOM 2776 O O . THR A 1 398 ? 23.342 8.385 -23.250 1.00 82.31 398 THR A O 1
ATOM 2779 N N . ASP A 1 399 ? 21.623 9.504 -24.170 1.00 76.69 399 ASP A N 1
ATOM 2780 C CA . ASP A 1 399 ? 21.558 10.527 -23.113 1.00 76.69 399 ASP A CA 1
ATOM 2781 C C . ASP A 1 399 ? 21.239 9.903 -21.743 1.00 76.69 399 ASP A C 1
ATOM 2783 O O . ASP A 1 399 ? 21.909 10.219 -20.763 1.00 76.69 399 ASP A O 1
ATOM 2787 N N . ALA A 1 400 ? 20.304 8.946 -21.673 1.00 72.31 400 ALA A N 1
ATOM 2788 C CA . ALA A 1 400 ? 20.002 8.209 -20.442 1.00 72.31 400 ALA A CA 1
ATOM 2789 C C . ALA A 1 400 ? 21.231 7.466 -19.887 1.00 72.31 400 ALA A C 1
ATOM 2791 O O . ALA A 1 400 ? 21.538 7.581 -18.699 1.00 72.31 400 ALA A O 1
ATOM 2792 N N . SER A 1 401 ? 21.989 6.787 -20.755 1.00 70.88 401 SER A N 1
ATOM 2793 C CA . SER A 1 401 ? 23.228 6.095 -20.368 1.00 70.88 401 SER A CA 1
ATOM 2794 C C . SER A 1 401 ? 24.287 7.066 -19.819 1.00 70.88 401 SER A C 1
ATOM 2796 O O . SER A 1 401 ? 24.922 6.787 -18.800 1.00 70.88 401 SER A O 1
ATOM 2798 N N . ASP A 1 402 ? 24.445 8.237 -20.445 1.00 76.31 402 ASP A N 1
ATOM 2799 C CA . ASP A 1 402 ? 25.372 9.281 -19.991 1.00 76.31 402 ASP A CA 1
ATOM 2800 C C . ASP A 1 402 ? 24.948 9.891 -18.637 1.00 76.31 402 ASP A C 1
ATOM 2802 O O . ASP A 1 402 ? 25.800 10.210 -17.795 1.00 76.31 402 ASP A O 1
ATOM 2806 N N . LYS A 1 403 ? 23.637 10.057 -18.396 1.00 78.69 403 LYS A N 1
ATOM 2807 C CA . LYS A 1 403 ? 23.109 10.530 -17.101 1.00 78.69 403 LYS A CA 1
ATOM 2808 C C . LYS A 1 403 ? 23.276 9.496 -15.997 1.00 78.69 403 LYS A C 1
ATOM 2810 O O . LYS A 1 403 ? 23.677 9.886 -14.902 1.00 78.69 403 LYS A O 1
ATOM 2815 N N . LEU A 1 404 ? 23.055 8.215 -16.288 1.00 71.38 404 LEU A N 1
ATOM 2816 C CA . LEU A 1 404 ? 23.277 7.123 -15.339 1.00 71.38 404 LEU A CA 1
ATOM 2817 C C . LEU A 1 404 ? 24.738 7.092 -14.882 1.00 71.38 404 LEU A C 1
ATOM 2819 O O . LEU A 1 404 ? 25.013 7.120 -13.685 1.00 71.38 404 LEU A O 1
ATOM 2823 N N . LEU A 1 405 ? 25.677 7.153 -15.831 1.00 71.31 405 LEU A N 1
ATOM 2824 C CA . LEU A 1 405 ? 27.104 7.209 -15.518 1.00 71.31 405 LEU A CA 1
ATOM 2825 C C . LEU A 1 405 ? 27.465 8.454 -14.687 1.00 71.31 405 LEU A C 1
ATOM 2827 O O . LEU A 1 405 ? 28.299 8.386 -13.786 1.00 71.31 405 LEU A O 1
ATOM 2831 N N . SER A 1 406 ? 26.838 9.599 -14.970 1.00 71.81 406 SER A N 1
ATOM 2832 C CA . SER A 1 406 ? 27.056 10.837 -14.208 1.00 71.81 406 SER A CA 1
ATOM 2833 C C . SER A 1 406 ? 26.544 10.739 -12.766 1.00 71.81 406 SER A C 1
ATOM 2835 O O . SER A 1 406 ? 27.214 11.236 -11.863 1.00 71.81 406 SER A O 1
ATOM 2837 N N . ALA A 1 407 ? 25.389 10.099 -12.548 1.00 69.25 407 ALA A N 1
ATOM 2838 C CA . ALA A 1 407 ? 24.839 9.844 -11.217 1.00 69.25 407 ALA A CA 1
ATOM 2839 C C . ALA A 1 407 ? 25.742 8.889 -10.419 1.00 69.25 407 ALA A C 1
ATOM 2841 O O . ALA A 1 407 ? 26.143 9.218 -9.305 1.00 69.25 407 ALA A O 1
ATOM 2842 N N . GLN A 1 408 ? 26.173 7.785 -11.038 1.00 71.00 408 GLN A N 1
ATOM 2843 C CA . GLN A 1 408 ? 27.094 6.816 -10.430 1.00 71.00 408 GLN A CA 1
ATOM 2844 C C . GLN A 1 408 ? 28.441 7.445 -10.036 1.00 71.00 408 GLN A C 1
ATOM 2846 O O . GLN A 1 408 ? 29.011 7.102 -9.009 1.00 71.00 408 GLN A O 1
ATOM 2851 N N . LEU A 1 409 ? 28.967 8.395 -10.819 1.00 68.38 409 LEU A N 1
ATOM 2852 C CA . LEU A 1 409 ? 30.244 9.059 -10.514 1.00 68.38 409 LEU A CA 1
ATOM 2853 C C . LEU A 1 409 ? 30.171 10.076 -9.360 1.00 68.38 409 LEU A C 1
ATOM 2855 O O . LEU A 1 409 ? 31.205 10.363 -8.751 1.00 68.38 409 LEU A O 1
ATOM 2859 N N . LEU A 1 410 ? 28.997 10.650 -9.076 1.00 67.88 410 LEU A N 1
ATOM 2860 C CA . LEU A 1 410 ? 28.806 11.612 -7.979 1.00 67.88 410 LEU A CA 1
ATOM 2861 C C . LEU A 1 410 ? 28.865 10.934 -6.606 1.00 67.88 410 LEU A C 1
ATOM 2863 O O . LEU A 1 410 ? 29.440 11.499 -5.676 1.00 67.88 410 LEU A O 1
ATOM 2867 N N . ASP A 1 411 ? 28.356 9.709 -6.520 1.00 58.66 411 ASP A N 1
ATOM 2868 C CA . ASP A 1 411 ? 28.333 8.898 -5.304 1.00 58.66 411 ASP A CA 1
ATOM 2869 C C . ASP A 1 411 ? 29.754 8.523 -4.821 1.00 58.66 411 ASP A C 1
ATOM 2871 O O . ASP A 1 411 ? 30.158 8.785 -3.684 1.00 58.66 411 ASP A O 1
ATOM 2875 N N . VAL A 1 412 ? 30.619 8.093 -5.747 1.00 54.06 412 VAL A N 1
ATOM 2876 C CA . VAL A 1 412 ? 32.026 7.767 -5.437 1.00 54.06 412 VAL A CA 1
ATOM 2877 C C . VAL A 1 412 ? 32.826 9.000 -4.976 1.00 54.06 412 VAL A C 1
ATOM 2879 O O . VAL A 1 412 ? 33.798 8.879 -4.226 1.00 54.06 412 VAL A O 1
ATOM 2882 N N . GLY A 1 413 ? 32.440 10.205 -5.409 1.00 55.88 413 GLY A N 1
ATOM 2883 C CA . GLY A 1 413 ? 33.119 11.456 -5.061 1.00 55.88 413 GLY A CA 1
ATOM 2884 C C . GLY A 1 413 ? 32.972 11.842 -3.588 1.00 55.88 413 GLY A C 1
ATOM 2885 O O . GLY A 1 413 ? 33.956 12.241 -2.961 1.00 55.88 413 GLY A O 1
ATOM 2886 N N . ALA A 1 414 ? 31.774 11.675 -3.020 1.00 54.81 414 ALA A N 1
ATOM 2887 C CA . ALA A 1 414 ? 31.499 11.978 -1.616 1.00 54.81 414 ALA A CA 1
ATOM 2888 C C . ALA A 1 414 ? 32.218 10.994 -0.676 1.00 54.81 414 ALA A C 1
ATOM 2890 O O . ALA A 1 414 ? 32.878 11.418 0.280 1.00 54.81 414 ALA A O 1
ATOM 2891 N N . ALA A 1 415 ? 32.197 9.699 -1.009 1.00 52.06 415 ALA A N 1
ATOM 2892 C CA . ALA A 1 415 ? 32.952 8.671 -0.296 1.00 52.06 415 ALA A CA 1
ATOM 2893 C C . ALA A 1 415 ? 34.474 8.921 -0.370 1.00 52.06 415 ALA A C 1
ATOM 2895 O O . ALA A 1 415 ? 35.164 8.906 0.653 1.00 52.06 415 ALA A O 1
ATOM 2896 N N . ALA A 1 416 ? 35.006 9.253 -1.553 1.00 50.53 416 ALA A N 1
ATOM 2897 C CA . ALA A 1 416 ? 36.429 9.546 -1.743 1.00 50.53 416 ALA A CA 1
ATOM 2898 C C . ALA A 1 416 ? 36.898 10.828 -1.023 1.00 50.53 416 ALA A C 1
ATOM 2900 O O . ALA A 1 416 ? 38.058 10.922 -0.598 1.00 50.53 416 ALA A O 1
ATOM 2901 N N . ASP A 1 417 ? 36.026 11.825 -0.872 1.00 55.16 417 ASP A N 1
ATOM 2902 C CA . ASP A 1 417 ? 36.328 13.055 -0.136 1.00 55.16 417 ASP A CA 1
ATOM 2903 C C . ASP A 1 417 ? 36.267 12.849 1.388 1.00 55.16 417 ASP A C 1
ATOM 2905 O O . ASP A 1 417 ? 37.118 13.389 2.108 1.00 55.16 417 ASP A O 1
ATOM 2909 N N . ALA A 1 418 ? 35.383 11.973 1.883 1.00 52.53 418 ALA A N 1
ATOM 2910 C CA . ALA A 1 418 ? 35.410 11.494 3.267 1.00 52.53 418 ALA A CA 1
ATOM 2911 C C . ALA A 1 418 ? 36.711 10.727 3.574 1.00 52.53 418 ALA A C 1
ATOM 2913 O O . ALA A 1 418 ? 37.380 11.011 4.573 1.00 52.53 418 ALA A O 1
ATOM 2914 N N . THR A 1 419 ? 37.160 9.847 2.668 1.00 52.59 419 THR A N 1
ATOM 2915 C CA . THR A 1 419 ? 38.456 9.158 2.800 1.00 52.59 419 THR A CA 1
ATOM 2916 C C . THR A 1 419 ? 39.631 10.146 2.797 1.00 52.59 419 THR A C 1
ATOM 2918 O O . THR A 1 419 ? 40.547 10.031 3.614 1.00 52.59 419 THR A O 1
ATOM 2921 N N . ARG A 1 420 ? 39.611 11.176 1.935 1.00 52.38 420 ARG A N 1
ATOM 2922 C CA . ARG A 1 420 ? 40.651 12.226 1.914 1.00 52.38 420 ARG A CA 1
ATOM 2923 C C . ARG A 1 420 ? 40.687 13.066 3.192 1.00 52.38 420 ARG A C 1
ATOM 2925 O O . ARG A 1 420 ? 41.775 13.457 3.617 1.00 52.38 420 ARG A O 1
ATOM 2932 N N . SER A 1 421 ? 39.540 13.314 3.823 1.00 47.62 421 SER A N 1
ATOM 2933 C CA . SER A 1 421 ? 39.454 14.005 5.117 1.00 47.62 421 SER A CA 1
ATOM 2934 C C . SER A 1 421 ? 40.094 13.185 6.249 1.00 47.62 421 SER A C 1
ATOM 2936 O O . SER A 1 421 ? 40.878 13.717 7.040 1.00 47.62 421 SER A O 1
ATOM 2938 N N . ILE A 1 422 ? 39.862 11.868 6.262 1.00 51.75 422 ILE A N 1
ATOM 2939 C CA . ILE A 1 422 ? 40.461 10.928 7.226 1.00 51.75 422 ILE A CA 1
ATOM 2940 C C . ILE A 1 422 ? 41.984 10.836 7.040 1.00 51.75 422 ILE A C 1
ATOM 2942 O O . ILE A 1 422 ? 42.737 10.917 8.012 1.00 51.75 422 ILE A O 1
ATOM 2946 N N . VAL A 1 423 ? 42.466 10.775 5.794 1.00 50.34 423 VAL A N 1
ATOM 2947 C CA . VAL A 1 423 ? 43.909 10.821 5.484 1.00 50.34 423 VAL A CA 1
ATOM 2948 C C . VAL A 1 423 ? 44.533 12.154 5.924 1.00 50.34 423 VAL A C 1
ATOM 2950 O O . VAL A 1 423 ? 45.637 12.178 6.473 1.00 50.34 423 VAL A O 1
ATOM 2953 N N . GLY A 1 424 ? 43.812 13.269 5.764 1.00 46.22 424 GLY A N 1
ATOM 2954 C CA . GLY A 1 424 ? 44.219 14.576 6.283 1.00 46.22 424 GLY A CA 1
ATOM 2955 C C . GLY A 1 424 ? 44.371 14.590 7.809 1.00 46.22 424 GLY A C 1
ATOM 2956 O O . GLY A 1 424 ? 45.366 15.107 8.321 1.00 46.22 424 GLY A O 1
ATOM 2957 N N . ALA A 1 425 ? 43.449 13.959 8.539 1.00 44.12 425 ALA A N 1
ATOM 2958 C CA . ALA A 1 425 ? 43.520 13.835 9.994 1.00 44.12 425 ALA A CA 1
ATOM 2959 C C . ALA A 1 425 ? 44.707 12.963 10.453 1.00 44.12 425 ALA A C 1
ATOM 2961 O O . ALA A 1 425 ? 45.446 13.367 11.356 1.00 44.12 425 ALA A O 1
ATOM 2962 N N . LEU A 1 426 ? 44.968 11.839 9.772 1.00 43.41 426 LEU A N 1
ATOM 2963 C CA . LEU A 1 426 ? 46.102 10.939 10.041 1.00 43.41 426 LEU A CA 1
ATOM 2964 C C . LEU A 1 426 ? 47.470 11.622 9.880 1.00 43.41 426 LEU A C 1
ATOM 2966 O O . LEU A 1 426 ? 48.391 11.331 10.638 1.00 43.41 426 LEU A O 1
ATOM 2970 N N . THR A 1 427 ? 47.607 12.593 8.971 1.00 45.31 427 THR A N 1
ATOM 2971 C CA . THR A 1 427 ? 48.872 13.342 8.811 1.00 45.31 427 THR A CA 1
ATOM 2972 C C . THR A 1 427 ? 49.161 14.372 9.912 1.00 45.31 427 THR A C 1
ATOM 2974 O O . THR A 1 427 ? 50.269 14.905 9.967 1.00 45.31 427 THR A O 1
ATOM 2977 N N . THR A 1 428 ? 48.205 14.658 10.804 1.00 43.56 428 THR A N 1
ATOM 2978 C CA . THR A 1 428 ? 48.368 15.666 11.876 1.00 43.56 428 THR A CA 1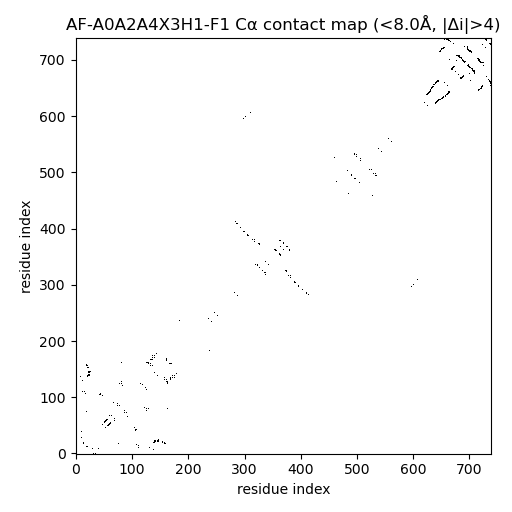
ATOM 2979 C C . THR A 1 428 ? 48.434 15.081 13.288 1.00 43.56 428 THR A C 1
ATOM 2981 O O . THR A 1 428 ? 48.755 15.805 14.234 1.00 43.56 428 THR A O 1
ATOM 2984 N N . GLY A 1 429 ? 48.197 13.773 13.441 1.00 40.19 429 GLY A N 1
ATOM 2985 C CA . GLY A 1 429 ? 48.460 13.048 14.681 1.00 40.19 429 GLY A CA 1
ATOM 2986 C C . GLY A 1 429 ? 49.964 12.988 14.937 1.00 40.19 429 GLY A C 1
ATOM 2987 O O . GLY A 1 429 ? 50.710 12.439 14.134 1.00 40.19 429 GLY A O 1
ATOM 2988 N N . ALA A 1 430 ? 50.410 13.608 16.028 1.00 45.06 430 ALA A N 1
ATOM 2989 C CA . ALA A 1 430 ? 51.812 13.764 16.392 1.00 45.06 430 ALA A CA 1
ATOM 2990 C C . ALA A 1 430 ? 52.557 12.419 16.450 1.00 45.06 430 ALA A C 1
ATOM 2992 O O . ALA A 1 430 ? 52.535 11.724 17.465 1.00 45.06 430 ALA A O 1
ATOM 2993 N N . VAL A 1 431 ? 53.255 12.085 15.365 1.00 41.34 431 VAL A N 1
ATOM 2994 C CA . VAL A 1 431 ? 54.374 11.147 15.404 1.00 41.34 431 VAL A CA 1
ATOM 2995 C C . VAL A 1 431 ? 55.423 11.797 16.303 1.00 41.34 431 VAL A C 1
ATOM 2997 O O . VAL A 1 431 ? 55.811 12.945 16.075 1.00 41.34 431 VAL A O 1
ATOM 3000 N N . ASP A 1 432 ? 55.784 11.106 17.379 1.00 44.03 432 ASP A N 1
ATOM 3001 C CA . ASP A 1 432 ? 56.777 11.536 18.360 1.00 44.03 432 ASP A CA 1
ATOM 3002 C C . ASP A 1 432 ? 58.019 12.119 17.657 1.00 44.03 432 ASP A C 1
ATOM 3004 O O . ASP A 1 432 ? 58.523 11.541 16.691 1.00 44.03 432 ASP A O 1
ATOM 3008 N N . ALA A 1 433 ? 58.489 13.285 18.109 1.00 50.25 433 ALA A N 1
ATOM 3009 C CA . ALA A 1 433 ? 59.504 14.098 17.425 1.00 50.25 433 ALA A CA 1
ATOM 3010 C C . ALA A 1 433 ? 60.897 13.436 17.357 1.00 50.25 433 ALA A C 1
ATOM 3012 O O . ALA A 1 433 ? 61.827 14.016 16.796 1.00 50.25 433 ALA A O 1
ATOM 3013 N N . ASP A 1 434 ? 61.027 12.236 17.921 1.00 50.16 434 ASP A N 1
ATOM 3014 C CA . ASP A 1 434 ? 62.254 11.454 18.002 1.00 50.16 434 ASP A CA 1
ATOM 3015 C C . ASP A 1 434 ? 62.382 10.381 16.895 1.00 50.16 434 ASP A C 1
ATOM 3017 O O . ASP A 1 434 ? 63.406 9.696 16.832 1.00 50.16 434 ASP A O 1
ATOM 3021 N N . PHE A 1 435 ? 61.401 10.231 15.989 1.00 44.69 435 PHE A N 1
ATOM 3022 C CA . PHE A 1 435 ? 61.520 9.312 14.846 1.00 44.69 435 PHE A CA 1
ATOM 3023 C C . PHE A 1 435 ? 62.163 9.979 13.614 1.00 44.69 435 PHE A C 1
ATOM 3025 O O . PHE A 1 435 ? 61.725 11.055 13.202 1.00 44.69 435 PHE A O 1
ATOM 3032 N N . PRO A 1 436 ? 63.169 9.341 12.976 1.00 52.41 436 PRO A N 1
ATOM 3033 C CA . PRO A 1 436 ? 63.798 9.875 11.775 1.00 52.41 436 PRO A CA 1
ATOM 3034 C C . PRO A 1 436 ? 62.808 9.892 10.606 1.00 52.41 436 PRO A C 1
ATOM 3036 O O . PRO A 1 436 ? 62.172 8.890 10.279 1.00 52.41 436 PRO A O 1
ATOM 3039 N N . THR A 1 437 ? 62.693 11.041 9.952 1.00 64.12 437 THR A N 1
ATOM 3040 C CA . THR A 1 437 ? 61.856 11.237 8.767 1.00 64.12 437 THR A CA 1
ATOM 3041 C C . THR A 1 437 ? 62.350 10.394 7.585 1.00 64.12 437 THR A C 1
ATOM 3043 O O . THR A 1 437 ? 63.537 10.084 7.476 1.00 64.12 437 THR A O 1
ATOM 3046 N N . GLN A 1 438 ? 61.470 10.092 6.621 1.00 54.00 438 GLN A N 1
ATOM 3047 C CA . GLN A 1 438 ? 61.846 9.433 5.356 1.00 54.00 438 GLN A CA 1
ATOM 3048 C C . GLN A 1 438 ? 63.038 10.134 4.677 1.00 54.00 438 GLN A C 1
ATOM 3050 O O . GLN A 1 438 ? 63.920 9.483 4.116 1.00 54.00 438 GLN A O 1
ATOM 3055 N N . ALA A 1 439 ? 63.082 11.468 4.751 1.00 63.31 439 ALA A N 1
ATOM 3056 C CA . ALA A 1 439 ? 64.171 12.271 4.210 1.00 63.31 439 ALA A CA 1
ATOM 3057 C C . ALA A 1 439 ? 65.493 12.045 4.963 1.00 63.31 439 ALA A C 1
ATOM 3059 O O . ALA A 1 439 ? 66.540 11.975 4.326 1.00 63.31 439 ALA A O 1
ATOM 3060 N N . GLU A 1 440 ? 65.459 11.891 6.287 1.00 62.94 440 GLU A N 1
ATOM 3061 C CA . GLU A 1 440 ? 66.638 11.582 7.105 1.00 62.94 440 GLU A CA 1
ATOM 3062 C C . GLU A 1 440 ? 67.129 10.149 6.892 1.00 62.94 440 GLU A C 1
ATOM 3064 O O . GLU A 1 440 ? 68.335 9.945 6.784 1.00 62.94 440 GLU A O 1
ATOM 3069 N N . ILE A 1 441 ? 66.220 9.179 6.739 1.00 56.97 441 ILE A N 1
ATOM 3070 C CA . ILE A 1 441 ? 66.563 7.793 6.378 1.00 56.97 441 ILE A CA 1
ATOM 3071 C C . ILE A 1 441 ? 67.242 7.765 5.004 1.00 56.97 441 ILE A C 1
ATOM 3073 O O . ILE A 1 441 ? 68.346 7.242 4.871 1.00 56.97 441 ILE A O 1
ATOM 3077 N N . THR A 1 442 ? 66.638 8.420 4.008 1.00 64.62 442 THR A N 1
ATOM 3078 C CA . THR A 1 442 ? 67.191 8.500 2.644 1.00 64.62 442 THR A CA 1
ATOM 3079 C C . THR A 1 442 ? 68.541 9.227 2.629 1.00 64.62 442 THR A C 1
ATOM 3081 O O . THR A 1 442 ? 69.462 8.835 1.915 1.00 64.62 442 THR A O 1
ATOM 3084 N N . ALA A 1 443 ? 68.697 10.287 3.430 1.00 65.75 443 ALA A N 1
ATOM 3085 C CA . ALA A 1 443 ? 69.956 11.018 3.542 1.00 65.75 443 ALA A CA 1
ATOM 3086 C C . ALA A 1 443 ? 71.052 10.196 4.239 1.00 65.75 443 ALA A C 1
ATOM 3088 O O . ALA A 1 443 ? 72.218 10.282 3.852 1.00 65.75 443 ALA A O 1
ATOM 3089 N N . HIS A 1 444 ? 70.693 9.398 5.246 1.00 61.44 444 HIS A N 1
ATOM 3090 C CA . HIS A 1 444 ? 71.620 8.504 5.934 1.00 61.44 444 HIS A CA 1
ATOM 3091 C C . HIS A 1 444 ? 72.077 7.360 5.019 1.00 61.44 444 HIS A C 1
ATOM 3093 O O . HIS A 1 444 ? 73.272 7.082 4.942 1.00 61.44 444 HIS A O 1
ATOM 3099 N N . GLU A 1 445 ? 71.154 6.761 4.262 1.00 60.69 445 GLU A N 1
ATOM 3100 C CA . GLU A 1 4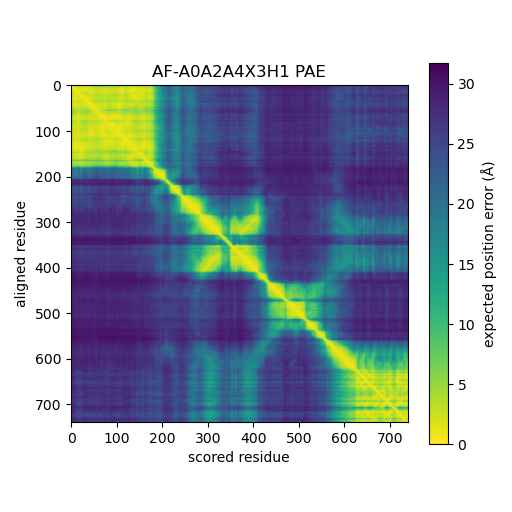45 ? 71.444 5.739 3.251 1.00 60.69 445 GLU A CA 1
ATOM 3101 C C . GLU A 1 445 ? 72.366 6.281 2.148 1.00 60.69 445 GLU A C 1
ATOM 3103 O O . GLU A 1 445 ? 73.424 5.713 1.880 1.00 60.69 445 GLU A O 1
ATOM 3108 N N . ALA A 1 446 ? 72.053 7.455 1.589 1.00 66.50 446 ALA A N 1
ATOM 3109 C CA . ALA A 1 446 ? 72.917 8.112 0.608 1.00 66.50 446 ALA A CA 1
ATOM 3110 C C . ALA A 1 446 ? 74.310 8.452 1.179 1.00 66.50 446 ALA A C 1
ATOM 3112 O O . ALA A 1 446 ? 75.315 8.403 0.461 1.00 66.50 446 ALA A O 1
ATOM 3113 N N . GLY A 1 447 ? 74.382 8.792 2.470 1.00 66.00 447 GLY A N 1
ATOM 3114 C CA . GLY A 1 447 ? 75.627 9.053 3.188 1.00 66.00 447 GLY A CA 1
ATOM 3115 C C . GLY A 1 447 ? 76.498 7.807 3.361 1.00 66.00 447 GLY A C 1
ATOM 3116 O O . GLY A 1 447 ? 77.709 7.891 3.148 1.00 66.00 447 GLY A O 1
ATOM 3117 N N . LEU A 1 448 ? 75.892 6.662 3.690 1.00 61.56 448 LEU A N 1
ATOM 3118 C CA . LEU A 1 448 ? 76.577 5.370 3.786 1.00 61.56 448 LEU A CA 1
ATOM 3119 C C . LEU A 1 448 ? 77.117 4.926 2.425 1.00 61.56 448 LEU A C 1
ATOM 3121 O O . LEU A 1 448 ? 78.316 4.675 2.320 1.00 61.56 448 LEU A O 1
ATOM 3125 N N . ILE A 1 449 ? 76.284 4.977 1.377 1.00 65.56 449 ILE A N 1
ATOM 3126 C CA . ILE A 1 449 ? 76.696 4.671 -0.002 1.00 65.56 449 ILE A CA 1
ATOM 3127 C C . ILE A 1 449 ? 77.895 5.545 -0.388 1.00 65.56 449 ILE A C 1
ATOM 3129 O O . ILE A 1 449 ? 78.938 5.046 -0.795 1.00 65.56 449 ILE A O 1
ATOM 3133 N N . THR A 1 450 ? 77.808 6.861 -0.174 1.00 67.81 450 THR A N 1
ATOM 3134 C CA . THR A 1 450 ? 78.899 7.788 -0.520 1.00 67.81 450 THR A CA 1
ATOM 3135 C C . THR A 1 450 ? 80.189 7.494 0.257 1.00 67.81 450 THR A C 1
ATOM 3137 O O . THR A 1 450 ? 81.288 7.606 -0.293 1.00 67.81 450 THR A O 1
ATOM 3140 N N . ALA A 1 451 ? 80.103 7.158 1.547 1.00 62.09 451 ALA A N 1
ATOM 3141 C CA . ALA A 1 451 ? 81.275 6.827 2.358 1.00 62.09 451 ALA A CA 1
ATOM 3142 C C . ALA A 1 451 ? 81.960 5.545 1.859 1.00 62.09 451 ALA A C 1
ATOM 3144 O O . ALA A 1 451 ? 83.190 5.495 1.773 1.00 62.09 451 ALA A O 1
ATOM 3145 N N . GLU A 1 452 ? 81.166 4.557 1.463 1.00 58.94 452 GLU A N 1
ATOM 3146 C CA . GLU A 1 452 ? 81.630 3.288 0.919 1.00 58.94 452 GLU A CA 1
ATOM 3147 C C . GLU A 1 452 ? 82.281 3.456 -0.464 1.00 58.94 452 GLU A C 1
ATOM 3149 O O . GLU A 1 452 ? 83.402 2.992 -0.684 1.00 58.94 452 GLU A O 1
ATOM 3154 N N . GLU A 1 453 ? 81.659 4.220 -1.371 1.00 66.88 453 GLU A N 1
ATOM 3155 C CA . GLU A 1 453 ? 82.228 4.520 -2.692 1.00 66.88 453 GLU A CA 1
ATOM 3156 C C . GLU A 1 453 ? 83.585 5.232 -2.592 1.00 66.88 453 GLU A C 1
ATOM 3158 O O . GLU A 1 453 ? 84.506 4.956 -3.368 1.00 66.88 453 GLU A O 1
ATOM 3163 N N . ASN A 1 454 ? 83.736 6.122 -1.608 1.00 66.12 454 ASN A N 1
ATOM 3164 C CA . ASN A 1 454 ? 85.002 6.800 -1.341 1.00 66.12 454 ASN A CA 1
ATOM 3165 C C . ASN A 1 454 ? 86.065 5.845 -0.771 1.00 66.12 454 ASN A C 1
ATOM 3167 O O . ASN A 1 454 ? 87.235 5.947 -1.151 1.00 66.12 454 ASN A O 1
ATOM 3171 N N . GLY A 1 455 ? 85.677 4.909 0.103 1.00 65.00 455 GLY A N 1
ATOM 3172 C CA . GLY A 1 455 ? 86.561 3.849 0.601 1.00 65.00 455 GLY A CA 1
ATOM 3173 C C . GLY A 1 455 ? 87.056 2.936 -0.526 1.00 65.00 455 GLY A C 1
ATOM 3174 O O . GLY A 1 455 ? 88.261 2.701 -0.650 1.00 65.00 455 GLY A O 1
ATOM 3175 N N . ARG A 1 456 ? 86.145 2.525 -1.418 1.00 62.25 456 ARG A N 1
ATOM 3176 C CA . ARG A 1 456 ? 86.436 1.734 -2.625 1.00 62.25 456 ARG A CA 1
ATOM 3177 C C . ARG A 1 456 ? 87.432 2.444 -3.542 1.00 62.25 456 ARG A C 1
ATOM 3179 O O . ARG A 1 456 ? 88.447 1.866 -3.931 1.00 62.25 456 ARG A O 1
ATOM 3186 N N . ALA A 1 457 ? 87.184 3.717 -3.850 1.00 66.75 457 ALA A N 1
ATOM 3187 C CA . ALA A 1 457 ? 88.068 4.506 -4.706 1.00 66.75 457 ALA A CA 1
ATOM 3188 C C . ALA A 1 457 ? 89.481 4.662 -4.113 1.00 66.75 457 ALA A C 1
ATOM 3190 O O . ALA A 1 457 ? 90.466 4.629 -4.856 1.00 66.75 457 ALA A O 1
ATOM 3191 N N . ALA A 1 458 ? 89.594 4.799 -2.787 1.00 67.75 458 ALA A N 1
ATOM 3192 C CA . ALA A 1 458 ? 90.879 4.889 -2.099 1.00 67.75 458 ALA A CA 1
ATOM 3193 C C . ALA A 1 458 ? 91.664 3.567 -2.158 1.00 67.75 458 ALA A C 1
ATOM 3195 O O . ALA A 1 458 ? 92.840 3.580 -2.521 1.00 67.75 458 ALA A O 1
ATOM 3196 N N . LEU A 1 459 ? 91.013 2.427 -1.897 1.00 66.19 459 LEU A N 1
ATOM 3197 C CA . LEU A 1 459 ? 91.658 1.110 -1.947 1.00 66.19 459 LEU A CA 1
ATOM 3198 C C . LEU A 1 459 ? 92.178 0.779 -3.357 1.00 66.19 459 LEU A C 1
ATOM 3200 O O . LEU A 1 459 ? 93.318 0.339 -3.515 1.00 66.19 459 LEU A O 1
ATOM 3204 N N . ILE A 1 460 ? 91.381 1.056 -4.395 1.00 66.38 460 ILE A N 1
ATOM 3205 C CA . ILE A 1 460 ? 91.789 0.866 -5.796 1.00 66.38 460 ILE A CA 1
ATOM 3206 C C . ILE A 1 460 ? 92.986 1.759 -6.142 1.00 66.38 460 ILE A C 1
ATOM 3208 O O . ILE A 1 460 ? 93.929 1.314 -6.809 1.00 66.38 460 ILE A O 1
ATOM 3212 N N . ALA A 1 461 ? 92.978 3.016 -5.688 1.00 68.44 461 ALA A N 1
ATOM 3213 C CA . ALA A 1 461 ? 94.087 3.937 -5.908 1.00 68.44 461 ALA A CA 1
ATOM 3214 C C . ALA A 1 461 ? 95.380 3.441 -5.237 1.00 68.44 461 ALA A C 1
ATOM 3216 O O . ALA A 1 461 ? 96.435 3.459 -5.878 1.00 68.44 461 ALA A O 1
ATOM 3217 N N . ASP A 1 462 ? 95.293 2.937 -4.005 1.00 69.69 462 ASP A N 1
ATOM 3218 C CA . ASP A 1 462 ? 96.435 2.421 -3.247 1.00 69.69 462 ASP A CA 1
ATOM 3219 C C . ASP A 1 462 ? 97.016 1.143 -3.872 1.00 69.69 462 ASP A C 1
ATOM 3221 O O . ASP A 1 462 ? 98.231 1.055 -4.069 1.00 69.69 462 ASP A O 1
ATOM 3225 N N . ILE A 1 463 ? 96.169 0.197 -4.296 1.00 63.81 463 ILE A N 1
ATOM 3226 C CA . ILE A 1 463 ? 96.596 -1.011 -5.027 1.00 63.81 463 ILE A CA 1
ATOM 3227 C C . ILE A 1 463 ? 97.258 -0.628 -6.361 1.00 63.81 463 ILE A C 1
ATOM 3229 O O . ILE A 1 463 ? 98.299 -1.170 -6.744 1.00 63.81 463 ILE A O 1
ATOM 3233 N N . THR A 1 464 ? 96.696 0.351 -7.073 1.00 66.62 464 THR A N 1
ATOM 3234 C CA . THR A 1 464 ? 97.234 0.809 -8.362 1.00 66.62 464 THR A CA 1
ATOM 3235 C C . THR A 1 464 ? 98.592 1.497 -8.207 1.00 66.62 464 THR A C 1
ATOM 3237 O O . THR A 1 464 ? 99.457 1.344 -9.081 1.00 66.62 464 THR A O 1
ATOM 3240 N N . ALA A 1 465 ? 98.793 2.216 -7.098 1.00 66.38 465 ALA A N 1
ATOM 3241 C CA . ALA A 1 465 ? 100.012 2.951 -6.777 1.00 66.38 465 ALA A CA 1
ATOM 3242 C C . ALA A 1 465 ? 101.209 2.051 -6.423 1.00 66.38 465 ALA A C 1
ATOM 3244 O O . ALA A 1 465 ? 102.346 2.532 -6.437 1.00 66.38 465 ALA A O 1
ATOM 3245 N N . VAL A 1 466 ? 101.000 0.753 -6.169 1.00 69.69 466 VAL A N 1
ATOM 3246 C CA . VAL A 1 466 ? 102.097 -0.207 -5.993 1.00 69.69 466 VAL A CA 1
ATOM 3247 C C . VAL A 1 466 ? 102.872 -0.344 -7.315 1.00 69.69 466 VAL A C 1
ATOM 3249 O O . VAL A 1 466 ? 102.406 -0.918 -8.309 1.00 69.69 466 VAL A O 1
ATOM 3252 N N . THR A 1 467 ? 104.076 0.237 -7.355 1.00 62.88 467 THR A N 1
ATOM 3253 C CA . THR A 1 467 ? 104.967 0.212 -8.524 1.00 62.88 467 THR A CA 1
ATOM 3254 C C . THR A 1 467 ? 105.919 -0.976 -8.474 1.00 62.88 467 THR A C 1
ATOM 3256 O O . THR A 1 467 ? 106.721 -1.076 -7.547 1.00 62.88 467 THR A O 1
ATOM 3259 N N . HIS A 1 468 ? 105.908 -1.806 -9.520 1.00 63.19 468 HIS A N 1
ATOM 3260 C CA . HIS A 1 468 ? 106.907 -2.857 -9.715 1.00 63.19 468 HIS A CA 1
ATOM 3261 C C . HIS A 1 468 ? 108.131 -2.322 -10.459 1.00 63.19 468 HIS A C 1
ATOM 3263 O O . HIS A 1 468 ? 107.998 -1.676 -11.500 1.00 63.19 468 HIS A O 1
ATOM 3269 N N . THR A 1 469 ? 109.335 -2.605 -9.960 1.00 57.50 469 THR A N 1
ATOM 3270 C CA . THR A 1 469 ? 110.581 -2.056 -10.539 1.00 57.50 469 THR A CA 1
ATOM 3271 C C . THR A 1 469 ? 111.246 -2.962 -11.580 1.00 57.50 469 THR A C 1
ATOM 3273 O O . THR A 1 469 ? 112.294 -2.616 -12.125 1.00 57.50 469 THR A O 1
ATOM 3276 N N . GLY A 1 470 ? 110.611 -4.087 -11.931 1.00 56.66 470 GLY A N 1
ATOM 3277 C CA . GLY A 1 470 ? 110.923 -4.868 -13.136 1.00 56.66 470 GLY A CA 1
ATOM 3278 C C . GLY A 1 470 ? 112.314 -5.509 -13.174 1.00 56.66 470 GLY A C 1
ATOM 3279 O O . GLY A 1 470 ? 112.780 -5.908 -14.241 1.00 56.66 470 GLY A O 1
ATOM 3280 N N . VAL A 1 471 ? 113.003 -5.613 -12.039 1.00 53.16 471 VAL A N 1
ATOM 3281 C CA . VAL A 1 471 ? 114.285 -6.317 -11.952 1.00 53.16 471 VAL A CA 1
ATOM 3282 C C . VAL A 1 471 ? 114.047 -7.800 -11.693 1.00 53.16 471 VAL A C 1
ATOM 3284 O O . VAL A 1 471 ? 113.415 -8.178 -10.711 1.00 53.16 471 VAL A O 1
ATOM 3287 N N . ALA A 1 472 ? 114.576 -8.642 -12.586 1.00 54.50 472 ALA A N 1
ATOM 3288 C CA . ALA A 1 472 ? 114.572 -10.096 -12.464 1.00 54.50 472 ALA A CA 1
ATOM 3289 C C . ALA A 1 472 ? 115.290 -10.513 -11.170 1.00 54.50 472 ALA A C 1
ATOM 3291 O O . ALA A 1 472 ? 116.520 -10.561 -11.102 1.00 54.50 472 ALA A O 1
ATOM 3292 N N . GLY A 1 473 ? 114.500 -10.737 -10.123 1.00 57.94 473 GLY A N 1
ATOM 3293 C CA . GLY A 1 473 ? 114.997 -10.959 -8.771 1.00 57.94 473 GLY A CA 1
ATOM 3294 C C . GLY A 1 473 ? 114.057 -10.430 -7.696 1.00 57.94 473 GLY A C 1
ATOM 3295 O O . GLY A 1 473 ? 114.508 -9.685 -6.837 1.00 57.94 473 GLY A O 1
ATOM 3296 N N . GLY A 1 474 ? 112.783 -10.835 -7.757 1.00 58.97 474 GLY A N 1
ATOM 3297 C CA . GLY A 1 474 ? 111.834 -10.819 -6.640 1.00 58.97 474 GLY A CA 1
ATOM 3298 C C . GLY A 1 474 ? 111.503 -9.441 -6.070 1.00 58.97 474 GLY A C 1
ATOM 3299 O O . GLY A 1 474 ? 112.181 -8.952 -5.170 1.00 58.97 474 GLY A O 1
ATOM 3300 N N . ASP A 1 475 ? 110.385 -8.868 -6.508 1.00 65.12 475 ASP A N 1
ATOM 3301 C CA . ASP A 1 475 ? 109.828 -7.638 -5.935 1.00 65.12 475 ASP A CA 1
ATOM 3302 C C . ASP A 1 475 ? 109.070 -7.935 -4.622 1.00 65.12 475 ASP A C 1
ATOM 3304 O O . ASP A 1 475 ? 107.875 -7.692 -4.478 1.00 65.12 475 ASP A O 1
ATOM 3308 N N . VAL A 1 476 ? 109.780 -8.523 -3.651 1.00 68.62 476 VAL A N 1
ATOM 3309 C CA . VAL A 1 476 ? 109.251 -8.975 -2.346 1.00 68.62 476 VAL A CA 1
ATOM 3310 C C . VAL A 1 476 ? 108.591 -7.828 -1.570 1.00 68.62 476 VAL A C 1
ATOM 3312 O O . VAL A 1 476 ? 107.653 -8.048 -0.811 1.00 68.62 476 VAL A O 1
ATOM 3315 N N . ALA A 1 477 ? 109.053 -6.594 -1.782 1.00 68.06 477 ALA A N 1
ATOM 3316 C CA . ALA A 1 477 ? 108.481 -5.406 -1.157 1.00 68.06 477 ALA A CA 1
ATOM 3317 C C . ALA A 1 477 ? 107.094 -5.047 -1.713 1.00 68.06 477 ALA A C 1
ATOM 3319 O O . ALA A 1 477 ? 106.259 -4.556 -0.961 1.00 68.06 477 ALA A O 1
ATOM 3320 N N . ALA A 1 478 ? 106.837 -5.307 -2.998 1.00 69.94 478 ALA A N 1
ATOM 3321 C CA . ALA A 1 478 ? 105.532 -5.066 -3.604 1.00 69.94 478 ALA A CA 1
ATOM 3322 C C . ALA A 1 478 ? 104.504 -6.118 -3.158 1.00 69.94 478 ALA A C 1
ATOM 3324 O O . ALA A 1 478 ? 103.378 -5.758 -2.840 1.00 69.94 478 ALA A O 1
ATOM 3325 N N . ILE A 1 479 ? 104.915 -7.386 -3.042 1.00 73.56 479 ILE A N 1
ATOM 3326 C CA . ILE A 1 479 ? 104.063 -8.466 -2.511 1.00 73.56 479 ILE A CA 1
ATOM 3327 C C . ILE A 1 479 ? 103.677 -8.168 -1.059 1.00 73.56 479 ILE A C 1
ATOM 3329 O O . ILE A 1 479 ? 102.502 -8.154 -0.727 1.00 73.56 479 ILE A O 1
ATOM 3333 N N . ALA A 1 480 ? 104.651 -7.817 -0.213 1.00 76.69 480 ALA A N 1
ATOM 3334 C CA . ALA A 1 480 ? 104.379 -7.474 1.183 1.00 76.69 480 ALA A CA 1
ATOM 3335 C C . ALA A 1 480 ? 103.487 -6.226 1.340 1.00 76.69 480 ALA A C 1
ATOM 3337 O O . ALA A 1 480 ? 102.785 -6.095 2.340 1.00 76.69 480 ALA A O 1
ATOM 3338 N N . ALA A 1 481 ? 103.521 -5.298 0.376 1.00 74.19 481 ALA A N 1
ATOM 3339 C CA . ALA A 1 481 ? 102.637 -4.136 0.364 1.00 74.19 481 ALA A CA 1
ATOM 3340 C C . ALA A 1 481 ? 101.201 -4.504 -0.042 1.00 74.19 481 ALA A C 1
ATOM 3342 O O . ALA A 1 481 ? 100.265 -3.984 0.557 1.00 74.19 481 ALA A O 1
ATOM 3343 N N . VAL A 1 482 ? 101.027 -5.410 -1.011 1.00 77.25 482 VAL A N 1
ATOM 3344 C CA . VAL A 1 482 ? 99.708 -5.938 -1.398 1.00 77.25 482 VAL A CA 1
ATOM 3345 C C . VAL A 1 482 ? 99.107 -6.777 -0.266 1.00 77.25 482 VAL A C 1
ATOM 3347 O O . VAL A 1 482 ? 97.963 -6.526 0.099 1.00 77.25 482 VAL A O 1
ATOM 3350 N N . ASP A 1 483 ? 99.887 -7.653 0.376 1.00 80.31 483 ASP A N 1
ATOM 3351 C CA . ASP A 1 483 ? 99.458 -8.420 1.560 1.00 80.31 483 ASP A CA 1
ATOM 3352 C C . ASP A 1 483 ? 98.933 -7.495 2.663 1.00 80.31 483 ASP A C 1
ATOM 3354 O O . ASP A 1 483 ? 97.830 -7.681 3.171 1.00 80.31 483 ASP A O 1
ATOM 3358 N N . ALA A 1 484 ? 99.701 -6.452 3.000 1.00 76.94 484 ALA A N 1
ATOM 3359 C CA . ALA A 1 484 ? 99.332 -5.510 4.052 1.00 76.94 484 ALA A CA 1
ATOM 3360 C C . ALA A 1 484 ? 98.077 -4.687 3.707 1.00 76.94 484 ALA A C 1
ATOM 3362 O O . ALA A 1 484 ? 97.312 -4.338 4.607 1.00 76.94 484 ALA A O 1
ATOM 3363 N N . LEU A 1 485 ? 97.861 -4.370 2.424 1.00 77.31 485 LEU A N 1
ATOM 3364 C CA . LEU A 1 485 ? 96.654 -3.683 1.956 1.00 77.31 485 LEU A CA 1
ATOM 3365 C C . LEU A 1 485 ? 95.427 -4.601 2.011 1.00 77.31 485 LEU A C 1
ATOM 3367 O O . LEU A 1 485 ? 94.367 -4.162 2.451 1.00 77.31 485 LEU A O 1
ATOM 3371 N N . LEU A 1 486 ? 95.568 -5.871 1.626 1.00 77.88 486 LEU A N 1
ATOM 3372 C CA . LEU A 1 486 ? 94.477 -6.844 1.701 1.00 77.88 486 LEU A CA 1
ATOM 3373 C C . LEU A 1 486 ? 94.135 -7.203 3.155 1.00 77.88 486 LEU A C 1
ATOM 3375 O O . LEU A 1 486 ? 92.958 -7.275 3.492 1.00 77.88 486 LEU A O 1
ATOM 3379 N N . ASP A 1 487 ? 95.129 -7.324 4.041 1.00 78.94 487 ASP A N 1
ATOM 3380 C CA . ASP A 1 487 ? 94.910 -7.497 5.486 1.00 78.94 487 ASP A CA 1
ATOM 3381 C C . ASP A 1 487 ? 94.138 -6.308 6.081 1.00 78.94 487 ASP A C 1
ATOM 3383 O O . ASP A 1 487 ? 93.200 -6.488 6.861 1.00 78.94 487 ASP A O 1
ATOM 3387 N N . ALA A 1 488 ? 94.508 -5.079 5.704 1.00 71.19 488 ALA A N 1
ATOM 3388 C CA . ALA A 1 488 ? 93.806 -3.877 6.145 1.00 71.19 488 ALA A CA 1
ATOM 3389 C C . ALA A 1 488 ? 92.361 -3.826 5.620 1.00 71.19 488 ALA A C 1
ATOM 3391 O O . ALA A 1 488 ? 91.468 -3.415 6.361 1.00 71.19 488 ALA A O 1
ATOM 3392 N N . ALA A 1 489 ? 92.119 -4.282 4.387 1.00 71.19 489 ALA A N 1
ATOM 3393 C CA . ALA A 1 489 ? 90.784 -4.362 3.800 1.00 71.19 489 ALA A CA 1
ATOM 3394 C C . ALA A 1 489 ? 89.897 -5.415 4.490 1.00 71.19 489 ALA A C 1
ATOM 3396 O O . ALA A 1 489 ? 88.718 -5.155 4.708 1.00 71.19 489 ALA A O 1
ATOM 3397 N N . VAL A 1 490 ? 90.460 -6.556 4.910 1.00 75.12 490 VAL A N 1
ATOM 3398 C CA . VAL A 1 490 ? 89.739 -7.563 5.712 1.00 75.12 490 VAL A CA 1
ATOM 3399 C C . VAL A 1 490 ? 89.408 -7.032 7.110 1.00 75.12 490 VAL A C 1
ATOM 3401 O O . VAL A 1 490 ? 88.296 -7.227 7.592 1.00 75.12 490 VAL A O 1
ATOM 3404 N N . ILE A 1 491 ? 90.340 -6.333 7.770 1.00 74.75 491 ILE A N 1
ATOM 3405 C CA . ILE A 1 491 ? 90.108 -5.738 9.103 1.00 74.75 491 ILE A CA 1
ATOM 3406 C C . ILE A 1 491 ? 89.034 -4.644 9.057 1.00 74.75 491 ILE A C 1
ATOM 3408 O O . ILE A 1 491 ? 88.285 -4.485 10.017 1.00 74.75 491 ILE A O 1
ATOM 3412 N N . ALA A 1 492 ? 88.974 -3.885 7.963 1.00 67.06 492 ALA A N 1
ATOM 3413 C CA . ALA A 1 492 ? 87.945 -2.877 7.727 1.00 67.06 492 ALA A CA 1
ATOM 3414 C C . ALA A 1 492 ? 86.620 -3.468 7.202 1.00 67.06 492 ALA A C 1
ATOM 3416 O O . ALA A 1 492 ? 85.718 -2.702 6.884 1.00 67.06 492 ALA A O 1
ATOM 3417 N N . GLU A 1 493 ? 86.516 -4.800 7.111 1.00 71.56 493 GLU A N 1
ATOM 3418 C CA . GLU A 1 493 ? 85.348 -5.552 6.626 1.00 71.56 493 GLU A CA 1
ATOM 3419 C C . GLU A 1 493 ? 84.949 -5.243 5.168 1.00 71.56 493 GLU A C 1
ATOM 3421 O O . GLU A 1 493 ? 83.850 -5.577 4.736 1.00 71.56 493 GLU A O 1
ATOM 3426 N N . PHE A 1 494 ? 85.860 -4.672 4.369 1.00 62.47 494 PHE A N 1
ATOM 3427 C CA . PHE A 1 494 ? 85.614 -4.389 2.950 1.00 62.47 494 PHE A CA 1
ATOM 3428 C C . PHE A 1 494 ? 85.637 -5.648 2.075 1.00 62.47 494 PHE A C 1
ATOM 3430 O O . PHE A 1 494 ? 84.920 -5.715 1.084 1.00 62.47 494 PHE A O 1
ATOM 3437 N N . ILE A 1 495 ? 86.457 -6.642 2.422 1.00 68.44 495 ILE A N 1
ATOM 3438 C CA . ILE A 1 495 ? 86.515 -7.948 1.745 1.00 68.44 495 ILE A CA 1
ATOM 3439 C C . ILE A 1 495 ? 86.552 -9.069 2.786 1.00 68.44 495 ILE A C 1
ATOM 3441 O O . ILE A 1 495 ? 87.057 -8.877 3.895 1.00 68.44 495 ILE A O 1
ATOM 3445 N N . SER A 1 496 ? 86.059 -10.263 2.449 1.00 76.06 496 SER A N 1
ATOM 3446 C CA . SER A 1 496 ? 86.156 -11.402 3.363 1.00 76.06 496 SER A CA 1
ATOM 3447 C C . SER A 1 496 ? 87.572 -11.992 3.384 1.00 76.06 496 SER A C 1
ATOM 3449 O O . SER A 1 496 ? 88.354 -11.858 2.439 1.00 76.06 496 SER A O 1
ATOM 3451 N N . ALA A 1 497 ? 87.895 -12.748 4.438 1.00 77.31 497 ALA A N 1
ATOM 3452 C CA . ALA A 1 497 ? 89.148 -13.507 4.495 1.00 77.31 497 ALA A CA 1
ATOM 3453 C C . ALA A 1 497 ? 89.278 -14.537 3.346 1.00 77.31 497 ALA A C 1
ATOM 3455 O O . ALA A 1 497 ? 90.389 -14.907 2.971 1.00 77.31 497 ALA A O 1
ATOM 3456 N N . GLY A 1 498 ? 88.161 -15.010 2.774 1.00 75.62 498 GLY A N 1
ATOM 3457 C CA . GLY A 1 498 ? 88.166 -15.904 1.609 1.00 75.62 498 GLY A CA 1
ATOM 3458 C C . GLY A 1 498 ? 88.520 -15.183 0.305 1.00 75.62 498 GLY A C 1
ATOM 3459 O O . GLY A 1 498 ? 89.254 -15.725 -0.528 1.00 75.62 498 GLY A O 1
ATOM 3460 N N . ASP A 1 499 ? 88.065 -13.940 0.160 1.00 71.69 499 ASP A N 1
ATOM 3461 C CA . ASP A 1 499 ? 88.357 -13.100 -1.005 1.00 71.69 499 ASP A CA 1
ATOM 3462 C C . ASP A 1 499 ? 89.816 -12.664 -1.006 1.00 71.69 499 ASP A C 1
ATOM 3464 O O . ASP A 1 499 ? 90.479 -12.744 -2.038 1.00 71.69 499 ASP A O 1
ATOM 3468 N N . GLN A 1 500 ? 90.359 -12.331 0.170 1.00 81.62 500 GLN A N 1
ATOM 3469 C CA . GLN A 1 500 ? 91.788 -12.083 0.347 1.00 81.62 500 GLN A CA 1
ATOM 3470 C C . GLN A 1 500 ? 92.634 -13.240 -0.203 1.00 81.62 500 GLN A C 1
ATOM 3472 O O . GLN A 1 500 ? 93.556 -13.008 -0.979 1.00 81.62 500 GLN A O 1
ATOM 3477 N N . VAL A 1 501 ? 92.310 -14.489 0.150 1.00 76.88 501 VAL A N 1
ATOM 3478 C CA . VAL A 1 501 ? 93.048 -15.672 -0.334 1.00 76.88 501 VAL A CA 1
ATOM 3479 C C . VAL A 1 501 ? 92.951 -15.811 -1.857 1.00 76.88 501 VAL A C 1
ATOM 3481 O O . VAL A 1 501 ? 93.926 -16.190 -2.508 1.00 76.88 501 VAL A O 1
ATOM 3484 N N . THR A 1 502 ? 91.795 -15.488 -2.434 1.00 75.62 502 THR A N 1
ATOM 3485 C CA . THR A 1 502 ? 91.559 -15.572 -3.882 1.00 75.62 502 THR A CA 1
ATOM 3486 C C . THR A 1 502 ? 92.337 -14.496 -4.640 1.00 75.62 502 THR A C 1
ATOM 3488 O O . THR A 1 502 ? 93.044 -14.813 -5.598 1.00 75.62 502 THR A O 1
ATOM 3491 N N . ILE A 1 503 ? 92.274 -13.243 -4.183 1.00 73.69 503 ILE A N 1
ATOM 3492 C CA . ILE A 1 503 ? 92.994 -12.104 -4.771 1.00 73.69 503 ILE A CA 1
ATOM 3493 C C . ILE A 1 503 ? 94.507 -12.321 -4.658 1.00 73.69 503 ILE A C 1
ATOM 3495 O O . ILE A 1 503 ? 95.236 -12.133 -5.635 1.00 73.69 503 ILE A O 1
ATOM 3499 N N . GLN A 1 504 ? 94.973 -12.804 -3.503 1.00 78.94 504 GLN A N 1
ATOM 3500 C CA . GLN A 1 504 ? 96.374 -13.146 -3.293 1.00 78.94 504 GLN A CA 1
ATOM 3501 C C . GLN A 1 504 ? 96.839 -14.249 -4.250 1.00 78.94 504 GLN A C 1
ATOM 3503 O O . GLN A 1 504 ? 97.888 -14.132 -4.880 1.00 78.94 504 GLN A O 1
ATOM 3508 N N . GLY A 1 505 ? 96.026 -15.296 -4.421 1.00 75.88 505 GLY A N 1
ATOM 3509 C CA . GLY A 1 505 ? 96.318 -16.393 -5.340 1.00 75.88 505 GLY A CA 1
ATOM 3510 C C . GLY A 1 505 ? 96.431 -15.951 -6.802 1.00 75.88 505 GLY A C 1
ATOM 3511 O O . GLY A 1 505 ? 97.262 -16.490 -7.532 1.00 75.88 505 GLY A O 1
ATOM 3512 N N . LEU A 1 506 ? 95.645 -14.956 -7.229 1.00 73.06 506 LEU A N 1
ATOM 3513 C CA . LEU A 1 506 ? 95.742 -14.365 -8.569 1.00 73.06 506 LEU A CA 1
ATOM 3514 C C . LEU A 1 506 ? 97.040 -13.562 -8.741 1.00 73.06 506 LEU A C 1
ATOM 3516 O O . LEU A 1 506 ? 97.728 -13.729 -9.750 1.00 73.06 506 LEU A O 1
ATOM 3520 N N . PHE A 1 507 ? 97.417 -12.755 -7.744 1.00 72.25 507 PHE A N 1
ATOM 3521 C CA . PHE A 1 507 ? 98.691 -12.028 -7.748 1.00 72.25 507 PHE A CA 1
ATOM 3522 C C . PHE A 1 507 ? 99.899 -12.976 -7.784 1.00 72.25 507 PHE A C 1
ATOM 3524 O O . PHE A 1 507 ? 100.820 -12.779 -8.582 1.00 72.25 507 PHE A O 1
ATOM 3531 N N . ASP A 1 508 ? 99.874 -14.036 -6.974 1.00 72.31 508 ASP A N 1
ATOM 3532 C CA . ASP A 1 508 ? 100.945 -15.032 -6.894 1.00 72.31 508 ASP A CA 1
ATOM 3533 C C . ASP A 1 508 ? 101.065 -15.871 -8.180 1.00 72.31 508 ASP A C 1
ATOM 3535 O O . ASP A 1 508 ? 102.176 -16.171 -8.634 1.00 72.31 508 ASP A O 1
ATOM 3539 N N . ALA A 1 509 ? 99.934 -16.236 -8.798 1.00 67.12 509 ALA A N 1
ATOM 3540 C CA . ALA A 1 509 ? 99.903 -16.997 -10.047 1.00 67.12 509 ALA A CA 1
ATOM 3541 C C . ALA A 1 509 ? 100.471 -16.199 -11.231 1.00 67.12 509 ALA A C 1
ATOM 3543 O O . ALA A 1 509 ? 101.201 -16.761 -12.053 1.00 67.12 509 ALA A O 1
ATOM 3544 N N . GLU A 1 510 ? 100.192 -14.895 -11.300 1.00 63.69 510 GLU A N 1
ATOM 3545 C CA . GLU A 1 510 ? 100.730 -14.030 -12.351 1.00 63.69 510 GLU A CA 1
ATOM 3546 C C . GLU A 1 510 ? 102.236 -13.781 -12.165 1.00 63.69 510 GLU A C 1
ATOM 3548 O O . GLU A 1 510 ? 102.994 -13.785 -13.136 1.00 63.69 510 GLU A O 1
ATOM 3553 N N . LEU A 1 511 ? 102.702 -13.643 -10.915 1.00 65.50 511 LEU A N 1
ATOM 3554 C CA . LEU A 1 511 ? 104.126 -13.480 -10.601 1.00 65.50 511 LEU A CA 1
ATOM 3555 C C . LEU A 1 511 ? 104.972 -14.699 -11.003 1.00 65.50 511 LEU A C 1
ATOM 3557 O O . LEU A 1 511 ? 106.157 -14.561 -11.314 1.00 65.50 511 LEU A O 1
ATOM 3561 N N . ALA A 1 512 ? 104.376 -15.894 -10.998 1.00 63.12 512 ALA A N 1
ATOM 3562 C CA . ALA A 1 512 ? 105.027 -17.126 -11.435 1.00 63.12 512 ALA A CA 1
ATOM 3563 C C . ALA A 1 512 ? 105.175 -17.222 -12.970 1.00 63.12 512 ALA A C 1
ATOM 3565 O O . ALA A 1 512 ? 106.010 -17.988 -13.463 1.00 63.12 512 ALA A O 1
ATOM 3566 N N . GLY A 1 513 ? 104.399 -16.445 -13.734 1.00 57.78 513 GLY A N 1
ATOM 3567 C CA . GLY A 1 513 ? 104.483 -16.341 -15.189 1.00 57.78 513 GLY A CA 1
ATOM 3568 C C . GLY A 1 513 ? 105.416 -15.210 -15.624 1.00 57.78 513 GLY A C 1
ATOM 3569 O O . GLY A 1 513 ? 104.960 -14.111 -15.911 1.00 57.78 513 GLY A O 1
ATOM 3570 N N . ASP A 1 514 ? 106.725 -15.471 -15.705 1.00 56.81 514 ASP A N 1
ATOM 3571 C CA . ASP A 1 514 ? 107.755 -14.480 -16.074 1.00 56.81 514 ASP A CA 1
ATOM 3572 C C . ASP A 1 514 ? 107.599 -13.968 -17.527 1.00 56.81 514 ASP A C 1
ATOM 3574 O O . ASP A 1 514 ? 108.232 -14.436 -18.479 1.00 56.81 514 ASP A O 1
ATOM 3578 N N . SER A 1 515 ? 106.692 -13.015 -17.730 1.00 53.56 515 SER A N 1
ATOM 3579 C CA . SER A 1 515 ? 106.594 -12.191 -18.930 1.00 53.56 515 SER A CA 1
ATOM 3580 C C . SER A 1 515 ? 105.966 -10.848 -18.585 1.00 53.56 515 SER A C 1
ATOM 3582 O O . SER A 1 515 ? 104.782 -10.749 -18.276 1.00 53.56 515 SER A O 1
ATOM 3584 N N . ALA A 1 516 ? 106.760 -9.785 -18.727 1.00 54.66 516 ALA A N 1
ATOM 3585 C CA . ALA A 1 516 ? 106.414 -8.381 -18.475 1.00 54.66 516 ALA A CA 1
ATOM 3586 C C . ALA A 1 516 ? 105.223 -7.815 -19.296 1.00 54.66 516 ALA A C 1
ATOM 3588 O O . ALA A 1 516 ? 104.990 -6.610 -19.299 1.00 54.66 516 ALA A O 1
ATOM 3589 N N . LEU A 1 517 ? 104.474 -8.663 -20.003 1.00 51.47 517 LEU A N 1
ATOM 3590 C CA . LEU A 1 517 ? 103.297 -8.330 -20.807 1.00 51.47 517 LEU A CA 1
ATOM 3591 C C . LEU A 1 517 ? 101.960 -8.655 -20.119 1.00 51.47 517 LEU A C 1
ATOM 3593 O O . LEU A 1 517 ? 100.923 -8.277 -20.653 1.00 51.47 517 LEU A O 1
ATOM 3597 N N . LEU A 1 518 ? 101.971 -9.313 -18.956 1.00 52.94 518 LEU A N 1
ATOM 3598 C CA . LEU A 1 518 ? 100.756 -9.749 -18.252 1.00 52.94 518 LEU A CA 1
ATOM 3599 C C . LEU A 1 518 ? 100.296 -8.795 -17.128 1.00 52.94 518 LEU A C 1
ATOM 3601 O O . LEU A 1 518 ? 99.139 -8.803 -16.732 1.00 52.94 518 LEU A O 1
ATOM 3605 N N . LEU A 1 519 ? 101.143 -7.853 -16.704 1.00 57.59 519 LEU A N 1
ATOM 3606 C CA . LEU A 1 519 ? 100.868 -6.959 -15.569 1.00 57.59 519 LEU A CA 1
ATOM 3607 C C . LEU A 1 519 ? 99.568 -6.117 -15.666 1.00 57.59 519 LEU A C 1
ATOM 3609 O O . LEU A 1 519 ? 98.928 -5.910 -14.637 1.00 57.59 519 LEU A O 1
ATOM 3613 N N . PRO A 1 520 ? 99.134 -5.619 -16.844 1.00 56.84 520 PRO A N 1
ATOM 3614 C CA . PRO A 1 520 ? 97.844 -4.934 -16.965 1.00 56.84 520 PRO A CA 1
ATOM 3615 C C . PRO A 1 520 ? 96.640 -5.879 -16.835 1.00 56.84 520 PRO A C 1
ATOM 3617 O O . PRO A 1 520 ? 95.606 -5.465 -16.322 1.00 56.84 520 PRO A O 1
ATOM 3620 N N . ALA A 1 521 ? 96.776 -7.133 -17.280 1.00 54.75 521 ALA A N 1
ATOM 3621 C CA . ALA A 1 521 ? 95.718 -8.137 -17.196 1.00 54.75 521 ALA A CA 1
ATOM 3622 C C . ALA A 1 521 ? 95.543 -8.629 -15.753 1.00 54.75 521 ALA A C 1
ATOM 3624 O O . ALA A 1 521 ? 94.414 -8.689 -15.282 1.00 54.75 521 ALA A O 1
ATOM 3625 N N . ALA A 1 522 ? 96.642 -8.844 -15.025 1.00 55.75 522 ALA A N 1
ATOM 3626 C CA . ALA A 1 522 ? 96.630 -9.150 -13.594 1.00 55.75 522 ALA A CA 1
ATOM 3627 C C . ALA A 1 522 ? 95.968 -8.045 -12.762 1.00 55.75 522 ALA A C 1
ATOM 3629 O O . ALA A 1 522 ? 95.138 -8.319 -11.902 1.00 55.75 522 ALA A O 1
ATOM 3630 N N . LYS A 1 523 ? 96.314 -6.777 -13.037 1.00 59.75 523 LYS A N 1
ATOM 3631 C CA . LYS A 1 523 ? 95.714 -5.623 -12.353 1.00 59.75 523 LYS A CA 1
ATOM 3632 C C . LYS A 1 523 ? 94.221 -5.498 -12.654 1.00 59.75 523 LYS A C 1
ATOM 3634 O O . LYS A 1 523 ? 93.463 -5.190 -11.745 1.00 59.75 523 LYS A O 1
ATOM 3639 N N . SER A 1 524 ? 93.808 -5.774 -13.894 1.00 64.69 524 SER A N 1
ATOM 3640 C CA . SER A 1 524 ? 92.388 -5.824 -14.261 1.00 64.69 524 SER A CA 1
ATOM 3641 C C . SER A 1 524 ? 91.676 -6.964 -13.539 1.00 64.69 524 SER A C 1
ATOM 3643 O O . SER A 1 524 ? 90.691 -6.714 -12.873 1.00 64.69 524 SER A O 1
ATOM 3645 N N . ALA A 1 525 ? 92.214 -8.185 -13.571 1.00 58.91 525 ALA A N 1
ATOM 3646 C CA . ALA A 1 525 ? 91.591 -9.351 -12.946 1.00 58.91 525 ALA A CA 1
ATOM 3647 C C . ALA A 1 525 ? 91.524 -9.251 -11.413 1.00 58.91 525 ALA A C 1
ATOM 3649 O O . ALA A 1 525 ? 90.564 -9.718 -10.812 1.00 58.91 525 ALA A O 1
ATOM 3650 N N . ALA A 1 526 ? 92.522 -8.634 -10.774 1.00 58.66 526 ALA A N 1
ATOM 3651 C CA . ALA A 1 526 ? 92.490 -8.350 -9.343 1.00 58.66 526 ALA A CA 1
ATOM 3652 C C . ALA A 1 526 ? 91.489 -7.235 -9.002 1.00 58.66 526 ALA A C 1
ATOM 3654 O O . ALA A 1 526 ? 90.806 -7.344 -7.992 1.00 58.66 526 ALA A O 1
ATOM 3655 N N . SER A 1 527 ? 91.366 -6.203 -9.847 1.00 60.78 527 SER A N 1
ATOM 3656 C CA . SER A 1 527 ? 90.314 -5.185 -9.713 1.00 60.78 527 SER A CA 1
ATOM 3657 C C . SER A 1 527 ? 88.929 -5.815 -9.856 1.00 60.78 527 SER A C 1
ATOM 3659 O O . SER A 1 527 ? 88.098 -5.636 -8.979 1.00 60.78 527 SER A O 1
ATOM 3661 N N . ASP A 1 528 ? 88.723 -6.637 -10.887 1.00 65.38 528 ASP A N 1
ATOM 3662 C CA . ASP A 1 528 ? 87.455 -7.320 -11.154 1.00 65.38 528 ASP A CA 1
ATOM 3663 C C . ASP A 1 528 ? 87.094 -8.303 -10.019 1.00 65.38 528 ASP A C 1
ATOM 3665 O O . ASP A 1 528 ? 85.927 -8.459 -9.672 1.00 65.38 528 ASP A O 1
ATOM 3669 N N . ALA A 1 529 ? 88.089 -8.958 -9.405 1.00 59.19 529 ALA A N 1
ATOM 3670 C CA . ALA A 1 529 ? 87.887 -9.844 -8.257 1.00 59.19 529 ALA A CA 1
ATOM 3671 C C . ALA A 1 529 ? 87.579 -9.083 -6.957 1.00 59.19 529 ALA A C 1
ATOM 3673 O O . ALA A 1 529 ? 86.782 -9.564 -6.154 1.00 59.19 529 ALA A O 1
ATOM 3674 N N . VAL A 1 530 ? 88.180 -7.905 -6.750 1.00 60.91 530 VAL A N 1
ATOM 3675 C CA . VAL A 1 530 ? 87.837 -7.000 -5.640 1.00 60.91 530 VAL A CA 1
ATOM 3676 C C . VAL A 1 530 ? 86.423 -6.452 -5.823 1.00 60.91 530 VAL A C 1
ATOM 3678 O O . VAL A 1 530 ? 85.653 -6.472 -4.868 1.00 60.91 530 VAL A O 1
ATOM 3681 N N . ASP A 1 531 ? 86.056 -6.044 -7.038 1.00 62.22 531 ASP A N 1
ATOM 3682 C CA . ASP A 1 531 ? 84.712 -5.554 -7.358 1.00 62.22 531 ASP A CA 1
ATOM 3683 C C . ASP A 1 531 ? 83.652 -6.653 -7.146 1.00 62.22 531 ASP A C 1
ATOM 3685 O O . ASP A 1 531 ? 82.624 -6.406 -6.517 1.00 62.22 531 ASP A O 1
ATOM 3689 N N . ALA A 1 532 ? 83.932 -7.894 -7.562 1.00 57.50 532 ALA A N 1
ATOM 3690 C CA . ALA A 1 532 ? 83.030 -9.032 -7.359 1.00 57.50 532 ALA A CA 1
ATOM 3691 C C . ALA A 1 532 ? 82.905 -9.468 -5.883 1.00 57.50 532 ALA A C 1
ATOM 3693 O O . ALA A 1 532 ? 81.825 -9.868 -5.443 1.00 57.50 532 ALA A O 1
ATOM 3694 N N . ALA A 1 533 ? 83.993 -9.399 -5.109 1.00 55.06 533 ALA A N 1
ATOM 3695 C CA . ALA A 1 533 ? 83.979 -9.672 -3.671 1.00 55.06 533 ALA A CA 1
ATOM 3696 C C . ALA A 1 533 ? 83.197 -8.600 -2.890 1.00 55.06 533 ALA A C 1
ATOM 3698 O O . ALA A 1 533 ? 82.439 -8.934 -1.977 1.00 55.06 533 ALA A O 1
ATOM 3699 N N . LEU A 1 534 ? 83.326 -7.326 -3.282 1.00 58.44 534 LEU A N 1
ATOM 3700 C CA . LEU A 1 534 ? 82.555 -6.221 -2.707 1.00 58.44 534 LEU A CA 1
ATOM 3701 C C . LEU A 1 534 ? 81.058 -6.346 -3.025 1.00 58.44 534 LEU A C 1
ATOM 3703 O O . LEU A 1 534 ? 80.242 -6.228 -2.117 1.00 58.44 534 LEU A O 1
ATOM 3707 N N . GLU A 1 535 ? 80.680 -6.653 -4.273 1.00 60.31 535 GLU A N 1
ATOM 3708 C CA . GLU A 1 535 ? 79.269 -6.875 -4.640 1.00 60.31 535 GLU A CA 1
ATOM 3709 C C . GLU A 1 535 ? 78.628 -8.013 -3.825 1.00 60.31 535 GLU A C 1
ATOM 3711 O O . GLU A 1 535 ? 77.466 -7.918 -3.424 1.00 60.31 535 GLU A O 1
ATOM 3716 N N . ALA A 1 536 ? 79.386 -9.073 -3.523 1.00 54.41 536 ALA A N 1
ATOM 3717 C CA . ALA A 1 536 ? 78.915 -10.188 -2.706 1.00 54.41 536 ALA A CA 1
ATOM 3718 C C . ALA A 1 536 ? 78.815 -9.848 -1.204 1.00 54.41 536 ALA A C 1
ATOM 3720 O O . ALA A 1 536 ? 77.893 -10.322 -0.537 1.00 54.41 536 ALA A O 1
ATOM 3721 N N . SER A 1 537 ? 79.726 -9.021 -0.675 1.00 56.00 537 SER A N 1
ATOM 3722 C CA . SER A 1 537 ? 79.688 -8.534 0.714 1.00 56.00 537 SER A CA 1
ATOM 3723 C C . SER A 1 537 ? 78.511 -7.571 0.945 1.00 56.00 537 SER A C 1
ATOM 3725 O O . SER A 1 537 ? 77.746 -7.731 1.903 1.00 56.00 537 SER A O 1
ATOM 3727 N N . ASN A 1 538 ? 78.277 -6.660 -0.006 1.00 57.91 538 ASN A N 1
ATOM 3728 C CA . ASN A 1 538 ? 77.192 -5.673 0.024 1.00 57.91 538 ASN A CA 1
ATOM 3729 C C . ASN A 1 538 ? 75.799 -6.315 -0.054 1.00 57.91 538 ASN A C 1
ATOM 3731 O O . ASN A 1 538 ? 74.841 -5.823 0.539 1.00 57.91 538 ASN A O 1
ATOM 3735 N N . ALA A 1 539 ? 75.676 -7.462 -0.726 1.00 54.34 539 ALA A N 1
ATOM 3736 C CA . ALA A 1 539 ? 74.418 -8.201 -0.791 1.00 54.34 539 ALA A CA 1
ATOM 3737 C C . ALA A 1 539 ? 74.076 -8.959 0.508 1.00 54.34 539 ALA A C 1
ATOM 3739 O O . ALA A 1 539 ? 72.923 -9.347 0.689 1.00 54.34 539 ALA A O 1
ATOM 3740 N N . ALA A 1 540 ? 75.045 -9.203 1.400 1.00 50.12 540 ALA A N 1
ATOM 3741 C CA . ALA A 1 540 ? 74.864 -10.082 2.558 1.00 50.12 540 ALA A CA 1
ATOM 3742 C C . ALA A 1 540 ? 74.857 -9.347 3.909 1.00 50.12 540 ALA A C 1
ATOM 3744 O O . ALA A 1 540 ? 74.106 -9.747 4.795 1.00 50.12 540 ALA A O 1
ATOM 3745 N N . GLY A 1 541 ? 75.664 -8.293 4.084 1.00 55.22 541 GLY A N 1
ATOM 3746 C CA . GLY A 1 541 ? 75.767 -7.555 5.353 1.00 55.22 541 GLY A CA 1
ATOM 3747 C C . GLY A 1 541 ? 74.652 -6.528 5.549 1.00 55.22 541 GLY A C 1
ATOM 3748 O O . GLY A 1 541 ? 73.880 -6.613 6.508 1.00 55.22 541 GLY A O 1
ATOM 3749 N N . ASP A 1 542 ? 74.517 -5.605 4.596 1.00 54.09 542 ASP A N 1
ATOM 3750 C CA . ASP A 1 542 ? 73.536 -4.518 4.669 1.00 54.09 542 ASP A CA 1
ATOM 3751 C C . ASP A 1 542 ? 72.116 -5.009 4.418 1.00 54.09 542 ASP A C 1
ATOM 3753 O O . ASP A 1 542 ? 71.189 -4.590 5.107 1.00 54.09 542 ASP A O 1
ATOM 3757 N N . LEU A 1 543 ? 71.940 -5.993 3.532 1.00 52.97 543 LEU A N 1
ATOM 3758 C CA . LEU A 1 543 ? 70.645 -6.641 3.359 1.00 52.97 543 LEU A CA 1
ATOM 3759 C C . LEU A 1 543 ? 70.223 -7.405 4.621 1.00 52.97 543 LEU A C 1
ATOM 3761 O O . LEU A 1 543 ? 69.040 -7.410 4.933 1.00 52.97 543 LEU A O 1
ATOM 3765 N N . ALA A 1 544 ? 71.144 -8.009 5.381 1.00 56.22 544 ALA A N 1
ATOM 3766 C CA . ALA A 1 544 ? 70.800 -8.707 6.622 1.00 56.22 544 ALA A CA 1
ATOM 3767 C C . ALA A 1 544 ? 70.472 -7.738 7.768 1.00 56.22 544 ALA A C 1
ATOM 3769 O O . ALA A 1 544 ? 69.518 -7.974 8.503 1.00 56.22 544 ALA A O 1
ATOM 3770 N N . LEU A 1 545 ? 71.205 -6.629 7.912 1.00 57.09 545 LEU A N 1
ATOM 3771 C CA . LEU A 1 545 ? 70.888 -5.585 8.896 1.00 57.09 545 LEU A CA 1
ATOM 3772 C C . LEU A 1 545 ? 69.594 -4.842 8.546 1.00 57.09 545 LEU A C 1
ATOM 3774 O O . LEU A 1 545 ? 68.779 -4.588 9.433 1.00 57.09 545 LEU A O 1
ATOM 3778 N N . TYR A 1 546 ? 69.358 -4.577 7.262 1.00 56.31 546 TYR A N 1
ATOM 3779 C CA . TYR A 1 546 ? 68.109 -4.015 6.757 1.00 56.31 546 TYR A CA 1
ATOM 3780 C C . TYR A 1 546 ? 66.944 -5.005 6.884 1.00 56.31 546 TYR A C 1
ATOM 3782 O O . TYR A 1 546 ? 65.870 -4.610 7.314 1.00 56.31 546 TYR A O 1
ATOM 3790 N N . GLN A 1 547 ? 67.144 -6.303 6.633 1.00 55.53 547 GLN A N 1
ATOM 3791 C CA . GLN A 1 547 ? 66.130 -7.341 6.867 1.00 55.53 547 GLN A CA 1
ATOM 3792 C C . GLN A 1 547 ? 65.874 -7.604 8.354 1.00 55.53 547 GLN A C 1
ATOM 3794 O O . GLN A 1 54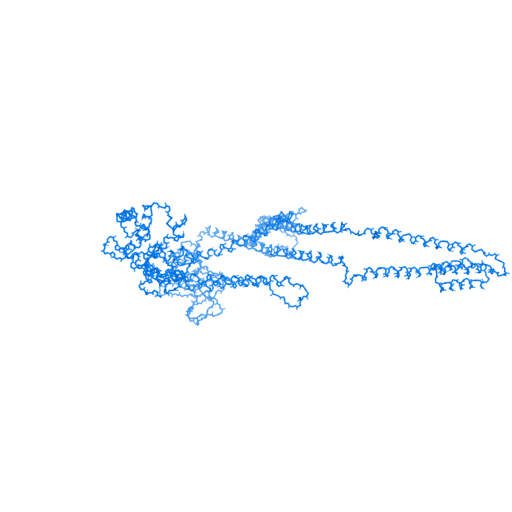7 ? 64.767 -7.995 8.700 1.00 55.53 547 GLN A O 1
ATOM 3799 N N . VAL A 1 548 ? 66.839 -7.370 9.250 1.00 62.22 548 VAL A N 1
ATOM 3800 C CA . VAL A 1 548 ? 66.615 -7.395 10.707 1.00 62.22 548 VAL A CA 1
ATOM 3801 C C . VAL A 1 548 ? 65.889 -6.129 11.167 1.00 62.22 548 VAL A C 1
ATOM 3803 O O . VAL A 1 548 ? 65.015 -6.217 12.021 1.00 62.22 548 VAL A O 1
ATOM 3806 N N . ALA A 1 549 ? 66.184 -4.960 10.595 1.00 56.22 549 ALA A N 1
ATOM 3807 C CA . ALA A 1 549 ? 65.455 -3.722 10.876 1.00 56.22 549 ALA A CA 1
ATOM 3808 C C . ALA A 1 549 ? 64.011 -3.773 10.340 1.00 56.22 549 ALA A C 1
ATOM 3810 O O . ALA A 1 549 ? 63.083 -3.473 11.087 1.00 56.22 549 ALA A O 1
ATOM 3811 N N . ILE A 1 550 ? 63.811 -4.253 9.107 1.00 56.16 550 ILE A N 1
ATOM 3812 C CA . ILE A 1 550 ? 62.497 -4.585 8.540 1.00 56.16 550 ILE A CA 1
ATOM 3813 C C . ILE A 1 550 ? 61.849 -5.705 9.345 1.00 56.16 550 ILE A C 1
ATOM 3815 O O . ILE A 1 550 ? 60.684 -5.598 9.670 1.00 56.16 550 ILE A O 1
ATOM 3819 N N . GLY A 1 551 ? 62.576 -6.748 9.736 1.00 52.81 551 GLY A N 1
ATOM 3820 C CA . GLY A 1 551 ? 62.047 -7.850 10.541 1.00 52.81 551 GLY A CA 1
ATOM 3821 C C . GLY A 1 551 ? 61.641 -7.435 11.956 1.00 52.81 551 GLY A C 1
ATOM 3822 O O . GLY A 1 551 ? 60.739 -8.037 12.519 1.00 52.81 551 GLY A O 1
ATOM 3823 N N . ASN A 1 552 ? 62.246 -6.390 12.524 1.00 55.22 552 ASN A N 1
ATOM 3824 C CA . ASN A 1 552 ? 61.815 -5.780 13.786 1.00 55.22 552 ASN A CA 1
ATOM 3825 C C . ASN A 1 552 ? 60.644 -4.801 13.586 1.00 55.22 552 ASN A C 1
ATOM 3827 O O . ASN A 1 552 ? 59.824 -4.655 14.486 1.00 55.22 552 ASN A O 1
ATOM 3831 N N . TYR A 1 553 ? 60.545 -4.162 12.415 1.00 48.66 553 TYR A N 1
ATOM 3832 C CA . TYR A 1 553 ? 59.410 -3.324 12.008 1.00 48.66 553 TYR A CA 1
ATOM 3833 C C . TYR A 1 553 ? 58.154 -4.172 11.708 1.00 48.66 553 TYR A C 1
ATOM 3835 O O . TYR A 1 553 ? 57.079 -3.882 12.215 1.00 48.66 553 TYR A O 1
ATOM 3843 N N . VAL A 1 554 ? 58.329 -5.287 10.993 1.00 47.53 554 VAL A N 1
ATOM 3844 C CA . VAL A 1 554 ? 57.339 -6.326 10.638 1.00 47.53 554 VAL A CA 1
ATOM 3845 C C . VAL A 1 554 ? 57.102 -7.307 11.803 1.00 47.53 554 VAL A C 1
ATOM 3847 O O . VAL A 1 554 ? 56.063 -7.938 11.926 1.00 47.53 554 VAL A O 1
ATOM 3850 N N . GLY A 1 555 ? 58.047 -7.445 12.734 1.00 47.69 555 GLY A N 1
ATOM 3851 C CA . GLY A 1 555 ? 57.892 -8.284 13.931 1.00 47.69 555 GLY A CA 1
ATOM 3852 C C . GLY A 1 555 ? 56.951 -7.690 14.984 1.00 47.69 555 GLY A C 1
ATOM 3853 O O . GLY A 1 555 ? 56.456 -8.421 15.839 1.00 47.69 555 GLY A O 1
ATOM 3854 N N . LEU A 1 556 ? 56.674 -6.384 14.903 1.00 46.31 556 LEU A N 1
ATOM 3855 C CA . LEU A 1 556 ? 55.587 -5.721 15.634 1.00 46.31 556 LEU A CA 1
ATOM 3856 C C . LEU A 1 556 ? 54.218 -5.918 14.951 1.00 46.31 556 LEU A C 1
ATOM 3858 O O . LEU A 1 556 ? 53.194 -5.555 15.517 1.00 46.31 556 LEU A O 1
ATOM 3862 N N . GLU A 1 557 ? 54.185 -6.524 13.764 1.00 49.84 557 GLU A N 1
ATOM 3863 C CA . GLU A 1 557 ? 53.023 -6.619 12.871 1.00 49.84 557 GLU A CA 1
ATOM 3864 C C . GLU A 1 557 ? 52.132 -7.848 13.145 1.00 49.84 557 GLU A C 1
ATOM 3866 O O . GLU A 1 557 ? 51.216 -8.120 12.381 1.00 49.84 557 GLU A O 1
ATOM 3871 N N . VAL A 1 558 ? 52.363 -8.607 14.228 1.00 45.09 558 VAL A N 1
ATOM 3872 C CA . VAL A 1 558 ? 51.582 -9.835 14.514 1.00 45.09 558 VAL A CA 1
ATOM 3873 C C . VAL A 1 558 ? 51.001 -9.891 15.934 1.00 45.09 558 VAL A C 1
ATOM 3875 O O . VAL A 1 558 ? 50.717 -10.976 16.438 1.00 45.09 558 VAL A O 1
ATOM 3878 N N . GLY A 1 559 ? 50.787 -8.753 16.606 1.00 44.81 559 GLY A N 1
ATOM 3879 C CA . GLY A 1 559 ? 49.967 -8.814 17.824 1.00 44.81 559 GLY A CA 1
ATOM 3880 C C . GLY A 1 559 ? 49.735 -7.567 18.668 1.00 44.81 559 GLY A C 1
ATOM 3881 O O . GLY A 1 559 ? 48.940 -7.691 19.582 1.00 44.81 559 GLY A O 1
ATOM 3882 N N . ASP A 1 560 ? 50.389 -6.428 18.424 1.00 49.09 560 ASP A N 1
ATOM 3883 C CA . ASP A 1 560 ? 50.151 -5.182 19.187 1.00 49.09 560 ASP A CA 1
ATOM 3884 C C . ASP A 1 560 ? 50.749 -3.976 18.421 1.00 49.09 560 ASP A C 1
ATOM 3886 O O . ASP A 1 560 ? 51.610 -3.255 18.939 1.00 49.09 560 ASP A O 1
ATOM 3890 N N . ASN A 1 561 ? 50.385 -3.772 17.147 1.00 50.56 561 ASN A N 1
ATOM 3891 C CA . ASN A 1 561 ? 50.722 -2.514 16.474 1.00 50.56 561 ASN A CA 1
ATOM 3892 C C . ASN A 1 561 ? 49.538 -1.555 16.649 1.00 50.56 561 ASN A C 1
ATOM 3894 O O . ASN A 1 561 ? 48.575 -1.661 15.895 1.00 50.56 561 ASN A O 1
ATOM 3898 N N . PRO A 1 562 ? 49.607 -0.577 17.573 1.00 53.69 562 PRO A N 1
ATOM 3899 C CA . PRO A 1 562 ? 48.484 0.312 17.854 1.00 53.69 562 PRO A CA 1
ATOM 3900 C C . PRO A 1 562 ? 48.091 1.176 16.652 1.00 53.69 562 PRO A C 1
ATOM 3902 O O . PRO A 1 562 ? 47.003 1.737 16.658 1.00 53.69 562 PRO A O 1
ATOM 3905 N N . LEU A 1 563 ? 48.950 1.306 15.630 1.00 47.31 563 LEU A N 1
ATOM 3906 C CA . LEU A 1 563 ? 48.593 1.958 14.370 1.00 47.31 563 LEU A CA 1
ATOM 3907 C C . LEU A 1 563 ? 47.826 1.031 13.427 1.00 47.31 563 LEU A C 1
ATOM 3909 O O . LEU A 1 563 ? 46.975 1.539 12.714 1.00 47.31 563 LEU A O 1
ATOM 3913 N N . ILE A 1 564 ? 48.096 -0.281 13.423 1.00 51.53 564 ILE A N 1
ATOM 3914 C CA . ILE A 1 564 ? 47.301 -1.256 12.657 1.00 51.53 564 ILE A CA 1
ATOM 3915 C C . ILE A 1 564 ? 45.982 -1.508 13.372 1.00 51.53 564 ILE A C 1
ATOM 3917 O O . ILE A 1 564 ? 44.961 -1.435 12.720 1.00 51.53 564 ILE A O 1
ATOM 3921 N N . ASP A 1 565 ? 45.969 -1.656 14.698 1.00 54.06 565 ASP A N 1
ATOM 3922 C CA . ASP A 1 565 ? 44.714 -1.780 15.448 1.00 54.06 565 ASP A CA 1
ATOM 3923 C C . ASP A 1 565 ? 43.867 -0.505 15.320 1.00 54.06 565 ASP A C 1
ATOM 3925 O O . ASP A 1 565 ? 42.656 -0.577 15.153 1.00 54.06 565 ASP A O 1
ATOM 3929 N N . ALA A 1 566 ? 44.483 0.685 15.342 1.00 51.81 566 ALA A N 1
ATOM 3930 C CA . ALA A 1 566 ? 43.761 1.926 15.060 1.00 51.81 566 ALA A CA 1
ATOM 3931 C C . ALA A 1 566 ? 43.322 2.032 13.594 1.00 51.81 566 ALA A C 1
ATOM 3933 O O . ALA A 1 566 ? 42.306 2.668 13.331 1.00 51.81 566 ALA A O 1
ATOM 3934 N N . LEU A 1 567 ? 44.069 1.445 12.652 1.00 48.84 567 LEU A N 1
ATOM 3935 C CA . LEU A 1 567 ? 43.697 1.419 11.241 1.00 48.84 567 LEU A CA 1
ATOM 3936 C C . LEU A 1 567 ? 42.566 0.418 10.994 1.00 48.84 567 LEU A C 1
ATOM 3938 O O . LEU A 1 567 ? 41.620 0.813 10.341 1.00 48.84 567 LEU A O 1
ATOM 3942 N N . ASP A 1 568 ? 42.583 -0.784 11.566 1.00 55.16 568 ASP A N 1
ATOM 3943 C CA . ASP A 1 568 ? 41.494 -1.770 11.503 1.00 55.16 568 ASP A CA 1
ATOM 3944 C C . ASP A 1 568 ? 40.231 -1.229 12.184 1.00 55.16 568 ASP A C 1
ATOM 3946 O O . ASP A 1 568 ? 39.155 -1.257 11.596 1.00 55.16 568 ASP A O 1
ATOM 3950 N N . VAL A 1 569 ? 40.362 -0.584 13.353 1.00 55.28 569 VAL A N 1
ATOM 3951 C CA . VAL A 1 569 ? 39.245 0.115 14.020 1.00 55.28 569 VAL A CA 1
ATOM 3952 C C . VAL A 1 569 ? 38.687 1.272 13.175 1.00 55.28 569 VAL A C 1
ATOM 3954 O O . VAL A 1 569 ? 37.535 1.656 13.365 1.00 55.28 569 VAL A O 1
ATOM 3957 N N . LEU A 1 570 ? 39.463 1.842 12.244 1.00 50.28 570 LEU A N 1
ATOM 3958 C CA . LEU A 1 570 ? 38.994 2.874 11.307 1.00 50.28 570 LEU A CA 1
ATOM 3959 C C . LEU A 1 570 ? 38.542 2.318 9.951 1.00 50.28 570 LEU A C 1
ATOM 3961 O O . LEU A 1 570 ? 37.681 2.924 9.317 1.00 50.28 570 LEU A O 1
ATOM 3965 N N . VAL A 1 571 ? 39.109 1.204 9.497 1.00 51.72 571 VAL A N 1
ATOM 3966 C CA . VAL A 1 571 ? 38.814 0.568 8.212 1.00 51.72 571 VAL A CA 1
ATOM 3967 C C . VAL A 1 571 ? 37.518 -0.219 8.320 1.00 51.72 571 VAL A C 1
ATOM 3969 O O . VAL A 1 571 ? 36.686 -0.068 7.435 1.00 51.72 571 VAL A O 1
ATOM 3972 N N . ASP A 1 572 ? 37.259 -0.943 9.407 1.00 56.56 572 ASP A N 1
ATOM 3973 C CA . ASP A 1 572 ? 36.007 -1.697 9.574 1.00 56.56 572 ASP A CA 1
ATOM 3974 C C . ASP A 1 572 ? 34.746 -0.816 9.463 1.00 56.56 572 ASP A C 1
ATOM 3976 O O . ASP A 1 572 ? 33.864 -1.147 8.668 1.00 56.56 572 ASP A O 1
ATOM 3980 N N . PRO A 1 573 ? 34.649 0.353 10.132 1.00 52.03 573 PRO A N 1
ATOM 3981 C CA . PRO A 1 573 ? 33.504 1.246 9.968 1.00 52.03 573 PRO A CA 1
ATOM 3982 C C . PRO A 1 573 ? 33.373 1.803 8.551 1.00 52.03 573 PRO A C 1
ATOM 3984 O O . PRO A 1 573 ? 32.255 1.956 8.065 1.00 52.03 573 PRO A O 1
ATOM 3987 N N . VAL A 1 574 ? 34.496 2.115 7.889 1.00 50.31 574 VAL A N 1
ATOM 3988 C CA . VAL A 1 574 ? 34.516 2.676 6.525 1.00 50.31 574 VAL A CA 1
ATOM 3989 C C . VAL A 1 574 ? 34.129 1.620 5.494 1.00 50.31 574 VAL A C 1
ATOM 3991 O O . VAL A 1 574 ? 33.394 1.914 4.558 1.00 50.31 574 VAL A O 1
ATOM 3994 N N . THR A 1 575 ? 34.576 0.381 5.676 1.00 54.56 575 THR A N 1
ATOM 3995 C CA . THR A 1 575 ? 34.204 -0.737 4.804 1.00 54.56 575 THR A CA 1
ATOM 3996 C C . THR A 1 575 ? 32.745 -1.119 5.033 1.00 54.56 575 THR A C 1
ATOM 3998 O O . THR A 1 575 ? 32.027 -1.341 4.069 1.00 54.56 575 THR A O 1
ATOM 4001 N N . GLY A 1 576 ? 32.269 -1.091 6.284 1.00 60.38 576 GLY A N 1
ATOM 4002 C CA . GLY A 1 576 ? 30.853 -1.262 6.614 1.00 60.38 576 GLY A CA 1
ATOM 4003 C C . GLY A 1 576 ? 29.966 -0.189 5.979 1.00 60.38 576 GLY A C 1
ATOM 4004 O O . GLY A 1 576 ? 28.984 -0.522 5.326 1.00 60.38 576 GLY A O 1
ATOM 4005 N N . THR A 1 577 ? 30.338 1.092 6.085 1.00 54.94 577 THR A N 1
ATOM 4006 C CA . THR A 1 577 ? 29.586 2.183 5.431 1.00 54.94 577 THR A CA 1
ATOM 4007 C C . THR A 1 577 ? 29.645 2.109 3.910 1.00 54.94 577 THR A C 1
ATOM 4009 O O . THR A 1 577 ? 28.643 2.397 3.267 1.00 54.94 577 THR A O 1
ATOM 4012 N N . LEU A 1 578 ? 30.770 1.689 3.324 1.00 55.22 578 LEU A N 1
ATOM 4013 C CA . LEU A 1 578 ? 30.873 1.496 1.877 1.00 55.22 578 LEU A CA 1
ATOM 4014 C C . LEU A 1 578 ? 29.997 0.334 1.391 1.00 55.22 578 LEU A C 1
ATOM 4016 O O . LEU A 1 578 ? 29.376 0.452 0.343 1.00 55.22 578 LEU A O 1
ATOM 4020 N N . THR A 1 579 ? 29.913 -0.758 2.154 1.00 63.62 579 THR A N 1
ATOM 4021 C CA . THR A 1 579 ? 29.020 -1.884 1.846 1.00 63.62 579 THR A CA 1
ATOM 4022 C C . THR A 1 579 ? 27.552 -1.474 1.944 1.00 63.62 579 THR A C 1
ATOM 4024 O O . THR A 1 579 ? 26.784 -1.802 1.049 1.00 63.62 579 THR A O 1
ATOM 4027 N N . VAL A 1 580 ? 27.168 -0.708 2.972 1.00 58.78 580 VAL A N 1
ATOM 4028 C CA . VAL A 1 580 ? 25.800 -0.170 3.106 1.00 58.78 580 VAL A CA 1
ATOM 4029 C C . VAL A 1 580 ? 25.468 0.789 1.961 1.00 58.78 580 VAL A C 1
ATOM 4031 O O . VAL A 1 580 ? 24.396 0.692 1.376 1.00 58.78 580 VAL A O 1
ATOM 4034 N N . ALA A 1 581 ? 26.397 1.676 1.592 1.00 57.66 581 ALA A N 1
ATOM 4035 C CA . ALA A 1 581 ? 26.210 2.573 0.454 1.00 57.66 581 ALA A CA 1
ATOM 4036 C C . ALA A 1 581 ? 26.081 1.798 -0.868 1.00 57.66 581 ALA A C 1
ATOM 4038 O O . ALA A 1 581 ? 25.206 2.102 -1.669 1.00 57.66 581 ALA A O 1
ATOM 4039 N N . GLN A 1 582 ? 26.899 0.760 -1.080 1.00 63.88 582 GLN A N 1
ATOM 4040 C CA . GLN A 1 582 ? 26.801 -0.093 -2.266 1.00 63.88 582 GLN A CA 1
ATOM 4041 C C . GLN A 1 582 ? 25.469 -0.856 -2.314 1.00 63.88 582 GLN A C 1
ATOM 4043 O O . GLN A 1 582 ? 24.882 -0.947 -3.385 1.00 63.88 582 GLN A O 1
ATOM 4048 N N . ALA A 1 583 ? 24.970 -1.344 -1.174 1.00 62.25 583 ALA A N 1
ATOM 4049 C CA . ALA A 1 583 ? 23.656 -1.981 -1.096 1.00 62.25 583 ALA A CA 1
ATOM 4050 C C . ALA A 1 583 ? 22.532 -1.000 -1.466 1.00 62.25 583 ALA A C 1
ATOM 4052 O O . ALA A 1 583 ? 21.703 -1.318 -2.309 1.00 62.25 583 ALA A O 1
ATOM 4053 N N . ALA A 1 584 ? 22.569 0.231 -0.946 1.00 60.06 584 ALA A N 1
ATOM 4054 C CA . ALA A 1 584 ? 21.599 1.266 -1.313 1.00 60.06 584 ALA A CA 1
ATOM 4055 C C . ALA A 1 584 ? 21.650 1.632 -2.813 1.00 60.06 584 ALA A C 1
ATOM 4057 O O . ALA A 1 584 ? 20.622 1.930 -3.420 1.00 60.06 584 ALA A O 1
ATOM 4058 N N . VAL A 1 585 ? 22.837 1.597 -3.434 1.00 64.00 585 VAL A N 1
ATOM 4059 C CA . VAL A 1 585 ? 22.998 1.787 -4.887 1.00 64.00 585 VAL A CA 1
ATOM 4060 C C . VAL A 1 585 ? 22.385 0.634 -5.678 1.00 64.00 585 VAL A C 1
ATOM 4062 O O . VAL A 1 585 ? 21.749 0.880 -6.705 1.00 64.00 585 VAL A O 1
ATOM 4065 N N . ASP A 1 586 ? 22.575 -0.600 -5.218 1.00 65.00 586 ASP A N 1
ATOM 4066 C CA . ASP A 1 586 ? 22.024 -1.789 -5.865 1.00 65.00 586 ASP A CA 1
ATOM 4067 C C . ASP A 1 586 ? 20.483 -1.800 -5.748 1.00 65.00 586 ASP A C 1
ATOM 4069 O O . ASP A 1 586 ? 19.801 -1.971 -6.760 1.00 65.00 586 ASP A O 1
ATOM 4073 N N . ASP A 1 587 ? 19.932 -1.467 -4.575 1.00 69.62 587 ASP A N 1
ATOM 4074 C CA . ASP A 1 587 ? 18.485 -1.309 -4.348 1.00 69.62 587 ASP A CA 1
ATOM 4075 C C . ASP A 1 587 ? 17.883 -0.211 -5.243 1.00 69.62 587 ASP A C 1
ATOM 4077 O O . ASP A 1 587 ? 16.832 -0.388 -5.870 1.00 69.62 587 ASP A O 1
ATOM 4081 N N . LEU A 1 588 ? 18.568 0.934 -5.365 1.00 68.00 588 LEU A N 1
ATOM 4082 C CA . LEU A 1 588 ? 18.144 2.014 -6.255 1.00 68.00 588 LEU A CA 1
ATOM 4083 C C . LEU A 1 588 ? 18.167 1.577 -7.728 1.00 68.00 588 LEU A C 1
ATOM 4085 O O . LEU A 1 588 ? 17.290 1.971 -8.499 1.00 68.00 588 LEU A O 1
ATOM 4089 N N . ALA A 1 589 ? 19.147 0.766 -8.137 1.00 67.31 589 ALA A N 1
ATOM 4090 C CA . ALA A 1 589 ? 19.213 0.231 -9.493 1.00 67.31 589 ALA A CA 1
ATOM 4091 C C . ALA A 1 589 ? 18.034 -0.713 -9.793 1.00 67.31 589 ALA A C 1
ATOM 4093 O O . ALA A 1 589 ? 17.429 -0.591 -10.864 1.00 67.31 589 ALA A O 1
ATOM 4094 N N . GLU A 1 590 ? 17.655 -1.580 -8.848 1.00 69.88 590 GLU A N 1
ATOM 4095 C CA . GLU A 1 590 ? 16.471 -2.445 -8.971 1.00 69.88 590 GLU A CA 1
ATOM 4096 C C . GLU A 1 590 ? 15.171 -1.630 -9.057 1.00 69.88 590 GLU A C 1
ATOM 4098 O O . GLU A 1 590 ? 14.327 -1.888 -9.922 1.00 69.88 590 GLU A O 1
ATOM 4103 N N . LEU A 1 591 ? 15.020 -0.588 -8.231 1.00 61.47 591 LEU A N 1
ATOM 4104 C CA . LEU A 1 591 ? 13.859 0.310 -8.283 1.00 61.47 591 LEU A CA 1
ATOM 4105 C C . LEU A 1 591 ? 13.748 1.044 -9.626 1.00 61.47 591 LEU A C 1
ATOM 4107 O O . LEU A 1 591 ? 12.648 1.181 -10.171 1.00 61.47 591 LEU A O 1
ATOM 4111 N N . VAL A 1 592 ? 14.871 1.486 -10.198 1.00 70.25 592 VAL A N 1
ATOM 4112 C CA . VAL A 1 592 ? 14.898 2.109 -11.531 1.00 70.25 592 VAL A CA 1
ATOM 4113 C C . VAL A 1 592 ? 14.487 1.108 -12.619 1.00 70.25 592 VAL A C 1
ATOM 4115 O O . VAL A 1 592 ? 13.750 1.472 -13.540 1.00 70.25 592 VAL A O 1
ATOM 4118 N N . GLU A 1 593 ? 14.900 -0.158 -12.526 1.00 67.38 593 GLU A N 1
ATOM 4119 C CA . GLU A 1 593 ? 14.473 -1.212 -13.458 1.00 67.38 593 GLU A CA 1
ATOM 4120 C C . GLU A 1 593 ? 12.967 -1.518 -13.340 1.00 67.38 593 GLU A C 1
ATOM 4122 O O . GLU A 1 593 ? 12.260 -1.604 -14.356 1.00 67.38 593 GLU A O 1
ATOM 4127 N N . ALA A 1 594 ? 12.440 -1.578 -12.114 1.00 62.44 594 ALA A N 1
ATOM 4128 C CA . ALA A 1 594 ? 11.010 -1.728 -11.856 1.00 62.44 594 ALA A CA 1
ATOM 4129 C C . ALA A 1 594 ? 10.202 -0.546 -12.424 1.00 62.44 594 ALA A C 1
ATOM 4131 O O . ALA A 1 594 ? 9.208 -0.750 -13.127 1.00 62.44 594 ALA A O 1
ATOM 4132 N N . GLN A 1 595 ? 10.661 0.692 -12.210 1.00 71.44 595 GLN A N 1
ATOM 4133 C CA . GLN A 1 595 ? 10.027 1.892 -12.762 1.00 71.44 595 GLN A CA 1
ATOM 4134 C C . GLN A 1 595 ? 10.000 1.870 -14.298 1.00 71.44 595 GLN A C 1
ATOM 4136 O O . GLN A 1 595 ? 8.976 2.203 -14.903 1.00 71.44 595 GLN A O 1
ATOM 4141 N N . ASN A 1 596 ? 11.092 1.442 -14.941 1.00 66.56 596 ASN A N 1
ATOM 4142 C CA . ASN A 1 596 ? 11.155 1.298 -16.397 1.00 66.56 596 ASN A CA 1
ATOM 4143 C C . ASN A 1 596 ? 10.146 0.256 -16.916 1.00 66.56 596 ASN A C 1
ATOM 4145 O O . ASN A 1 596 ? 9.492 0.487 -17.936 1.00 66.56 596 ASN A O 1
ATOM 4149 N N . THR A 1 597 ? 9.958 -0.850 -16.190 1.00 64.50 597 THR A N 1
ATOM 4150 C CA . THR A 1 597 ? 8.975 -1.900 -16.522 1.00 64.50 597 THR A CA 1
ATOM 4151 C C . THR A 1 597 ? 7.533 -1.394 -16.413 1.00 64.50 597 THR A C 1
ATOM 4153 O O . THR A 1 597 ? 6.712 -1.618 -17.313 1.00 64.50 597 THR A O 1
ATOM 4156 N N . VAL A 1 598 ? 7.221 -0.645 -15.350 1.00 66.06 598 VAL A N 1
ATOM 4157 C CA . VAL A 1 598 ? 5.910 0.004 -15.176 1.00 66.06 598 VAL A CA 1
ATOM 4158 C C . VAL A 1 598 ? 5.664 1.028 -16.287 1.00 66.06 598 VAL A C 1
ATOM 4160 O O . VAL A 1 598 ? 4.588 1.042 -16.887 1.00 66.06 598 VAL A O 1
ATOM 4163 N N . GLY A 1 599 ? 6.673 1.835 -16.630 1.00 68.81 599 GLY A N 1
ATOM 4164 C CA . GLY A 1 599 ? 6.603 2.792 -17.735 1.00 68.81 599 GLY A CA 1
ATOM 4165 C C . GLY A 1 599 ? 6.300 2.129 -19.083 1.00 68.81 599 GLY A C 1
ATOM 4166 O O . GLY A 1 599 ? 5.431 2.601 -19.818 1.00 68.81 599 GLY A O 1
ATOM 4167 N N . ALA A 1 600 ? 6.959 1.007 -19.391 1.00 62.56 600 ALA A N 1
ATOM 4168 C CA . ALA A 1 600 ? 6.706 0.238 -20.610 1.00 62.56 600 ALA A CA 1
ATOM 4169 C C . ALA A 1 600 ? 5.271 -0.320 -20.658 1.00 62.56 600 ALA A C 1
ATOM 4171 O O . ALA A 1 600 ? 4.602 -0.219 -21.687 1.00 62.56 600 ALA A O 1
ATOM 4172 N N . THR A 1 601 ? 4.767 -0.835 -19.533 1.00 66.50 601 THR A N 1
ATOM 4173 C CA . THR A 1 601 ? 3.387 -1.343 -19.423 1.00 66.50 601 THR A CA 1
ATOM 4174 C C . THR A 1 601 ? 2.356 -0.230 -19.615 1.00 66.50 601 THR A C 1
ATOM 4176 O O . THR A 1 601 ? 1.394 -0.395 -20.367 1.00 66.50 601 THR A O 1
ATOM 4179 N N . TYR A 1 602 ? 2.576 0.937 -19.000 1.00 67.25 602 TYR A N 1
ATOM 4180 C CA . TYR A 1 602 ? 1.714 2.108 -19.169 1.00 67.25 602 TYR A CA 1
ATOM 4181 C C . TYR A 1 602 ? 1.625 2.552 -20.636 1.00 67.25 602 TYR A C 1
ATOM 4183 O O . TYR A 1 602 ? 0.542 2.865 -21.134 1.00 67.25 602 TYR A O 1
ATOM 4191 N N . LEU A 1 603 ? 2.750 2.543 -21.356 1.00 62.38 603 LEU A N 1
ATOM 4192 C CA . LEU A 1 603 ? 2.750 2.846 -22.783 1.00 62.38 603 LEU A CA 1
ATOM 4193 C C . LEU A 1 603 ? 2.018 1.802 -23.618 1.00 62.38 603 LEU A C 1
ATOM 4195 O O . LEU A 1 603 ? 1.280 2.183 -24.522 1.00 62.38 603 LEU A O 1
ATOM 4199 N N . ALA A 1 604 ? 2.220 0.512 -23.342 1.00 61.28 604 ALA A N 1
ATOM 4200 C CA . ALA A 1 604 ? 1.507 -0.553 -24.041 1.00 61.28 604 ALA A CA 1
ATOM 4201 C C . ALA A 1 604 ? -0.012 -0.388 -23.867 1.00 61.28 604 ALA A C 1
ATOM 4203 O O . ALA A 1 604 ? -0.757 -0.467 -24.842 1.00 61.28 604 ALA A O 1
ATOM 4204 N N . ALA A 1 605 ? -0.459 -0.038 -22.656 1.00 62.28 605 ALA A N 1
ATOM 4205 C CA . ALA A 1 605 ? -1.854 0.290 -22.384 1.00 62.28 605 ALA A CA 1
ATOM 4206 C C . ALA A 1 605 ? -2.329 1.535 -23.158 1.00 62.28 605 ALA A C 1
ATOM 4208 O O . ALA A 1 605 ? -3.421 1.524 -23.720 1.00 62.28 605 ALA A O 1
ATOM 4209 N N . LYS A 1 606 ? -1.509 2.591 -23.261 1.00 68.56 606 LYS A N 1
ATOM 4210 C CA . LYS A 1 606 ? -1.834 3.790 -24.058 1.00 68.56 606 LYS A CA 1
ATOM 4211 C C . LYS A 1 606 ? -1.890 3.517 -25.562 1.00 68.56 606 LYS A C 1
ATOM 4213 O O . LYS A 1 606 ? -2.752 4.065 -26.247 1.00 68.56 606 LYS A O 1
ATOM 4218 N N . ALA A 1 607 ? -0.994 2.681 -26.078 1.00 61.25 607 ALA A N 1
ATOM 4219 C CA . ALA A 1 607 ? -1.008 2.247 -27.470 1.00 61.25 607 ALA A CA 1
ATOM 4220 C C . ALA A 1 607 ? -2.257 1.406 -27.767 1.00 61.25 607 ALA A C 1
ATOM 4222 O O . ALA A 1 607 ? -2.911 1.627 -28.784 1.00 61.25 607 ALA A O 1
ATOM 4223 N N . LEU A 1 608 ? -2.634 0.514 -26.845 1.00 65.12 608 LEU A N 1
ATOM 4224 C CA . LEU A 1 608 ? -3.876 -0.248 -26.920 1.00 65.12 608 LEU A CA 1
ATOM 4225 C C . LEU A 1 608 ? -5.105 0.672 -26.888 1.00 65.12 608 LEU A C 1
ATOM 4227 O O . LEU A 1 608 ? -5.976 0.537 -27.737 1.00 65.12 608 LEU A O 1
ATOM 4231 N N . GLU A 1 609 ? -5.158 1.654 -25.985 1.00 67.81 609 GLU A N 1
ATOM 4232 C CA . GLU A 1 609 ? -6.242 2.649 -25.918 1.00 67.81 609 GLU A CA 1
ATOM 4233 C C . GLU A 1 609 ? -6.374 3.443 -27.231 1.00 67.81 609 GLU A C 1
ATOM 4235 O O . GLU A 1 609 ? -7.483 3.662 -27.726 1.00 67.81 609 GLU A O 1
ATOM 4240 N N . ALA A 1 610 ? -5.250 3.841 -27.835 1.00 62.34 610 ALA A N 1
ATOM 4241 C CA . ALA A 1 610 ? -5.236 4.523 -29.127 1.00 62.34 610 ALA A CA 1
ATOM 4242 C C . ALA A 1 610 ? -5.711 3.611 -30.269 1.00 62.34 610 ALA A C 1
ATOM 4244 O O . ALA A 1 610 ? -6.495 4.053 -31.112 1.00 62.34 610 ALA A O 1
ATOM 4245 N N . ALA A 1 611 ? -5.280 2.347 -30.282 1.00 60.69 611 ALA A N 1
ATOM 4246 C CA . ALA A 1 611 ? -5.720 1.353 -31.256 1.00 60.69 611 ALA A CA 1
ATOM 4247 C C . ALA A 1 611 ? -7.224 1.068 -31.133 1.00 60.69 611 ALA A C 1
ATOM 4249 O O . ALA A 1 611 ? -7.926 1.080 -32.141 1.00 60.69 611 ALA A O 1
ATOM 4250 N N . VAL A 1 612 ? -7.735 0.909 -29.907 1.00 66.94 612 VAL A N 1
ATOM 4251 C CA . VAL A 1 612 ? -9.170 0.758 -29.621 1.00 66.94 612 VAL A CA 1
ATOM 4252 C C . VAL A 1 612 ? -9.936 1.989 -30.095 1.00 66.94 612 VAL A C 1
ATOM 4254 O O . VAL A 1 612 ? -10.903 1.852 -30.830 1.00 66.94 612 VAL A O 1
ATOM 4257 N N . THR A 1 613 ? -9.467 3.198 -29.777 1.00 68.31 613 THR A N 1
ATOM 4258 C CA . THR A 1 613 ? -10.101 4.447 -30.236 1.00 68.31 613 THR A CA 1
ATOM 4259 C C . THR A 1 613 ? -10.160 4.530 -31.764 1.00 68.31 613 THR A C 1
ATOM 4261 O O . THR A 1 613 ? -11.180 4.931 -32.326 1.00 68.31 613 THR A O 1
ATOM 4264 N N . ALA A 1 614 ? -9.077 4.155 -32.450 1.00 64.56 614 ALA A N 1
ATOM 4265 C CA . ALA A 1 614 ? -9.024 4.136 -33.907 1.00 64.56 614 ALA A CA 1
ATOM 4266 C C . ALA A 1 614 ? -9.981 3.090 -34.496 1.00 64.56 614 ALA A C 1
ATOM 4268 O O . ALA A 1 614 ? -10.714 3.406 -35.431 1.00 64.56 614 ALA A O 1
ATOM 4269 N N . ALA A 1 615 ? -10.021 1.884 -33.923 1.00 66.62 615 ALA A N 1
ATOM 4270 C CA . ALA A 1 615 ? -10.957 0.837 -34.317 1.00 66.62 615 ALA A CA 1
ATOM 4271 C C . ALA A 1 615 ? -12.411 1.297 -34.130 1.00 66.62 615 ALA A C 1
ATOM 4273 O O . ALA A 1 615 ? -13.190 1.241 -35.077 1.00 66.62 615 ALA A O 1
ATOM 4274 N N . THR A 1 616 ? -12.756 1.864 -32.969 1.00 68.44 616 THR A N 1
ATOM 4275 C CA . THR A 1 616 ? -14.083 2.436 -32.703 1.00 68.44 616 THR A CA 1
ATOM 4276 C C . THR A 1 616 ? -14.444 3.524 -33.712 1.00 68.44 616 THR A C 1
ATOM 4278 O O . THR A 1 616 ? -15.577 3.567 -34.183 1.00 68.44 616 THR A O 1
ATOM 4281 N N . ALA A 1 617 ? -13.501 4.397 -34.083 1.00 68.00 617 ALA A N 1
ATOM 4282 C CA . ALA A 1 617 ? -13.746 5.447 -35.070 1.00 68.00 617 ALA A CA 1
ATOM 4283 C C . ALA A 1 617 ? -14.008 4.890 -36.479 1.00 68.00 617 ALA A C 1
ATOM 4285 O O . ALA A 1 617 ? -14.851 5.437 -37.187 1.00 68.00 617 ALA A O 1
ATOM 4286 N N . VAL A 1 618 ? -13.311 3.819 -36.878 1.00 71.50 618 VAL A N 1
ATOM 4287 C CA . VAL A 1 618 ? -13.559 3.118 -38.150 1.00 71.50 618 VAL A CA 1
ATOM 4288 C C . VAL A 1 618 ? -14.935 2.459 -38.132 1.00 71.50 618 VAL A C 1
ATOM 4290 O O . VAL A 1 618 ? -15.708 2.686 -39.052 1.00 71.50 618 VAL A O 1
ATOM 4293 N N . LEU A 1 619 ? -15.271 1.730 -37.063 1.00 71.62 619 LEU A N 1
ATOM 4294 C CA . LEU A 1 619 ? -16.583 1.091 -36.910 1.00 71.62 619 LEU A CA 1
ATOM 4295 C C . LEU A 1 619 ? -17.713 2.131 -36.943 1.00 71.62 619 LEU A C 1
ATOM 4297 O O . LEU A 1 619 ? -18.658 1.989 -37.707 1.00 71.62 619 LEU A O 1
ATOM 4301 N N . THR A 1 620 ? -17.548 3.250 -36.231 1.00 72.56 620 THR A N 1
ATOM 4302 C CA . THR A 1 620 ? -18.508 4.369 -36.261 1.00 72.56 620 THR A CA 1
ATOM 4303 C C . THR A 1 620 ? -18.645 4.988 -37.657 1.00 72.56 620 THR A C 1
ATOM 4305 O O . THR A 1 620 ? -19.718 5.454 -38.016 1.00 72.56 620 THR A O 1
ATOM 4308 N N . ALA A 1 621 ? -17.562 5.065 -38.438 1.00 71.75 621 ALA A N 1
ATOM 4309 C CA . ALA A 1 621 ? -17.590 5.666 -39.773 1.00 71.75 621 ALA A CA 1
ATOM 4310 C C . ALA A 1 621 ? -18.276 4.778 -40.823 1.00 71.75 621 ALA A C 1
ATOM 4312 O O . ALA A 1 621 ? -18.761 5.307 -41.822 1.00 71.75 621 ALA A O 1
ATOM 4313 N N . GLU A 1 622 ? -18.304 3.467 -40.588 1.00 76.12 622 GLU A N 1
ATOM 4314 C CA . GLU A 1 622 ? -19.023 2.479 -41.397 1.00 76.12 622 GLU A CA 1
ATOM 4315 C C . GLU A 1 622 ? -20.453 2.234 -40.877 1.00 76.12 622 GLU A C 1
ATOM 4317 O O . GLU A 1 622 ? -21.093 1.282 -41.307 1.00 76.12 622 GLU A O 1
ATOM 4322 N N . ASP A 1 623 ? -20.942 3.084 -39.960 1.00 77.31 623 ASP A N 1
ATOM 4323 C CA . ASP A 1 623 ? -22.247 2.960 -39.295 1.00 77.31 623 ASP A CA 1
ATOM 4324 C C . ASP A 1 623 ? -22.448 1.592 -38.592 1.00 77.31 623 ASP A C 1
ATOM 4326 O O . ASP A 1 623 ? -23.570 1.141 -38.403 1.00 77.31 623 ASP A O 1
ATOM 4330 N N . VAL A 1 624 ? -21.360 0.943 -38.150 1.00 76.50 624 VAL A N 1
ATOM 4331 C CA . VAL A 1 624 ? -21.411 -0.322 -37.398 1.00 76.50 624 VAL A CA 1
ATOM 4332 C C . VAL A 1 624 ? -21.709 -0.041 -35.927 1.00 76.50 624 VAL A C 1
ATOM 4334 O O . VAL A 1 624 ? -20.905 0.598 -35.233 1.00 76.50 624 VAL A O 1
ATOM 4337 N N . VAL A 1 625 ? -22.835 -0.546 -35.418 1.00 77.44 625 VAL A N 1
ATOM 4338 C CA . VAL A 1 625 ? -23.161 -0.470 -33.988 1.00 77.44 625 VAL A CA 1
ATOM 4339 C C . VAL A 1 625 ? -22.438 -1.589 -33.248 1.00 77.44 625 VAL A C 1
ATOM 4341 O O . VAL A 1 625 ? -22.588 -2.763 -33.573 1.00 77.44 625 VAL A O 1
ATOM 4344 N N . VAL A 1 626 ? -21.656 -1.227 -32.226 1.00 80.06 626 VAL A N 1
ATOM 4345 C CA . VAL A 1 626 ? -21.023 -2.200 -31.325 1.00 80.06 626 VAL A CA 1
ATOM 4346 C C . VAL A 1 626 ? -21.769 -2.230 -29.998 1.00 80.06 626 VAL A C 1
ATOM 4348 O O . VAL A 1 626 ? -21.758 -1.236 -29.269 1.00 80.06 626 VAL A O 1
ATOM 4351 N N . ALA A 1 627 ? -22.393 -3.361 -29.669 1.00 85.38 627 ALA A N 1
ATOM 4352 C CA . ALA A 1 627 ? -23.140 -3.548 -28.423 1.00 85.38 627 ALA A CA 1
ATOM 4353 C C . ALA A 1 627 ? -22.679 -4.806 -27.679 1.00 85.38 627 ALA A C 1
ATOM 4355 O O . ALA A 1 627 ? -22.412 -5.832 -28.291 1.00 85.38 627 ALA A O 1
ATOM 4356 N N . THR A 1 628 ? -22.582 -4.751 -26.350 1.00 87.75 628 THR A N 1
ATOM 4357 C CA . THR A 1 628 ? -22.314 -5.949 -25.541 1.00 87.75 628 THR A CA 1
ATOM 4358 C C . THR A 1 628 ? -23.619 -6.685 -25.267 1.00 87.75 628 THR A C 1
ATOM 4360 O O . THR A 1 628 ? -24.574 -6.072 -24.795 1.00 87.75 628 THR A O 1
ATOM 4363 N N . VAL A 1 629 ? -23.645 -7.992 -25.521 1.00 87.75 629 VAL A N 1
ATOM 4364 C CA . VAL A 1 629 ? -24.758 -8.869 -25.145 1.00 87.75 629 VAL A CA 1
ATOM 4365 C C . VAL A 1 629 ? -24.714 -9.043 -23.630 1.00 87.75 629 VAL A C 1
ATOM 4367 O O . VAL A 1 629 ? -23.823 -9.708 -23.107 1.00 87.75 629 VAL A O 1
ATOM 4370 N N . ALA A 1 630 ? -25.605 -8.352 -22.928 1.00 83.19 630 ALA A N 1
ATOM 4371 C CA . ALA A 1 630 ? -25.768 -8.450 -21.475 1.00 83.19 630 ALA A CA 1
ATOM 4372 C C . ALA A 1 630 ? -27.231 -8.283 -21.023 1.00 83.19 630 ALA A C 1
ATOM 4374 O O . ALA A 1 630 ? -27.526 -8.488 -19.851 1.00 83.19 630 ALA A O 1
ATOM 4375 N N . ASP A 1 631 ? -28.113 -7.897 -21.948 1.00 87.19 631 ASP A N 1
ATOM 4376 C CA . ASP A 1 631 ? -29.546 -7.654 -21.788 1.00 87.19 631 ASP A CA 1
ATOM 4377 C C . ASP A 1 631 ? -30.225 -7.941 -23.145 1.00 87.19 631 ASP A C 1
ATOM 4379 O O . ASP A 1 631 ? -29.534 -8.196 -24.134 1.00 87.19 631 ASP A O 1
ATOM 4383 N N . ASP A 1 632 ? -31.556 -7.848 -23.204 1.00 91.25 632 ASP A N 1
ATOM 4384 C CA . ASP A 1 632 ? -32.325 -7.934 -24.451 1.00 91.25 632 ASP A CA 1
ATOM 4385 C C . ASP A 1 632 ? -31.967 -6.769 -25.397 1.00 91.25 632 ASP A C 1
ATOM 4387 O O . ASP A 1 632 ? -32.117 -5.587 -25.057 1.00 91.25 632 ASP A O 1
ATOM 4391 N N . LEU A 1 633 ? -31.513 -7.102 -26.601 1.00 93.75 633 LEU A N 1
ATOM 4392 C CA . LEU A 1 633 ? -31.125 -6.182 -27.665 1.00 93.75 633 LEU A CA 1
ATOM 4393 C C . LEU A 1 633 ? -32.046 -6.344 -28.880 1.00 93.75 633 LEU A C 1
ATOM 4395 O O . LEU A 1 633 ? -32.703 -7.363 -29.067 1.00 93.75 633 LEU A O 1
ATOM 4399 N N . THR A 1 634 ? -32.077 -5.330 -29.739 1.00 94.75 634 THR A N 1
ATOM 4400 C CA . THR A 1 634 ? -32.752 -5.386 -31.042 1.00 94.75 634 THR A CA 1
ATOM 4401 C C . THR A 1 634 ? -31.758 -4.938 -32.100 1.00 94.75 634 THR A C 1
ATOM 4403 O O . THR A 1 634 ? -31.177 -3.857 -31.957 1.00 94.75 634 THR A O 1
ATOM 4406 N N . ALA A 1 635 ? -31.549 -5.768 -33.117 1.00 92.94 635 ALA A N 1
ATOM 4407 C CA . ALA A 1 635 ? -30.741 -5.432 -34.278 1.00 92.94 635 ALA A CA 1
ATOM 4408 C C . ALA A 1 635 ? -31.387 -4.342 -35.123 1.00 92.94 635 ALA A C 1
ATOM 4410 O O . ALA A 1 635 ? -32.600 -4.117 -35.092 1.00 92.94 635 ALA A O 1
ATOM 4411 N N . THR A 1 636 ? -30.539 -3.584 -35.800 1.00 92.12 636 THR A N 1
ATOM 4412 C CA . THR A 1 636 ? -30.925 -2.429 -36.595 1.00 92.12 636 THR A CA 1
ATOM 4413 C C . THR A 1 636 ? -30.953 -2.774 -38.086 1.00 92.12 636 THR A C 1
ATOM 4415 O O . THR A 1 636 ? -30.736 -3.910 -38.492 1.00 92.12 636 THR A O 1
ATOM 4418 N N . GLU A 1 637 ? -31.294 -1.791 -38.926 1.00 91.12 637 GLU A N 1
ATOM 4419 C CA . GLU A 1 637 ? -31.203 -1.933 -40.390 1.00 91.12 637 GLU A CA 1
ATOM 4420 C C . GLU A 1 637 ? -29.741 -1.867 -40.893 1.00 91.12 637 GLU A C 1
ATOM 4422 O O . GLU A 1 637 ? -29.492 -2.104 -42.078 1.00 91.12 637 GLU A O 1
ATOM 4427 N N . ASP A 1 638 ? -28.795 -1.488 -40.026 1.00 89.81 638 ASP A N 1
ATOM 4428 C CA . ASP A 1 638 ? -27.370 -1.371 -40.336 1.00 89.81 638 ASP A CA 1
ATOM 4429 C C . ASP A 1 638 ? -26.634 -2.689 -40.013 1.00 89.81 638 ASP A C 1
ATOM 4431 O O . ASP A 1 638 ? -27.220 -3.629 -39.489 1.00 89.81 638 ASP A O 1
ATOM 4435 N N . ASN A 1 639 ? -25.349 -2.793 -40.369 1.00 89.69 639 ASN A N 1
ATOM 4436 C CA . ASN A 1 639 ? -24.555 -3.982 -40.046 1.00 89.69 639 ASN A CA 1
ATOM 4437 C C . ASN A 1 639 ? -24.068 -3.899 -38.594 1.00 89.69 639 ASN A C 1
ATOM 4439 O O . ASN A 1 639 ? -23.128 -3.147 -38.311 1.00 89.69 639 ASN A O 1
ATOM 4443 N N . ASP A 1 640 ? -24.655 -4.685 -37.694 1.00 90.81 640 ASP A N 1
ATOM 4444 C CA . ASP A 1 640 ? -24.341 -4.630 -36.268 1.00 90.81 640 ASP A CA 1
ATOM 4445 C C . ASP A 1 640 ? -23.286 -5.667 -35.853 1.00 90.81 640 ASP A C 1
ATOM 4447 O O . ASP A 1 640 ? -23.226 -6.792 -36.354 1.00 90.81 640 ASP A O 1
ATOM 4451 N N . VAL A 1 641 ? -22.424 -5.299 -34.898 1.00 91.62 641 VAL A N 1
ATOM 4452 C CA . VAL A 1 641 ? -21.446 -6.213 -34.292 1.00 91.62 641 VAL A CA 1
ATOM 4453 C C . VAL A 1 641 ? -21.672 -6.294 -32.789 1.00 91.62 641 VAL A C 1
ATOM 4455 O O . VAL A 1 641 ? -21.392 -5.364 -32.036 1.00 91.62 641 VAL A O 1
ATOM 4458 N N . TYR A 1 642 ? -22.105 -7.453 -32.320 1.00 92.81 642 TYR A N 1
ATOM 4459 C CA . TYR A 1 642 ? -22.320 -7.712 -30.906 1.00 92.81 642 TYR A CA 1
ATOM 4460 C C . TYR A 1 642 ? -21.094 -8.355 -30.272 1.00 92.81 642 TYR A C 1
ATOM 4462 O O . TYR A 1 642 ? -20.474 -9.246 -30.843 1.00 92.81 642 TYR A O 1
ATOM 4470 N N . LEU A 1 643 ? -20.740 -7.922 -29.068 1.00 92.25 643 LEU A N 1
ATOM 4471 C CA . LEU A 1 643 ? -19.681 -8.518 -28.262 1.00 92.25 643 LEU A CA 1
ATOM 4472 C C . LEU A 1 643 ? -20.318 -9.413 -27.205 1.00 92.25 643 LEU A C 1
ATOM 4474 O O . LEU A 1 643 ? -21.127 -8.931 -26.411 1.00 92.25 643 LEU A O 1
ATOM 4478 N N . LEU A 1 644 ? -19.941 -10.688 -27.159 1.00 92.94 644 LEU A N 1
ATOM 4479 C CA . LEU A 1 644 ? -20.397 -11.580 -26.098 1.00 92.94 644 LEU A CA 1
ATOM 4480 C C . LEU A 1 644 ? -19.879 -11.078 -24.736 1.00 92.94 644 LEU A C 1
ATOM 4482 O O . LEU A 1 644 ? -18.670 -10.932 -24.544 1.00 92.94 644 LEU A O 1
ATOM 4486 N N . GLY A 1 645 ? -20.793 -10.754 -23.818 1.00 88.31 645 GLY A N 1
ATOM 4487 C CA . GLY A 1 645 ? -20.469 -10.310 -22.462 1.00 88.31 645 GLY A CA 1
ATOM 4488 C C . GLY A 1 645 ? -20.186 -11.472 -21.506 1.00 88.31 645 GLY A C 1
ATOM 4489 O O . GLY A 1 645 ? -19.956 -12.600 -21.921 1.00 88.31 645 GLY A O 1
ATOM 4490 N N . THR A 1 646 ? -20.222 -11.204 -20.198 1.00 87.00 646 THR A N 1
ATOM 4491 C CA . THR A 1 646 ? -20.172 -12.248 -19.151 1.00 87.00 646 THR A CA 1
ATOM 4492 C C . THR A 1 646 ? -21.552 -12.804 -18.793 1.00 87.00 646 THR A C 1
ATOM 4494 O O . THR A 1 646 ? -21.653 -13.737 -18.000 1.00 87.00 646 THR A O 1
ATOM 4497 N N . ALA A 1 647 ? -22.612 -12.207 -19.335 1.00 88.31 647 ALA A N 1
ATOM 4498 C CA . ALA A 1 647 ? -23.991 -12.628 -19.172 1.00 88.31 647 ALA A CA 1
ATOM 4499 C C . ALA A 1 647 ? -24.609 -12.859 -20.552 1.00 88.31 647 ALA A C 1
ATOM 4501 O O . ALA A 1 647 ? -24.242 -12.198 -21.521 1.00 88.31 647 ALA A O 1
ATOM 4502 N N . GLY A 1 648 ? -25.527 -13.819 -20.617 1.00 89.44 648 GLY A N 1
ATOM 4503 C CA . GLY A 1 648 ? -26.343 -14.064 -21.797 1.00 89.44 648 GLY A CA 1
ATOM 4504 C C . GLY A 1 648 ? -27.389 -12.974 -22.023 1.00 89.44 648 GLY A C 1
ATOM 4505 O O . GLY A 1 648 ? -27.601 -12.125 -21.157 1.00 89.44 648 GLY A O 1
ATOM 4506 N N . GLY A 1 649 ? -28.063 -13.021 -23.165 1.00 94.12 649 GLY A N 1
ATOM 4507 C CA . GLY A 1 649 ? -29.149 -12.100 -23.497 1.00 94.12 649 GLY A CA 1
ATOM 4508 C C . GLY A 1 649 ? -29.843 -12.474 -24.801 1.00 94.12 649 GLY A C 1
ATOM 4509 O O . GLY A 1 649 ? -29.347 -13.310 -25.561 1.00 94.12 649 GLY A O 1
ATOM 4510 N N . ASP A 1 650 ? -30.979 -11.840 -25.060 1.00 96.44 650 ASP A N 1
ATOM 4511 C CA . ASP A 1 650 ? -31.752 -12.057 -26.280 1.00 96.44 650 ASP A CA 1
ATOM 4512 C C . ASP A 1 650 ? -31.394 -10.977 -27.318 1.00 96.44 650 ASP A C 1
ATOM 4514 O O . ASP A 1 650 ? -31.135 -9.827 -26.967 1.00 96.44 650 ASP A O 1
ATOM 4518 N N . ILE A 1 651 ? -31.359 -11.324 -28.604 1.00 95.81 651 ILE A N 1
ATOM 4519 C CA . ILE A 1 651 ? -31.181 -10.379 -29.712 1.00 95.81 651 ILE A CA 1
ATOM 4520 C C . ILE A 1 651 ? -32.327 -10.577 -30.703 1.00 95.81 651 ILE A C 1
ATOM 4522 O O . ILE A 1 651 ? -32.405 -11.585 -31.411 1.00 95.81 651 ILE A O 1
ATOM 4526 N N . ASP A 1 652 ? -33.220 -9.596 -30.749 1.00 96.00 652 ASP A N 1
ATOM 4527 C CA . ASP A 1 652 ? -34.321 -9.541 -31.702 1.00 96.00 652 ASP A CA 1
ATOM 4528 C C . ASP A 1 652 ? -33.840 -9.060 -33.078 1.00 96.00 652 ASP A C 1
ATOM 4530 O O . ASP A 1 652 ? -32.955 -8.213 -33.170 1.00 96.00 652 ASP A O 1
ATOM 4534 N N . ASP A 1 653 ? -34.461 -9.575 -34.145 1.00 94.94 653 ASP A N 1
ATOM 4535 C CA . ASP A 1 653 ? -34.246 -9.167 -35.544 1.00 94.94 653 ASP A CA 1
ATOM 4536 C C . ASP A 1 653 ? -32.809 -9.370 -36.092 1.00 94.94 653 ASP A C 1
ATOM 4538 O O . ASP A 1 653 ? -32.470 -8.841 -37.150 1.00 94.94 653 ASP A O 1
ATOM 4542 N N . PHE A 1 654 ? -31.982 -10.193 -35.433 1.00 95.94 654 PHE A N 1
ATOM 4543 C CA . PHE A 1 654 ? -30.601 -10.480 -35.847 1.00 95.94 654 PHE A CA 1
ATOM 4544 C C . PHE A 1 654 ? -30.520 -11.067 -37.272 1.00 95.94 654 PHE A C 1
ATOM 4546 O O . PHE A 1 654 ? -31.069 -12.133 -37.556 1.00 95.94 654 PHE A O 1
ATOM 4553 N N . GLY A 1 655 ? -29.826 -10.380 -38.179 1.00 92.81 655 GLY A N 1
ATOM 4554 C CA . GLY A 1 655 ? -29.676 -10.753 -39.587 1.00 92.81 655 GLY A CA 1
ATOM 4555 C C . GLY A 1 655 ? -30.927 -10.521 -40.446 1.00 92.81 655 GLY A C 1
ATOM 4556 O O . GLY A 1 655 ? -30.984 -10.985 -41.588 1.00 92.81 655 GLY A O 1
ATOM 4557 N N . ALA A 1 656 ? -31.968 -9.861 -39.918 1.00 92.88 656 ALA A N 1
ATOM 4558 C CA . ALA A 1 656 ? -33.224 -9.656 -40.640 1.00 92.88 656 ALA A CA 1
ATOM 4559 C C . ALA A 1 656 ? -33.165 -8.474 -41.622 1.00 92.88 656 ALA A C 1
ATOM 4561 O O . ALA A 1 656 ? -33.711 -8.567 -42.730 1.00 92.88 656 ALA A O 1
ATOM 4562 N N . GLU A 1 657 ? -32.534 -7.366 -41.216 1.00 88.00 657 GLU A N 1
ATOM 4563 C CA . GLU A 1 657 ? -32.468 -6.120 -41.995 1.00 88.00 657 GLU A CA 1
ATOM 4564 C C . GLU A 1 657 ? -31.026 -5.676 -42.340 1.00 88.00 657 GLU A C 1
ATOM 4566 O O . GLU A 1 657 ? -30.873 -4.942 -43.321 1.00 88.00 657 GLU A O 1
ATOM 4571 N N . GLY A 1 658 ? -29.998 -6.214 -41.662 1.00 89.56 658 GLY A N 1
ATOM 4572 C CA . GLY A 1 658 ? -28.563 -5.973 -41.896 1.00 89.56 658 GLY A CA 1
ATOM 4573 C C . GLY A 1 658 ? -27.692 -7.243 -41.832 1.00 89.56 658 GLY A C 1
ATOM 4574 O O . GLY A 1 658 ? -28.176 -8.326 -41.493 1.00 89.56 658 GLY A O 1
ATOM 4575 N N . ASP A 1 659 ? -26.409 -7.130 -42.207 1.00 91.88 659 ASP A N 1
ATOM 4576 C CA . ASP A 1 659 ? -25.425 -8.215 -42.051 1.00 91.88 659 ASP A CA 1
ATOM 4577 C C . ASP A 1 659 ? -24.834 -8.162 -40.628 1.00 91.88 659 ASP A C 1
ATOM 4579 O O . ASP A 1 659 ? -23.786 -7.545 -40.402 1.00 91.88 659 ASP A O 1
ATOM 4583 N N . ASP A 1 660 ? -25.508 -8.812 -39.679 1.00 94.88 660 ASP A N 1
ATOM 4584 C CA . ASP A 1 660 ? -25.127 -8.783 -38.264 1.00 94.88 660 ASP A CA 1
ATOM 4585 C C . ASP A 1 660 ? -24.144 -9.896 -37.880 1.00 94.88 660 ASP A C 1
ATOM 4587 O O . ASP A 1 660 ? -24.173 -11.016 -38.410 1.00 94.88 660 ASP A O 1
ATOM 4591 N N . ALA A 1 661 ? -23.277 -9.604 -36.909 1.00 94.75 661 ALA A N 1
ATOM 4592 C CA . ALA A 1 661 ? -22.315 -10.561 -36.381 1.00 94.75 661 ALA A CA 1
ATOM 4593 C C . ALA A 1 661 ? -22.190 -10.511 -34.852 1.00 94.75 661 ALA A C 1
ATOM 4595 O O . ALA A 1 661 ? -22.254 -9.450 -34.244 1.00 94.75 661 ALA A O 1
ATOM 4596 N N . ILE A 1 662 ? -21.927 -11.656 -34.222 1.00 94.94 662 ILE A N 1
ATOM 4597 C CA . ILE A 1 662 ? -21.570 -11.767 -32.802 1.00 94.94 662 ILE A CA 1
ATOM 4598 C C . ILE A 1 662 ? -20.118 -12.216 -32.705 1.00 94.94 662 ILE A C 1
ATOM 4600 O O . ILE A 1 662 ? -19.755 -13.288 -33.188 1.00 94.94 662 ILE A O 1
ATOM 4604 N N . PHE A 1 663 ? -19.283 -11.415 -32.057 1.00 94.12 663 PHE A N 1
ATOM 4605 C CA . PHE A 1 663 ? -17.922 -11.775 -31.702 1.00 94.12 663 PHE A CA 1
ATOM 4606 C C . PHE A 1 663 ? -17.894 -12.452 -30.333 1.00 94.12 663 PHE A C 1
ATOM 4608 O O . PHE A 1 663 ? -18.219 -11.845 -29.312 1.00 94.12 663 PHE A O 1
ATOM 4615 N N . ILE A 1 664 ? -17.464 -13.710 -30.323 1.00 92.19 664 ILE A N 1
ATOM 4616 C CA . ILE A 1 664 ? -17.439 -14.579 -29.135 1.00 92.19 664 ILE A CA 1
ATOM 4617 C C . ILE A 1 664 ? -16.015 -14.815 -28.596 1.00 92.19 664 ILE A C 1
ATOM 4619 O O . ILE A 1 664 ? -15.783 -15.690 -27.762 1.00 92.19 664 ILE A O 1
ATOM 4623 N N . GLY A 1 665 ? -15.045 -14.035 -29.080 1.00 88.69 665 GLY A N 1
ATOM 4624 C CA . GLY A 1 665 ? -13.632 -14.139 -28.718 1.00 88.69 665 GLY A CA 1
ATOM 4625 C C . GLY A 1 665 ? -12.767 -14.785 -29.802 1.00 88.69 665 GLY A C 1
ATOM 4626 O O . GLY A 1 665 ? -13.248 -15.216 -30.845 1.00 88.69 665 GLY A O 1
ATOM 4627 N N . THR A 1 666 ? -11.455 -14.825 -29.560 1.00 85.81 666 THR A N 1
ATOM 4628 C CA . THR A 1 666 ? -10.455 -15.375 -30.499 1.00 85.81 666 THR A CA 1
ATOM 4629 C C . THR A 1 666 ? -10.140 -16.850 -30.266 1.00 85.81 666 THR A C 1
ATOM 4631 O O . THR A 1 666 ? -9.248 -17.397 -30.917 1.00 85.81 666 THR A O 1
ATOM 4634 N N . GLU A 1 667 ? -10.802 -17.477 -29.298 1.00 87.44 667 GLU A N 1
ATOM 4635 C CA . GLU A 1 667 ? -10.568 -18.879 -28.977 1.00 87.44 667 GLU A CA 1
ATOM 4636 C C . GLU A 1 667 ? -11.047 -19.795 -30.107 1.00 87.44 667 GLU A C 1
ATOM 4638 O O . GLU A 1 667 ? -11.934 -19.460 -30.896 1.00 87.44 667 GLU A O 1
ATOM 4643 N N . THR A 1 668 ? -10.423 -20.968 -30.217 1.00 88.56 668 THR A N 1
ATOM 4644 C CA . THR A 1 668 ? -10.816 -21.956 -31.227 1.00 88.56 668 THR A CA 1
ATOM 4645 C C . THR A 1 668 ? -12.002 -22.758 -30.708 1.00 88.56 668 THR A C 1
ATOM 4647 O O . THR A 1 668 ? -11.814 -23.703 -29.944 1.00 88.56 668 THR A O 1
ATOM 4650 N N . TYR A 1 669 ? -13.202 -22.387 -31.146 1.00 91.38 669 TYR A N 1
ATOM 4651 C CA . TYR A 1 669 ? -14.426 -23.111 -30.820 1.00 91.38 669 TYR A CA 1
ATOM 4652 C C . TYR A 1 669 ? -14.765 -24.174 -31.868 1.00 91.38 669 TYR A C 1
ATOM 4654 O O . TYR A 1 669 ? -14.564 -23.979 -33.072 1.00 91.38 669 TYR A O 1
ATOM 4662 N N . VAL A 1 670 ? -15.338 -25.289 -31.420 1.00 91.19 670 VAL A N 1
ATOM 4663 C CA . VAL A 1 670 ? -15.948 -26.304 -32.284 1.00 91.19 670 VAL A CA 1
ATOM 4664 C C . VAL A 1 670 ? -17.467 -26.157 -32.222 1.00 91.19 670 VAL A C 1
ATOM 4666 O O . VAL A 1 670 ? -18.053 -26.176 -31.145 1.00 91.19 670 VAL A O 1
ATOM 4669 N N . ILE A 1 671 ? -18.127 -26.016 -33.378 1.00 91.31 671 ILE A N 1
ATOM 4670 C CA . ILE A 1 671 ? -19.596 -26.024 -33.413 1.00 91.31 671 ILE A CA 1
ATOM 4671 C C . ILE A 1 671 ? -20.091 -27.436 -33.112 1.00 91.31 671 ILE A C 1
ATOM 4673 O O . ILE A 1 671 ? -19.805 -28.376 -33.862 1.00 91.31 671 ILE A O 1
ATOM 4677 N N . ASN A 1 672 ? -20.909 -27.544 -32.074 1.00 89.00 672 ASN A N 1
ATOM 4678 C CA . ASN A 1 672 ? -21.648 -28.734 -31.718 1.00 89.00 672 ASN A CA 1
ATOM 4679 C C . ASN A 1 672 ? -23.145 -28.491 -31.971 1.00 89.00 672 ASN A C 1
ATOM 4681 O O . ASN A 1 672 ? -23.741 -27.521 -31.517 1.00 89.00 672 ASN A O 1
ATOM 4685 N N . THR A 1 673 ? -23.771 -29.358 -32.763 1.00 85.44 673 THR A N 1
ATOM 4686 C CA . THR A 1 673 ? -25.220 -29.285 -33.042 1.00 85.44 673 THR A CA 1
ATOM 4687 C C . THR A 1 673 ? -26.032 -30.211 -32.130 1.00 85.44 673 THR A C 1
ATOM 4689 O O . THR A 1 673 ? -27.200 -30.483 -32.412 1.00 85.44 673 THR A O 1
ATOM 4692 N N . GLY A 1 674 ? -25.371 -30.817 -31.145 1.00 84.50 674 GLY A N 1
ATOM 4693 C CA . GLY A 1 674 ? -25.945 -31.694 -30.137 1.00 84.50 674 GLY A CA 1
ATOM 4694 C C . GLY A 1 674 ? -26.558 -30.939 -28.960 1.00 84.50 674 GLY A C 1
ATOM 4695 O O . GLY A 1 674 ? -26.627 -29.711 -28.959 1.00 84.50 674 GLY A O 1
ATOM 4696 N N . ASP A 1 675 ? -27.029 -31.691 -27.970 1.00 83.88 675 ASP A N 1
ATOM 4697 C CA . ASP A 1 675 ? -27.511 -31.136 -26.701 1.00 83.88 675 ASP A CA 1
ATOM 4698 C C . ASP A 1 675 ? -26.313 -30.825 -25.789 1.00 83.88 675 ASP A C 1
ATOM 4700 O O . ASP A 1 675 ? -25.420 -31.663 -25.640 1.00 83.88 675 ASP A O 1
ATOM 4704 N N . VAL A 1 676 ? -26.309 -29.642 -25.167 1.00 85.88 676 VAL A N 1
ATOM 4705 C CA . VAL A 1 676 ? -25.255 -29.193 -24.241 1.00 85.88 676 VAL A CA 1
ATOM 4706 C C . VAL A 1 676 ? -25.033 -30.193 -23.100 1.00 85.88 676 VAL A C 1
ATOM 4708 O O . VAL A 1 676 ? -23.905 -30.388 -22.650 1.00 85.88 676 VAL A O 1
ATOM 4711 N N . ASP A 1 677 ? -26.094 -30.886 -22.677 1.00 83.62 677 ASP A N 1
ATOM 4712 C CA . ASP A 1 677 ? -26.040 -31.848 -21.575 1.00 83.62 677 ASP A CA 1
ATOM 4713 C C . ASP A 1 677 ? -25.451 -33.212 -21.987 1.00 83.62 677 ASP A C 1
ATOM 4715 O O . ASP A 1 677 ? -24.839 -33.897 -21.165 1.00 83.62 677 ASP A O 1
ATOM 4719 N N . ASP A 1 678 ? -25.634 -33.630 -23.243 1.00 85.19 678 ASP A N 1
ATOM 4720 C CA . ASP A 1 678 ? -25.353 -35.006 -23.680 1.00 85.19 678 ASP A CA 1
ATOM 4721 C C . ASP A 1 678 ? -24.142 -35.116 -24.625 1.00 85.19 678 ASP A C 1
ATOM 4723 O O . ASP A 1 678 ? -23.529 -36.187 -24.704 1.00 85.19 678 ASP A O 1
ATOM 4727 N N . ASP A 1 679 ? -23.780 -34.040 -25.329 1.00 87.81 679 ASP A N 1
ATOM 4728 C CA . ASP A 1 679 ? -22.862 -34.094 -26.473 1.00 87.81 679 ASP A CA 1
ATOM 4729 C C . ASP A 1 679 ? -21.528 -33.339 -26.274 1.00 87.81 679 ASP A C 1
ATOM 4731 O O . ASP A 1 679 ? -20.743 -33.297 -27.220 1.00 87.81 679 ASP A O 1
ATOM 4735 N N . GLY A 1 680 ? -21.236 -32.806 -25.078 1.00 88.00 680 GLY A N 1
ATOM 4736 C CA . GLY A 1 680 ? -20.017 -32.018 -24.814 1.00 88.00 680 GLY A CA 1
ATOM 4737 C C . GLY A 1 680 ? -18.673 -32.786 -24.801 1.00 88.00 680 GLY A C 1
ATOM 4738 O O . GLY A 1 680 ? -18.605 -33.926 -24.307 1.00 88.00 680 GLY A O 1
ATOM 4739 N N . ASP A 1 681 ? -17.604 -32.145 -25.293 1.00 88.69 681 ASP A N 1
ATOM 4740 C CA . ASP A 1 681 ? -16.210 -32.600 -25.438 1.00 88.69 681 ASP A CA 1
ATOM 4741 C C . ASP A 1 681 ? -15.273 -31.919 -24.419 1.00 88.69 681 ASP A C 1
ATOM 4743 O O . ASP A 1 681 ? -14.973 -30.733 -24.485 1.00 88.69 681 ASP A O 1
ATOM 4747 N N . ASP A 1 682 ? -14.689 -32.714 -23.516 1.00 90.25 682 ASP A N 1
ATOM 4748 C CA . ASP A 1 682 ? -13.806 -32.228 -22.449 1.00 90.25 682 ASP A CA 1
ATOM 4749 C C . ASP A 1 682 ? -12.392 -31.822 -22.907 1.00 90.25 682 ASP A C 1
ATOM 4751 O O . ASP A 1 682 ? -11.492 -31.653 -22.073 1.00 90.25 682 ASP A O 1
ATOM 4755 N N . THR A 1 683 ? -12.164 -31.673 -24.214 1.00 91.19 683 THR A N 1
ATOM 4756 C CA . THR A 1 683 ? -10.852 -31.335 -24.782 1.00 91.19 683 THR A CA 1
ATOM 4757 C C . THR A 1 683 ? -10.798 -30.034 -25.576 1.00 91.19 683 THR A C 1
ATOM 4759 O O . THR A 1 683 ? -9.691 -29.547 -25.830 1.00 91.19 683 THR A O 1
ATOM 4762 N N . VAL A 1 684 ? -11.938 -29.460 -25.959 1.00 92.50 684 VAL A N 1
ATOM 4763 C CA . VAL A 1 684 ? -12.027 -28.246 -26.785 1.00 92.50 684 VAL A CA 1
ATOM 4764 C C . VAL A 1 684 ? -13.163 -27.357 -26.296 1.00 92.50 684 VAL A C 1
ATOM 4766 O O . VAL A 1 684 ? -14.098 -27.859 -25.699 1.00 92.50 684 VAL A O 1
ATOM 4769 N N . LEU A 1 685 ? -13.078 -26.047 -26.539 1.00 93.00 685 LEU A N 1
ATOM 4770 C CA . LEU A 1 685 ? -14.214 -25.162 -26.290 1.00 93.00 685 LEU A CA 1
ATOM 4771 C C . LEU A 1 685 ? -15.266 -25.384 -27.373 1.00 93.00 685 LEU A C 1
ATOM 4773 O O . LEU A 1 685 ? -14.935 -25.453 -28.563 1.00 93.00 685 LEU A O 1
ATOM 4777 N N . GLU A 1 686 ? -16.526 -25.454 -26.972 1.00 94.62 686 GLU A N 1
ATOM 4778 C CA . GLU A 1 686 ? -17.635 -25.701 -27.887 1.00 94.62 686 GLU A CA 1
ATOM 4779 C C . GLU A 1 686 ? -18.624 -24.534 -27.978 1.00 94.62 686 GLU A C 1
ATOM 4781 O O . GLU A 1 686 ? -18.685 -23.630 -27.142 1.00 94.62 686 GLU A O 1
ATOM 4786 N N . ILE A 1 687 ? -19.392 -24.535 -29.066 1.00 95.19 687 ILE A N 1
ATOM 4787 C CA . ILE A 1 687 ? -20.580 -23.695 -29.223 1.00 95.19 687 ILE A CA 1
ATOM 4788 C C . ILE A 1 687 ? -21.730 -24.615 -29.577 1.00 95.19 687 ILE A C 1
ATOM 4790 O O . ILE A 1 687 ? -21.696 -25.271 -30.621 1.00 95.19 687 ILE A O 1
ATOM 4794 N N . PHE A 1 688 ? -22.759 -24.616 -28.742 1.00 95.50 688 PHE A N 1
ATOM 4795 C CA . PHE A 1 688 ? -23.977 -25.373 -28.978 1.00 95.50 688 PHE A CA 1
ATOM 4796 C C . PHE A 1 688 ? -25.007 -24.478 -29.648 1.00 95.50 688 PHE A C 1
ATOM 4798 O O . PHE A 1 688 ? -25.291 -23.386 -29.164 1.00 95.50 688 PHE A O 1
ATOM 4805 N N . ILE A 1 689 ? -25.567 -24.932 -30.768 1.00 95.44 689 ILE A N 1
ATOM 4806 C CA . ILE A 1 689 ? -26.613 -24.200 -31.489 1.00 95.44 689 ILE A CA 1
ATOM 4807 C C . ILE A 1 689 ? -27.874 -25.057 -31.500 1.00 95.44 689 ILE A C 1
ATOM 4809 O O . ILE A 1 689 ? -27.898 -26.134 -32.101 1.00 95.44 689 ILE A O 1
ATOM 4813 N N . SER A 1 690 ? -28.932 -24.574 -30.851 1.00 94.88 690 SER A N 1
ATOM 4814 C CA . SER A 1 690 ? -30.214 -25.275 -30.753 1.00 94.88 690 SER A CA 1
ATOM 4815 C C . SER A 1 690 ? -31.381 -24.382 -31.174 1.00 94.88 690 SER A C 1
ATOM 4817 O O . SER A 1 690 ? -31.363 -23.177 -30.956 1.00 94.88 690 SER A O 1
ATOM 4819 N N . GLU A 1 691 ? -32.403 -24.963 -31.807 1.00 95.12 691 GLU A N 1
ATOM 4820 C CA . GLU A 1 691 ? -33.603 -24.233 -32.239 1.00 95.12 691 GLU A CA 1
ATOM 4821 C C . GLU A 1 691 ? -34.786 -24.560 -31.321 1.00 95.12 691 GLU A C 1
ATOM 4823 O O . GLU A 1 691 ? -35.137 -25.727 -31.105 1.00 95.12 691 GLU A O 1
ATOM 4828 N N . SER A 1 692 ? -35.437 -23.523 -30.800 1.00 91.25 692 SER A N 1
ATOM 4829 C CA . SER A 1 692 ? -36.642 -23.633 -29.990 1.00 91.25 692 SER A CA 1
ATOM 4830 C C . SER A 1 692 ? -37.859 -23.999 -30.852 1.00 91.25 692 SER A C 1
ATOM 4832 O O . SER A 1 692 ? -37.908 -23.796 -32.064 1.00 91.25 692 SER A O 1
ATOM 4834 N N . VAL A 1 693 ? -38.933 -24.489 -30.221 1.00 84.06 693 VAL A N 1
ATOM 4835 C CA . VAL A 1 693 ? -40.201 -24.800 -30.921 1.00 84.06 693 VAL A CA 1
ATOM 4836 C C . VAL A 1 693 ? -40.865 -23.537 -31.519 1.00 84.06 693 VAL A C 1
ATOM 4838 O O . VAL A 1 693 ? -41.803 -23.656 -32.312 1.00 84.06 693 VAL A O 1
ATOM 4841 N N . GLY A 1 694 ? -40.396 -22.340 -31.148 1.00 87.19 694 GLY A N 1
ATOM 4842 C CA . GLY A 1 694 ? -40.824 -21.046 -31.684 1.00 87.19 694 GLY A CA 1
ATOM 4843 C C . GLY A 1 694 ? -40.108 -20.607 -32.965 1.00 87.19 694 GLY A C 1
ATOM 4844 O O . GLY A 1 694 ? -40.640 -19.733 -33.647 1.00 87.19 694 GLY A O 1
ATOM 4845 N N . GLY A 1 695 ? -38.993 -21.253 -33.329 1.00 91.06 695 GLY A N 1
ATOM 4846 C CA . GLY A 1 695 ? -38.108 -20.812 -34.415 1.00 91.06 695 GLY A CA 1
ATOM 4847 C C . GLY A 1 695 ? -37.038 -19.808 -33.975 1.00 91.06 695 GLY A C 1
ATOM 4848 O O . GLY A 1 695 ? -36.481 -19.129 -34.828 1.00 91.06 695 GLY A O 1
ATOM 4849 N N . ASP A 1 696 ? -36.784 -19.706 -32.667 1.00 95.88 696 ASP A N 1
ATOM 4850 C CA . ASP A 1 696 ? -35.681 -18.916 -32.108 1.00 95.88 696 ASP A CA 1
ATOM 4851 C C . ASP A 1 696 ? -34.458 -19.818 -31.939 1.00 95.88 696 ASP A C 1
ATOM 4853 O O . ASP A 1 696 ? -34.611 -20.999 -31.613 1.00 95.88 696 ASP A O 1
ATOM 4857 N N . THR A 1 697 ? -33.257 -19.278 -32.120 1.00 96.31 697 THR A N 1
ATOM 4858 C CA . THR A 1 697 ? -32.010 -20.037 -31.965 1.00 96.31 697 THR A CA 1
ATOM 4859 C C . THR A 1 697 ? -31.309 -19.675 -30.669 1.00 96.31 697 THR A C 1
ATOM 4861 O O . THR A 1 697 ? -30.988 -18.517 -30.456 1.00 96.31 697 THR A O 1
ATOM 4864 N N . THR A 1 698 ? -31.006 -20.658 -29.827 1.00 96.19 698 THR A N 1
ATOM 4865 C CA . THR A 1 698 ? -30.138 -20.489 -28.659 1.00 96.19 698 THR A CA 1
ATOM 4866 C C . THR A 1 698 ? -28.719 -20.918 -29.013 1.00 96.19 698 THR A C 1
ATOM 4868 O O . THR A 1 698 ? -28.495 -22.045 -29.461 1.00 96.19 698 THR A O 1
ATOM 4871 N N . ILE A 1 699 ? -27.774 -20.010 -28.797 1.00 96.44 699 ILE A N 1
ATOM 4872 C CA . ILE A 1 699 ? -26.335 -20.211 -28.919 1.00 96.44 699 ILE A CA 1
ATOM 4873 C C . ILE A 1 699 ? -25.769 -20.286 -27.501 1.00 96.44 699 ILE A C 1
ATOM 4875 O O . ILE A 1 699 ? -25.763 -19.281 -26.795 1.00 96.44 699 ILE A O 1
ATOM 4879 N N . SER A 1 700 ? -25.276 -21.448 -27.088 1.00 95.94 700 SER A N 1
ATOM 4880 C CA . SER A 1 700 ? -24.613 -21.629 -25.793 1.00 95.94 700 SER A CA 1
ATOM 4881 C C . SER A 1 700 ? -23.105 -21.719 -26.018 1.00 95.94 700 SER A C 1
ATOM 4883 O O . SER A 1 700 ? -22.624 -22.664 -26.643 1.00 95.94 700 SER A O 1
ATOM 4885 N N . VAL A 1 701 ? -22.365 -20.717 -25.548 1.00 95.62 701 VAL A N 1
ATOM 4886 C CA . VAL A 1 701 ? -20.906 -20.616 -25.703 1.00 95.62 701 VAL A CA 1
ATOM 4887 C C . VAL A 1 701 ? -20.240 -21.033 -24.402 1.00 95.62 701 VAL A C 1
ATOM 4889 O O . VAL A 1 701 ? -20.520 -20.445 -23.357 1.00 95.62 701 VAL A O 1
ATOM 4892 N N . GLU A 1 702 ? -19.363 -22.030 -24.447 1.00 94.69 702 GLU A N 1
ATOM 4893 C CA . GLU A 1 702 ? -18.631 -22.462 -23.257 1.00 94.69 702 GLU A CA 1
ATOM 4894 C C . GLU A 1 702 ? -17.625 -21.403 -22.791 1.00 94.69 702 GLU A C 1
ATOM 4896 O O . GLU A 1 702 ? -16.839 -20.882 -23.582 1.00 94.69 702 GLU A O 1
ATOM 4901 N N . THR A 1 703 ? -17.591 -21.121 -21.486 1.00 91.12 703 THR A N 1
ATOM 4902 C CA . THR A 1 703 ? -16.545 -20.272 -20.883 1.00 91.12 703 THR A CA 1
ATOM 4903 C C . THR A 1 703 ? -15.341 -21.068 -20.387 1.00 91.12 703 THR A C 1
ATOM 4905 O O . THR A 1 703 ? -14.284 -20.503 -20.102 1.00 91.12 703 THR A O 1
ATOM 4908 N N . SER A 1 704 ? -15.489 -22.384 -20.273 1.00 89.06 704 SER A N 1
ATOM 4909 C CA . SER A 1 704 ? -14.437 -23.326 -19.918 1.00 89.06 704 SER A CA 1
ATOM 4910 C C . SER A 1 704 ? -14.729 -24.665 -20.593 1.00 89.06 704 SER A C 1
ATOM 4912 O O . SER A 1 704 ? -15.888 -25.026 -20.769 1.00 89.06 704 SER A O 1
ATOM 4914 N N . VAL A 1 705 ? -13.681 -25.394 -20.985 1.00 88.50 705 VAL A N 1
ATOM 4915 C CA . VAL A 1 705 ? -13.831 -26.714 -21.614 1.00 88.50 705 VAL A CA 1
ATOM 4916 C C . VAL A 1 705 ? -14.526 -27.651 -20.628 1.00 88.50 705 VAL A C 1
ATOM 4918 O O . VAL A 1 705 ? -13.960 -27.945 -19.566 1.00 88.50 705 VAL A O 1
ATOM 4921 N N . PHE A 1 706 ? -15.717 -28.146 -20.967 1.00 84.12 706 PHE A N 1
ATOM 4922 C CA . PHE A 1 706 ? -16.427 -29.111 -20.136 1.00 84.12 706 PHE A CA 1
ATOM 4923 C C . PHE A 1 706 ? -16.828 -30.359 -20.918 1.00 84.12 706 PHE A C 1
ATOM 4925 O O . PHE A 1 706 ? -17.130 -30.341 -22.098 1.00 84.12 706 PHE A O 1
ATOM 4932 N N . GLY A 1 707 ? -16.834 -31.499 -20.230 1.00 75.44 707 GLY A N 1
ATOM 4933 C CA . GLY A 1 707 ? -17.365 -32.733 -20.803 1.00 75.44 707 GLY A CA 1
ATOM 4934 C C . GLY A 1 707 ? -18.848 -32.900 -20.508 1.00 75.44 707 GLY A C 1
ATOM 4935 O O . GLY A 1 707 ? -19.319 -32.459 -19.459 1.00 75.44 707 GLY A O 1
ATOM 4936 N N . SER A 1 708 ? -19.525 -33.706 -21.328 1.00 69.50 708 SER A N 1
ATOM 4937 C CA . SER A 1 708 ? -20.903 -34.236 -21.169 1.00 69.50 708 SER A CA 1
ATOM 4938 C C . SER A 1 708 ? -21.265 -34.886 -19.808 1.00 69.50 708 SER A C 1
ATOM 4940 O O . SER A 1 708 ? -22.326 -35.478 -19.650 1.00 69.50 708 SER A O 1
ATOM 4942 N N . ASN A 1 709 ? -20.389 -34.847 -18.795 1.00 67.38 709 ASN A N 1
ATOM 4943 C CA . ASN A 1 709 ? -20.660 -35.329 -17.432 1.00 67.38 709 ASN A CA 1
ATOM 4944 C C . ASN A 1 709 ? -20.547 -34.231 -16.354 1.00 67.38 709 ASN A C 1
ATOM 4946 O O . ASN A 1 709 ? -20.609 -34.551 -15.160 1.00 67.38 709 ASN A O 1
ATOM 4950 N N . ALA A 1 710 ? -20.331 -32.968 -16.733 1.00 75.25 710 ALA A N 1
ATOM 4951 C CA . ALA A 1 710 ? -20.345 -31.850 -15.796 1.00 75.25 710 ALA A CA 1
ATOM 4952 C C . ALA A 1 710 ? -21.756 -31.673 -15.208 1.00 75.25 710 ALA A C 1
ATOM 4954 O O . ALA A 1 710 ? -22.758 -31.813 -15.897 1.00 75.25 710 ALA A O 1
ATOM 4955 N N . ALA A 1 711 ? -21.851 -31.406 -13.902 1.00 75.44 711 ALA A N 1
ATOM 4956 C CA . ALA A 1 711 ? -23.152 -31.278 -13.235 1.00 75.44 711 ALA A CA 1
ATOM 4957 C C . ALA A 1 711 ? -23.868 -29.955 -13.560 1.00 75.44 711 ALA A C 1
ATOM 4959 O O . ALA A 1 711 ? -25.076 -29.858 -13.353 1.00 75.44 711 ALA A O 1
ATOM 4960 N N . VAL A 1 712 ? -23.110 -28.948 -14.001 1.00 79.81 712 VAL A N 1
ATOM 4961 C CA . VAL A 1 712 ? -23.590 -27.642 -14.454 1.00 79.81 712 VAL A CA 1
ATOM 4962 C C . VAL A 1 712 ? -22.649 -27.199 -15.581 1.00 79.81 712 VAL A C 1
ATOM 4964 O O . VAL A 1 712 ? -21.455 -27.066 -15.306 1.00 79.81 712 VAL A O 1
ATOM 4967 N N . PRO A 1 713 ? -23.134 -27.026 -16.819 1.00 78.44 713 PRO A N 1
ATOM 4968 C CA . PRO A 1 713 ? -22.334 -26.452 -17.895 1.00 78.44 713 PRO A CA 1
ATOM 4969 C C . PRO A 1 713 ? -22.075 -24.962 -17.621 1.00 78.44 713 PRO A C 1
ATOM 4971 O O . PRO A 1 713 ? -22.987 -24.219 -17.251 1.00 78.44 713 PRO A O 1
ATOM 4974 N N . GLU A 1 714 ? -20.824 -24.524 -17.768 1.00 88.81 714 GLU A N 1
ATOM 4975 C CA . GLU A 1 714 ? -20.434 -23.112 -17.661 1.00 88.81 714 GLU A CA 1
ATOM 4976 C C . GLU A 1 714 ? -20.557 -22.468 -19.046 1.00 88.81 714 GLU A C 1
ATOM 4978 O O . GLU A 1 714 ? -19.578 -22.349 -19.785 1.00 88.81 714 GLU A O 1
ATOM 4983 N N . VAL A 1 715 ? -21.791 -22.118 -19.417 1.00 93.19 715 VAL A N 1
ATOM 4984 C CA . VAL A 1 715 ? -22.119 -21.511 -20.713 1.00 93.19 715 VAL A CA 1
ATOM 4985 C C . VAL A 1 715 ? -22.695 -20.110 -20.562 1.00 93.19 715 VAL A C 1
ATOM 4987 O O . VAL A 1 715 ? -23.386 -19.799 -19.590 1.00 93.19 715 VAL A O 1
ATOM 4990 N N . ILE A 1 716 ? -22.449 -19.282 -21.571 1.00 94.56 716 ILE A N 1
ATOM 4991 C CA . ILE A 1 716 ? -23.180 -18.041 -21.817 1.00 94.56 716 ILE A CA 1
ATOM 4992 C C . ILE A 1 716 ? -24.189 -18.323 -22.926 1.00 94.56 716 ILE A C 1
ATOM 4994 O O . ILE A 1 716 ? -23.809 -18.768 -24.007 1.00 94.56 716 ILE A O 1
ATOM 4998 N N . GLU A 1 717 ? -25.468 -18.070 -22.662 1.00 96.00 717 GLU A N 1
ATOM 4999 C CA . GLU A 1 717 ? -26.545 -18.325 -23.621 1.00 96.00 717 GLU A CA 1
ATOM 5000 C C . GLU A 1 717 ? -26.993 -17.036 -24.310 1.00 96.00 717 GLU A C 1
ATOM 5002 O O . GLU A 1 717 ? -27.338 -16.058 -23.652 1.00 96.00 717 GLU A O 1
ATOM 5007 N N . VAL A 1 718 ? -27.021 -17.041 -25.638 1.00 96.75 718 VAL A N 1
ATOM 5008 C CA . VAL A 1 718 ? -27.575 -15.956 -26.452 1.00 96.75 718 VAL A CA 1
ATOM 5009 C C . VAL A 1 718 ? -28.749 -16.490 -27.250 1.00 96.75 718 VAL A C 1
ATOM 5011 O O . VAL A 1 718 ? -28.607 -17.493 -27.949 1.00 96.75 718 VAL A O 1
ATOM 5014 N N . VAL A 1 719 ? -29.905 -15.837 -27.168 1.00 97.12 719 VAL A N 1
ATOM 5015 C CA . VAL A 1 719 ? -31.088 -16.229 -27.945 1.00 97.12 719 VAL A CA 1
ATOM 5016 C C . VAL A 1 719 ? -31.273 -15.269 -29.113 1.00 97.12 719 VAL A C 1
ATOM 5018 O O . VAL A 1 719 ? -31.409 -14.070 -28.921 1.00 97.12 719 VAL A O 1
ATOM 5021 N N . LEU A 1 720 ? -31.294 -15.792 -30.334 1.00 97.00 720 LEU A N 1
ATOM 5022 C CA . LEU A 1 720 ? -31.600 -15.052 -31.553 1.00 97.00 720 LEU A CA 1
ATOM 5023 C C . LEU A 1 720 ? -33.065 -15.279 -31.923 1.00 97.00 720 LEU A C 1
ATOM 5025 O O . LEU A 1 720 ? -33.439 -16.367 -32.382 1.00 97.00 720 LEU A O 1
ATOM 5029 N N . THR A 1 721 ? -33.901 -14.266 -31.720 1.00 96.25 721 THR A N 1
ATOM 5030 C CA . THR A 1 721 ? -35.342 -14.370 -31.975 1.00 96.25 721 THR A CA 1
ATOM 5031 C C . THR A 1 721 ? -35.617 -14.408 -33.476 1.00 96.25 721 THR A C 1
ATOM 5033 O O . THR A 1 721 ? -35.212 -13.519 -34.222 1.00 96.25 721 THR A O 1
ATOM 5036 N N . GLY A 1 722 ? -36.347 -15.426 -33.939 1.00 94.19 722 GLY A N 1
ATOM 5037 C CA . GLY A 1 722 ? -36.748 -15.556 -35.344 1.00 94.19 722 GLY A CA 1
ATOM 5038 C C . GLY A 1 722 ? -35.649 -15.964 -36.336 1.00 94.19 722 GLY A C 1
ATOM 5039 O O . GLY A 1 722 ? -35.921 -16.000 -37.540 1.00 94.19 722 GLY A O 1
ATOM 5040 N N . VAL A 1 723 ? -34.448 -16.303 -35.860 1.00 95.81 723 VAL A N 1
ATOM 5041 C CA . VAL A 1 723 ? -33.356 -16.864 -36.671 1.00 95.81 723 VAL A CA 1
ATOM 5042 C C . VAL A 1 723 ? -33.394 -18.383 -36.572 1.00 95.81 723 VAL A C 1
ATOM 5044 O O . VAL A 1 723 ? -33.441 -18.924 -35.469 1.00 95.81 723 VAL A O 1
ATOM 5047 N N . ALA A 1 724 ? -33.342 -19.093 -37.702 1.00 95.44 724 ALA A N 1
ATOM 5048 C CA . ALA A 1 724 ? -33.277 -20.553 -37.695 1.00 95.44 724 ALA A CA 1
ATOM 5049 C C . ALA A 1 724 ? -31.847 -21.041 -37.415 1.00 95.44 724 ALA A C 1
ATOM 5051 O O . ALA A 1 724 ? -30.884 -20.521 -37.977 1.00 95.44 724 ALA A O 1
ATOM 5052 N N . ALA A 1 725 ? -31.699 -22.110 -36.627 1.00 94.62 725 ALA A N 1
ATOM 5053 C CA . ALA A 1 725 ? -30.379 -22.586 -36.197 1.00 94.62 725 ALA A CA 1
ATOM 5054 C C . ALA A 1 725 ? -29.489 -23.018 -37.370 1.00 94.62 725 ALA A C 1
ATOM 5056 O O . ALA A 1 725 ? -28.267 -22.934 -37.304 1.00 94.62 725 ALA A O 1
ATOM 5057 N N . ALA A 1 726 ? -30.108 -23.474 -38.463 1.00 94.50 726 ALA A N 1
ATOM 5058 C CA . ALA A 1 726 ? -29.410 -23.875 -39.680 1.00 94.50 726 ALA A CA 1
ATOM 5059 C C . ALA A 1 726 ? -28.785 -22.703 -40.454 1.00 94.50 726 ALA A C 1
ATOM 5061 O O . ALA A 1 726 ? -27.932 -22.950 -41.309 1.00 94.50 726 ALA A O 1
ATOM 5062 N N . ASP A 1 727 ? -29.219 -21.473 -40.175 1.00 94.94 727 ASP A N 1
ATOM 5063 C CA . ASP A 1 727 ? -28.744 -20.272 -40.853 1.00 94.94 727 ASP A CA 1
ATOM 5064 C C . ASP A 1 727 ? -27.583 -19.613 -40.087 1.00 94.94 727 ASP A C 1
ATOM 5066 O O . ASP A 1 727 ? -26.886 -18.779 -40.655 1.00 94.94 727 ASP A O 1
ATOM 5070 N N . VAL A 1 728 ? -27.306 -20.019 -38.839 1.00 94.38 728 VAL A N 1
ATOM 5071 C CA . VAL A 1 728 ? -26.164 -19.516 -38.058 1.00 94.38 728 VAL A CA 1
ATOM 5072 C C . VAL A 1 728 ? -24.856 -20.159 -38.530 1.00 94.38 728 VAL A C 1
ATOM 5074 O O . VAL A 1 728 ? -24.716 -21.384 -38.576 1.00 94.38 728 VAL A O 1
ATOM 5077 N N . VAL A 1 729 ? -23.862 -19.329 -38.846 1.00 94.00 729 VAL A N 1
ATOM 5078 C CA . VAL A 1 729 ? -22.534 -19.744 -39.314 1.00 94.00 729 VAL A CA 1
ATOM 5079 C C . VAL A 1 729 ? -21.450 -19.131 -38.439 1.00 94.00 729 VAL A C 1
ATOM 5081 O O . VAL A 1 729 ? -21.427 -17.920 -38.232 1.00 94.00 729 VAL A O 1
ATOM 5084 N N . LEU A 1 730 ? -20.510 -19.963 -37.982 1.00 91.31 730 LEU A N 1
ATOM 5085 C CA . LEU A 1 730 ? -19.266 -19.523 -37.351 1.00 91.31 730 LEU A CA 1
ATOM 5086 C C . LEU A 1 730 ? -18.172 -19.372 -38.409 1.00 91.31 730 LEU A C 1
ATOM 5088 O O . LEU A 1 730 ? -17.813 -20.336 -39.088 1.00 91.31 730 LEU A O 1
ATOM 5092 N N . ALA A 1 731 ? -17.625 -18.170 -38.531 1.00 88.19 731 ALA A N 1
ATOM 5093 C CA . ALA A 1 731 ? -16.402 -17.923 -39.275 1.00 88.19 731 ALA A CA 1
ATOM 5094 C C . ALA A 1 731 ? -15.168 -18.296 -38.437 1.00 88.19 731 ALA A C 1
ATOM 5096 O O . ALA A 1 731 ? -15.182 -18.186 -37.210 1.00 88.19 731 ALA A O 1
ATOM 5097 N N . ASP A 1 732 ? -14.060 -18.632 -39.110 1.00 77.50 732 ASP A N 1
ATOM 5098 C CA . ASP A 1 732 ? -12.773 -19.003 -38.488 1.00 77.50 732 ASP A CA 1
ATOM 5099 C C . ASP A 1 732 ? -12.206 -17.934 -37.524 1.00 77.50 732 ASP A C 1
ATOM 5101 O O . ASP A 1 732 ? -11.263 -18.196 -36.784 1.00 77.50 732 ASP A O 1
ATOM 5105 N N . SER A 1 733 ? -12.759 -16.718 -37.534 1.00 77.38 733 SER A N 1
ATOM 5106 C CA . SER A 1 733 ? -12.362 -15.586 -36.694 1.00 77.38 733 SER A CA 1
ATOM 5107 C C . SER A 1 733 ? -13.149 -15.449 -35.383 1.00 77.38 733 SER A C 1
ATOM 5109 O O . SER A 1 733 ? -13.042 -14.404 -34.746 1.00 77.38 733 SER A O 1
ATOM 5111 N N . GLY A 1 734 ? -13.977 -16.431 -35.004 1.00 87.75 734 GLY A N 1
ATOM 5112 C CA . GLY A 1 734 ? -14.836 -16.319 -33.816 1.00 87.75 734 GLY A CA 1
ATOM 5113 C C . GLY A 1 734 ? -16.008 -15.348 -34.007 1.00 87.75 734 GLY A C 1
ATOM 5114 O O . GLY A 1 734 ? -16.470 -14.729 -33.051 1.00 87.75 734 GLY A O 1
ATOM 5115 N N . LEU A 1 735 ? -16.457 -15.174 -35.255 1.00 92.31 735 LEU A N 1
ATOM 5116 C CA . LEU A 1 735 ? -17.642 -14.386 -35.600 1.00 92.31 735 LEU A CA 1
ATOM 5117 C C . LEU A 1 735 ? -18.788 -15.326 -35.968 1.00 92.31 735 LEU A C 1
ATOM 5119 O O . LEU A 1 735 ? -18.656 -16.113 -36.904 1.00 92.31 735 LEU A O 1
ATOM 5123 N N . LEU A 1 736 ? -19.903 -15.228 -35.251 1.00 93.19 736 LEU A N 1
ATOM 5124 C CA . LEU A 1 736 ? -21.171 -15.864 -35.601 1.00 93.19 736 LEU A CA 1
ATOM 5125 C C . LEU A 1 736 ? -22.008 -14.888 -36.429 1.00 93.19 736 LEU A C 1
ATOM 5127 O O . LEU A 1 736 ? -22.105 -13.724 -36.069 1.00 93.19 736 LEU A O 1
ATOM 5131 N N . SER A 1 737 ? -22.604 -15.344 -37.525 1.00 94.44 737 SER A N 1
ATOM 5132 C CA . SER A 1 737 ? -23.450 -14.532 -38.419 1.00 94.44 737 SER A CA 1
ATOM 5133 C C . SER A 1 737 ? -24.576 -15.385 -39.006 1.00 94.44 737 SER A C 1
ATOM 5135 O O . SER A 1 737 ? -24.568 -16.604 -38.819 1.00 94.44 737 SER A O 1
ATOM 5137 N N . VAL A 1 738 ? -25.531 -14.772 -39.707 1.00 92.56 738 VAL A N 1
ATOM 5138 C CA . VAL A 1 738 ? -26.602 -15.482 -40.433 1.00 92.56 738 VAL A CA 1
ATOM 5139 C C . VAL A 1 738 ? -26.271 -15.552 -41.934 1.00 92.56 738 VAL A C 1
ATOM 5141 O O . VAL A 1 738 ? -25.743 -14.593 -42.492 1.00 92.56 738 VAL A O 1
ATOM 5144 N N . ALA A 1 739 ? -26.521 -16.701 -42.573 1.00 87.00 739 ALA A N 1
ATOM 5145 C CA . ALA A 1 739 ? -26.138 -17.016 -43.962 1.00 87.00 739 ALA A CA 1
ATOM 5146 C C . ALA A 1 739 ? -27.103 -16.559 -45.069 1.00 87.00 739 ALA A C 1
ATOM 5148 O O . ALA A 1 739 ? -28.335 -16.542 -44.844 1.00 87.00 739 ALA A O 1
#

Radius of gyration: 51.76 Å; Cα contacts (8 Å, |Δi|>4): 745; chains: 1; bounding box: 163×64×117 Å

Nearest PDB structures (foldseek):
  7n6g-assembly1_1T  TM=1.670E-01  e=9.057E+00  Chlamydomonas reinhardtii

Organism: NCBI:txid2030880

Sequence (739 aa):
MATAAETTSIIQLVVGMVNAAPGADILAELEAIVDSGVTIEELAEAITENPAWSGDTGLFPDFLPNAIFADSFLTQLLGGEVTEEVLTASIDAMTADLNAGTSRGAAINASIDALAASTDPDFADAAAALANKTEVAEYYSVTIAQSSESLDELVAVVSDVDSSDTAVADGTAAADDVAASLVPLVSNLNDLAEAQVALAAYLLAEGQDPATEAADPATTTAALLGLAGVALGDVEASIGFAGYATASPAVQASQLAAEEAVLQDAVDTIQDTLDDLNDDIDAVTGLGAASAALTAANLAVLTTGAALALDDIALQAAEDSYNLLATAAKDIDEVVMTGGFVTSVEDAADDNLIETTTAGALKLTFGVTETTHPGITAMLAAYVANNAAQKASDTAGTDASDKLLSAQLLDVGAAADATRSIVGALTTGAVDADFPTQAEITAHEAGLITAEENGRAALIADITAVTHTGVAGGDVAAIAAVDALLDAAVIAEFISAGDQVTIQGLFDAELAGDSALLLPAAKSAASDAVDAALEASNAAGDLALYQVAIGNYVGLEVGDNPLIDALDVLVDPVTGTLTVAQAAVDDLAELVEAQNTVGATYLAAKALEAAVTAATAVLTAEDVVVATVADDLTATEDNDVYLLGTAGGDIDDFGAEGDDAIFIGTETYVINTGDVDDDGDDTVLEIFISESVGGDTTISVETSVFGSNAAVPEVIEVVLTGVAAADVVLADSGLLSVA

Mean predicted aligned error: 21.46 Å